Protein AF-0000000074724970 (afdb_homodimer)

Organism: NCBI:txid2562239

Solvent-accessible surface area (backbone atoms only — not comparable to full-atom values): 22967 Å² total; per-residue (Å²): 104,51,64,37,39,50,50,50,51,49,46,39,30,71,76,38,43,68,58,43,49,53,44,30,39,59,37,38,64,35,45,84,81,31,58,64,40,10,50,47,25,48,47,50,53,39,49,41,46,73,74,40,45,82,68,40,58,88,41,43,71,60,52,51,50,38,47,32,55,33,39,27,64,92,38,59,67,50,22,64,71,35,43,66,61,39,52,50,39,53,50,46,46,38,74,70,32,39,21,25,33,72,36,77,90,77,34,36,38,37,40,40,30,72,75,12,38,33,41,31,28,32,54,78,64,34,38,81,68,50,64,37,65,77,49,83,19,35,35,19,12,25,24,56,32,95,86,40,40,31,35,39,36,30,18,59,74,64,19,32,40,37,31,32,73,59,53,76,75,57,78,83,54,77,79,65,68,57,47,66,77,42,72,46,82,50,80,82,63,72,86,92,61,57,66,48,23,52,34,41,61,49,95,64,14,37,36,37,32,40,63,85,63,55,71,46,79,41,72,76,94,106,49,64,35,40,51,51,49,52,49,46,39,31,72,75,37,43,68,58,42,50,54,44,30,39,58,36,37,65,34,45,84,82,31,59,63,42,10,50,46,25,47,48,50,53,40,50,42,46,74,73,40,45,81,67,39,60,88,41,43,71,60,53,51,48,40,47,32,55,34,39,26,64,90,39,58,67,51,21,66,73,35,44,66,62,40,52,52,40,54,50,48,46,38,75,71,32,39,21,26,33,71,35,76,91,76,34,36,39,37,40,40,31,72,75,12,36,33,43,32,28,31,54,77,63,34,39,84,69,48,64,37,62,77,50,82,19,36,35,19,14,25,22,54,34,95,84,40,40,32,34,40,36,29,19,56,72,64,20,31,40,38,30,32,74,59,54,78,74,60,78,84,61,59,86,68,71,55,48,66,77,43,73,46,81,50,78,84,64,70,86,90,60,57,67,48,22,52,34,42,62,51,96,64,15,37,36,37,34,41,62,86,63,54,71,46,80,42,74,75,95

Secondary structure (DSSP, 8-state):
-HHHHHHHHHHHHHH-HHHHHHHHHHHHT-TTT-HHHHHHHHHHHHHHHHH-HHHHGGGHHHHHHHHHHTT-TT-HHHHHHHHHHHHHHHHHHHHH-TTEEEETTTTEEEEE-TTSEEEEEETTTTEEEEEEE--SS---EEEE-TTSSEEEEEETTTTEEEEEE--S--SS-SS----EEEEEE-----TTT----EEEEETTEEEEE-TTS-EEEE---/-HHHHHHHHHHHHHH-HHHHHHHHHHHHT-TTT-HHHHHHHHHHHHHHHHH-HHHHGGGHHHHHHHHHHTT-TT-HHHHHHHHHHHHHHHHHHHHH-TTEEEETTTTEEEEE-TTSEEEEEETTTTEEEEEEE--SS---EEEE-TTSSEEEEEETTTTEEEEEE--S-SS--SS----EEEEEE-----TTT----EEEEETTEEEEE-TTS-EEEE---

pLDDT: mean 89.26, std 13.51, range [39.09, 98.5]

Nearest PDB structures (foldseek):
  7mq9-assembly1_LO  TM=6.511E-01  e=4.055E-06  Homo sapiens
  7ufv-assembly1_A  TM=5.588E-01  e=2.136E-06  Homo sapiens
  7mqa-assembly1_LO  TM=6.805E-01  e=7.926E-05  Homo sapiens
  7d4i-assembly1_B1  TM=6.310E-01  e=5.922E-05  Saccharomyces cerevisiae S288C
  9b9w-assembly1_B  TM=4.303E-01  e=1.901E-06  Homo sapiens

Radius of gyration: 29.62 Å; Cα contacts (8 Å, |Δi|>4): 936; chains: 2; bounding box: 37×93×68 Å

Structure (mmCIF, N/CA/C/O backbone):
data_AF-0000000074724970-model_v1
#
loop_
_entity.id
_entity.type
_entity.pdbx_description
1 polymer 'Uncharacterized protein'
#
loop_
_atom_site.group_PDB
_atom_site.id
_atom_site.type_symbol
_atom_site.label_atom_id
_atom_site.label_alt_id
_atom_site.label_comp_id
_atom_site.label_asym_id
_atom_site.label_entity_id
_atom_site.label_seq_id
_atom_site.pdbx_PDB_ins_code
_atom_site.Cartn_x
_atom_site.Cartn_y
_atom_site.Cartn_z
_atom_site.occupancy
_atom_site.B_iso_or_equiv
_atom_site.auth_seq_id
_atom_site.auth_comp_id
_atom_site.auth_asym_id
_atom_site.auth_atom_id
_atom_site.pdbx_PDB_model_num
ATOM 1 N N . MET A 1 1 ? -19.594 3.406 -2.119 1 48.69 1 MET A N 1
ATOM 2 C CA . MET A 1 1 ? -18.5 3.447 -1.15 1 48.69 1 MET A CA 1
ATOM 3 C C . MET A 1 1 ? -17.672 2.17 -1.213 1 48.69 1 MET A C 1
ATOM 5 O O . MET A 1 1 ? -16.453 2.225 -1.27 1 48.69 1 MET A O 1
ATOM 9 N N . ALA A 1 2 ? -18.406 1.032 -1.255 1 57.56 2 ALA A N 1
ATOM 10 C CA . ALA A 1 2 ? -17.719 -0.25 -1.345 1 57.56 2 ALA A CA 1
ATOM 11 C C . ALA A 1 2 ? -16.875 -0.333 -2.617 1 57.56 2 ALA A C 1
ATOM 13 O O . ALA A 1 2 ? -15.711 -0.722 -2.574 1 57.56 2 ALA A O 1
ATOM 14 N N . GLY A 1 3 ? -17.359 0.349 -3.604 1 79.62 3 GLY A N 1
ATOM 15 C CA . GLY A 1 3 ? -16.656 0.359 -4.871 1 79.62 3 GLY A CA 1
ATOM 16 C C . GLY A 1 3 ? -15.422 1.247 -4.859 1 79.62 3 GLY A C 1
ATOM 17 O O . GLY A 1 3 ? -14.359 0.858 -5.359 1 79.62 3 GLY A O 1
ATOM 18 N N . ALA A 1 4 ? -15.516 2.309 -4.07 1 89.5 4 ALA A N 1
ATOM 19 C CA . ALA A 1 4 ? -14.422 3.273 -4.051 1 89.5 4 ALA A CA 1
ATOM 20 C C . ALA A 1 4 ? -13.227 2.732 -3.266 1 89.5 4 ALA A C 1
ATOM 22 O O . ALA A 1 4 ? -12.078 2.912 -3.672 1 89.5 4 ALA A O 1
ATOM 23 N N . ALA A 1 5 ? -13.531 1.999 -2.197 1 91.06 5 ALA A N 1
ATOM 24 C CA . ALA A 1 5 ? -12.453 1.448 -1.383 1 91.06 5 ALA A CA 1
ATOM 25 C C . ALA A 1 5 ? -11.695 0.362 -2.141 1 91.06 5 ALA A C 1
ATOM 27 O O . ALA A 1 5 ? -10.469 0.272 -2.047 1 91.06 5 ALA A O 1
ATOM 28 N N . SER A 1 6 ? -12.445 -0.415 -2.859 1 91.69 6 SER A N 1
ATOM 29 C CA . SER A 1 6 ? -11.805 -1.448 -3.668 1 91.69 6 SER A CA 1
ATOM 30 C C . SER A 1 6 ? -10.914 -0.837 -4.742 1 91.69 6 SER A C 1
ATOM 32 O O . SER A 1 6 ? -9.82 -1.334 -5.004 1 91.69 6 SER A O 1
ATOM 34 N N . ALA A 1 7 ? -11.406 0.219 -5.281 1 94.5 7 ALA A N 1
ATOM 35 C CA . ALA A 1 7 ? -10.617 0.92 -6.289 1 94.5 7 ALA A CA 1
ATOM 36 C C . ALA A 1 7 ? -9.344 1.501 -5.684 1 94.5 7 ALA A C 1
ATOM 38 O O . ALA A 1 7 ? -8.281 1.48 -6.316 1 94.5 7 ALA A O 1
ATOM 39 N N . LEU A 1 8 ? -9.445 2.006 -4.48 1 96.88 8 LEU A N 1
ATOM 40 C CA . LEU A 1 8 ? -8.289 2.562 -3.797 1 96.88 8 LEU A CA 1
ATOM 41 C C . LEU A 1 8 ? -7.266 1.474 -3.488 1 96.88 8 LEU A C 1
ATOM 43 O O . LEU A 1 8 ? -6.059 1.699 -3.607 1 96.88 8 LEU A O 1
ATOM 47 N N . LEU A 1 9 ? -7.758 0.296 -3.176 1 97.56 9 LEU A N 1
ATOM 48 C CA . LEU A 1 9 ? -6.855 -0.821 -2.92 1 97.56 9 LEU A CA 1
ATOM 49 C C . LEU A 1 9 ? -6.121 -1.229 -4.195 1 97.56 9 LEU A C 1
ATOM 51 O O . LEU A 1 9 ? -4.938 -1.572 -4.152 1 97.56 9 LEU A O 1
ATOM 55 N N . MET A 1 10 ? -6.848 -1.121 -5.301 1 97.25 10 MET A N 1
ATOM 56 C CA . MET A 1 10 ? -6.195 -1.415 -6.574 1 97.25 10 MET A CA 1
ATOM 57 C C . MET A 1 10 ? -5.086 -0.409 -6.863 1 97.25 10 MET A C 1
ATOM 59 O O . MET A 1 10 ? -4.027 -0.777 -7.371 1 97.25 10 MET A O 1
ATOM 63 N N . GLN A 1 11 ? -5.293 0.827 -6.441 1 97.19 11 GLN A N 1
ATOM 64 C CA . GLN A 1 11 ? -4.266 1.845 -6.652 1 97.19 11 GLN A CA 1
ATOM 65 C C . GLN A 1 11 ? -3.066 1.613 -5.738 1 97.19 11 GLN A C 1
ATOM 67 O O . GLN A 1 11 ? -1.928 1.894 -6.113 1 97.19 11 GLN A O 1
ATOM 72 N N . VAL A 1 12 ? -3.309 1.096 -4.582 1 98.06 12 VAL A N 1
ATOM 73 C CA . VAL A 1 12 ? -2.215 0.704 -3.697 1 98.06 12 VAL A CA 1
ATOM 74 C C . VAL A 1 12 ? -1.378 -0.385 -4.363 1 98.06 12 VAL A C 1
ATOM 76 O O . VAL A 1 12 ? -0.147 -0.302 -4.387 1 98.06 12 VAL A O 1
ATOM 79 N N . GLY A 1 13 ? -2.062 -1.363 -4.891 1 98.25 13 GLY A N 1
ATOM 80 C CA . GLY A 1 13 ? -1.37 -2.436 -5.59 1 98.25 13 GLY A CA 1
ATOM 81 C C . GLY A 1 13 ? -0.557 -1.947 -6.773 1 98.25 13 GLY A C 1
ATOM 82 O O . GLY A 1 13 ? 0.54 -2.449 -7.031 1 98.25 13 GLY A O 1
ATOM 83 N N . ASN A 1 14 ? -1.136 -0.971 -7.492 1 97.81 14 ASN A N 1
ATOM 84 C CA . ASN A 1 14 ? -0.42 -0.404 -8.633 1 97.81 14 ASN A CA 1
ATOM 85 C C . ASN A 1 14 ? 0.836 0.341 -8.188 1 97.81 14 ASN A C 1
ATOM 87 O O . ASN A 1 14 ? 1.858 0.306 -8.875 1 97.81 14 ASN A O 1
ATOM 91 N N . ALA A 1 15 ? 0.74 0.98 -7.039 1 97.62 15 ALA A N 1
ATOM 92 C CA . ALA A 1 15 ? 1.867 1.756 -6.531 1 97.62 15 ALA A CA 1
ATOM 93 C C . ALA A 1 15 ? 2.908 0.85 -5.879 1 97.62 15 ALA A C 1
ATOM 95 O O . ALA A 1 15 ? 4.113 1.052 -6.051 1 97.62 15 ALA A O 1
ATOM 96 N N . ASP A 1 16 ? 2.465 -0.13 -5.18 1 98.06 16 ASP A N 1
ATOM 97 C CA . ASP A 1 16 ? 3.344 -1.046 -4.457 1 98.06 16 ASP A CA 1
ATOM 98 C C . ASP A 1 16 ? 2.713 -2.432 -4.336 1 98.06 16 ASP A C 1
ATOM 100 O O . ASP A 1 16 ? 2.115 -2.758 -3.309 1 98.06 16 ASP A O 1
ATOM 104 N N . PRO A 1 17 ? 2.953 -3.312 -5.301 1 98.38 17 PRO A N 1
ATOM 105 C CA . PRO A 1 17 ? 2.316 -4.633 -5.309 1 98.38 17 PRO A CA 1
ATOM 106 C C . PRO A 1 17 ? 2.764 -5.508 -4.141 1 98.38 17 PRO A C 1
ATOM 108 O O . PRO A 1 17 ? 1.978 -6.312 -3.633 1 98.38 17 PRO A O 1
ATOM 111 N N . SER A 1 18 ? 4.02 -5.379 -3.762 1 98 18 SER A N 1
ATOM 112 C CA . SER A 1 18 ? 4.535 -6.199 -2.672 1 98 18 SER A CA 1
ATOM 113 C C . SER A 1 18 ? 3.811 -5.902 -1.363 1 98 18 SER A C 1
ATOM 115 O O . SER A 1 18 ? 3.447 -6.82 -0.625 1 98 18 SER A O 1
ATOM 117 N N . THR A 1 19 ? 3.543 -4.598 -1.091 1 97.88 19 THR A N 1
ATOM 118 C CA . THR A 1 19 ? 2.832 -4.207 0.121 1 97.88 19 THR A CA 1
ATOM 119 C C . THR A 1 19 ? 1.392 -4.707 0.088 1 97.88 19 THR A C 1
ATOM 121 O O . THR A 1 19 ? 0.876 -5.199 1.094 1 97.88 19 THR A O 1
ATOM 124 N N . LEU A 1 20 ? 0.759 -4.543 -1.037 1 98.44 20 LEU A N 1
ATOM 125 C CA . LEU A 1 20 ? -0.606 -5.043 -1.148 1 98.44 20 LEU A CA 1
ATOM 126 C C . LEU A 1 20 ? -0.663 -6.539 -0.856 1 98.44 20 LEU A C 1
ATOM 128 O O . LEU A 1 20 ? -1.479 -6.988 -0.048 1 98.44 20 LEU A O 1
ATOM 132 N N . LEU A 1 21 ? 0.236 -7.277 -1.486 1 98.5 21 LEU A N 1
ATOM 133 C CA . LEU A 1 21 ? 0.244 -8.727 -1.304 1 98.5 21 LEU A CA 1
ATOM 134 C C . LEU A 1 21 ? 0.49 -9.086 0.157 1 98.5 21 LEU A C 1
ATOM 136 O O . LEU A 1 21 ? -0.186 -9.961 0.708 1 98.5 21 LEU A O 1
ATOM 140 N N . GLN A 1 22 ? 1.427 -8.43 0.736 1 98.06 22 GLN A N 1
ATOM 141 C CA . GLN A 1 22 ? 1.77 -8.719 2.125 1 98.06 22 GLN A CA 1
ATOM 142 C C . GLN A 1 22 ? 0.578 -8.477 3.047 1 98.06 22 GLN A C 1
ATOM 144 O O . GLN A 1 22 ? 0.263 -9.312 3.895 1 98.06 22 GLN A O 1
ATOM 149 N N . VAL A 1 23 ? -0.06 -7.387 2.873 1 98.44 23 VAL A N 1
ATOM 150 C CA . VAL A 1 23 ? -1.175 -7.02 3.738 1 98.44 23 VAL A CA 1
ATOM 151 C C . VAL A 1 23 ? -2.35 -7.965 3.502 1 98.44 23 VAL A C 1
ATOM 153 O O . VAL A 1 23 ? -2.967 -8.445 4.453 1 98.44 23 VAL A O 1
ATOM 156 N N . MET A 1 24 ? -2.664 -8.227 2.248 1 98.25 24 MET A N 1
ATOM 157 C CA . MET A 1 24 ? -3.783 -9.117 1.952 1 98.25 24 MET A CA 1
ATOM 158 C C . MET A 1 24 ? -3.498 -10.523 2.449 1 98.25 24 MET A C 1
ATOM 160 O O . MET A 1 24 ? -4.406 -11.219 2.914 1 98.25 24 MET A O 1
ATOM 164 N N . SER A 1 25 ? -2.227 -10.969 2.279 1 98 25 SER A N 1
ATOM 165 C CA . SER A 1 25 ? -1.833 -12.289 2.76 1 98 25 SER A CA 1
ATOM 166 C C . SER A 1 25 ? -2.102 -12.438 4.254 1 98 25 SER A C 1
ATOM 168 O O . SER A 1 25 ? -2.65 -13.453 4.691 1 98 25 SER A O 1
ATOM 170 N N . LYS A 1 26 ? -1.776 -11.414 4.996 1 97.88 26 LYS A N 1
ATOM 171 C CA . LYS A 1 26 ? -1.981 -11.445 6.441 1 97.88 26 LYS A CA 1
ATOM 172 C C . LYS A 1 26 ? -3.465 -11.359 6.789 1 97.88 26 LYS A C 1
ATOM 174 O O . LYS A 1 26 ? -3.928 -12 7.734 1 97.88 26 LYS A O 1
ATOM 179 N N . ALA A 1 27 ? -4.16 -10.586 6.062 1 97.88 27 ALA A N 1
ATOM 180 C CA . ALA A 1 27 ? -5.578 -10.375 6.336 1 97.88 27 ALA A CA 1
ATOM 181 C C . ALA A 1 27 ? -6.398 -11.609 5.988 1 97.88 27 ALA A C 1
ATOM 183 O O . ALA A 1 27 ? -7.402 -11.906 6.641 1 97.88 27 ALA A O 1
ATOM 184 N N . ALA A 1 28 ? -5.992 -12.336 4.988 1 97.75 28 ALA A N 1
ATOM 185 C CA . ALA A 1 28 ? -6.75 -13.453 4.434 1 97.75 28 ALA A CA 1
ATOM 186 C C . ALA A 1 28 ? -6.906 -14.57 5.465 1 97.75 28 ALA A C 1
ATOM 188 O O . ALA A 1 28 ? -7.832 -15.383 5.371 1 97.75 28 ALA A O 1
ATOM 189 N N . ILE A 1 29 ? -6.004 -14.625 6.434 1 97.12 29 ILE A N 1
ATOM 190 C CA . ILE A 1 29 ? -6.059 -15.734 7.375 1 97.12 29 ILE A CA 1
ATOM 191 C C . ILE A 1 29 ? -6.703 -15.281 8.68 1 97.12 29 ILE A C 1
ATOM 193 O O . ILE A 1 29 ? -6.754 -16.031 9.656 1 97.12 29 ILE A O 1
ATOM 197 N N . ARG A 1 30 ? -7.199 -14.031 8.734 1 95.56 30 ARG A N 1
ATOM 198 C CA . ARG A 1 30 ? -7.754 -13.477 9.961 1 95.56 30 ARG A CA 1
ATOM 199 C C . ARG A 1 30 ? -9.273 -13.633 10 1 95.56 30 ARG A C 1
ATOM 201 O O . ARG A 1 30 ? -9.992 -12.648 10.172 1 95.56 30 ARG A O 1
ATOM 208 N N . VAL A 1 31 ? -9.719 -14.844 10.016 1 93.56 31 VAL A N 1
ATOM 209 C CA . VAL A 1 31 ? -11.141 -15.148 10.109 1 93.56 31 VAL A CA 1
ATOM 210 C C . VAL A 1 31 ? -11.648 -14.828 11.516 1 93.56 31 VAL A C 1
ATOM 212 O O . VAL A 1 31 ? -12.852 -14.648 11.719 1 93.56 31 VAL A O 1
ATOM 215 N N . ASP A 1 32 ? -10.711 -14.766 12.422 1 91.88 32 ASP A N 1
ATOM 216 C CA . ASP A 1 32 ? -11.047 -14.43 13.797 1 91.88 32 ASP A CA 1
ATOM 217 C C . ASP A 1 32 ? -11.547 -12.992 13.906 1 91.88 32 ASP A C 1
ATOM 219 O O . ASP A 1 32 ? -12.32 -12.664 14.812 1 91.88 32 ASP A O 1
ATOM 223 N N . ILE A 1 33 ? -11.086 -12.086 13.086 1 92.12 33 ILE A N 1
ATOM 224 C CA . ILE A 1 33 ? -11.648 -10.734 13.039 1 92.12 33 ILE A CA 1
ATOM 225 C C . ILE A 1 33 ? -13.07 -10.789 12.484 1 92.12 33 ILE A C 1
ATOM 227 O O . ILE A 1 33 ? -14.023 -10.383 13.156 1 92.12 33 ILE A O 1
ATOM 231 N N . SER A 1 34 ? -13.227 -11.312 11.305 1 90.56 34 SER A N 1
ATOM 232 C CA . SER A 1 34 ? -14.5 -11.656 10.688 1 90.56 34 SER A CA 1
ATOM 233 C C . SER A 1 34 ? -14.305 -12.422 9.383 1 90.56 34 SER A C 1
ATOM 235 O O . SER A 1 34 ? -13.352 -12.156 8.648 1 90.56 34 SER A O 1
ATOM 237 N N . PRO A 1 35 ? -15.203 -13.289 9.094 1 89.69 35 PRO A N 1
ATOM 238 C CA . PRO A 1 35 ? -15.102 -14 7.816 1 89.69 35 PRO A CA 1
ATOM 239 C C . PRO A 1 35 ? -15.141 -13.055 6.617 1 89.69 35 PRO A C 1
ATOM 241 O O . PRO A 1 35 ? -14.469 -13.297 5.613 1 89.69 35 PRO A O 1
ATOM 244 N N . ALA A 1 36 ? -15.93 -12.055 6.812 1 90.62 36 ALA A N 1
ATOM 245 C CA . ALA A 1 36 ? -16.047 -11.086 5.73 1 90.62 36 ALA A CA 1
ATOM 246 C C . ALA A 1 36 ? -14.727 -10.359 5.496 1 90.62 36 ALA A C 1
ATOM 248 O O . ALA A 1 36 ? -14.367 -10.055 4.355 1 90.62 36 ALA A O 1
ATOM 249 N N . TYR A 1 37 ? -14.008 -10.094 6.566 1 93.75 37 TYR A N 1
ATOM 250 C CA . TYR A 1 37 ? -12.711 -9.445 6.48 1 93.75 37 TYR A CA 1
ATOM 251 C C . TYR A 1 37 ? -11.719 -10.305 5.703 1 93.75 37 TYR A C 1
ATOM 253 O O . TYR A 1 37 ? -11.094 -9.836 4.75 1 93.75 37 TYR A O 1
ATOM 261 N N . ALA A 1 38 ? -11.641 -11.57 6.039 1 95.19 38 ALA A N 1
ATOM 262 C CA . ALA A 1 38 ? -10.742 -12.5 5.367 1 95.19 38 ALA A CA 1
ATOM 263 C C . ALA A 1 38 ? -11.141 -12.688 3.904 1 95.19 38 ALA A C 1
ATOM 265 O O . ALA A 1 38 ? -10.281 -12.672 3.016 1 95.19 38 ALA A O 1
ATOM 266 N N . SER A 1 39 ? -12.391 -12.805 3.676 1 94.25 39 SER A N 1
ATOM 267 C CA . SER A 1 39 ? -12.883 -13 2.316 1 94.25 39 SER A CA 1
ATOM 268 C C . SER A 1 39 ? -12.617 -11.773 1.45 1 94.25 39 SER A C 1
ATOM 270 O O . SER A 1 39 ? -12.336 -11.898 0.258 1 94.25 39 SER A O 1
ATOM 272 N N . SER A 1 40 ? -12.727 -10.602 2.07 1 94.75 40 SER A N 1
ATOM 273 C CA . SER A 1 40 ? -12.469 -9.375 1.328 1 94.75 40 SER A CA 1
ATOM 274 C C . SER A 1 40 ? -11.008 -9.297 0.881 1 94.75 40 SER A C 1
ATOM 276 O O . SER A 1 40 ? -10.719 -8.828 -0.222 1 94.75 40 SER A O 1
ATOM 278 N N . ALA A 1 41 ? -10.148 -9.758 1.715 1 97.44 41 ALA A N 1
ATOM 279 C CA . ALA A 1 41 ? -8.734 -9.773 1.357 1 97.44 41 ALA A CA 1
ATOM 280 C C . ALA A 1 41 ? -8.477 -10.688 0.16 1 97.44 41 ALA A C 1
ATOM 282 O O . ALA A 1 41 ? -7.738 -10.328 -0.757 1 97.44 41 ALA A O 1
ATOM 283 N N . LEU A 1 42 ? -9.102 -11.805 0.15 1 97.25 42 LEU A N 1
ATOM 284 C CA . LEU A 1 42 ? -8.961 -12.75 -0.954 1 97.25 42 LEU A CA 1
ATOM 285 C C . LEU A 1 42 ? -9.539 -12.172 -2.24 1 97.25 42 LEU A C 1
ATOM 287 O O . LEU A 1 42 ? -8.977 -12.352 -3.32 1 97.25 42 LEU A O 1
ATOM 291 N N . LEU A 1 43 ? -10.617 -11.508 -2.076 1 95.75 43 LEU A N 1
ATOM 292 C CA . LEU A 1 43 ? -11.242 -10.883 -3.236 1 95.75 43 LEU A CA 1
ATOM 293 C C . LEU A 1 43 ? -10.344 -9.797 -3.816 1 95.75 43 LEU A C 1
ATOM 295 O O . LEU A 1 43 ? -10.219 -9.672 -5.035 1 95.75 43 LEU A O 1
ATOM 299 N N . VAL A 1 44 ? -9.742 -9 -2.943 1 97 44 VAL A N 1
ATOM 300 C CA . VAL A 1 44 ? -8.828 -7.961 -3.391 1 97 44 VAL A CA 1
ATOM 301 C C . VAL A 1 44 ? -7.664 -8.586 -4.156 1 97 44 VAL A C 1
ATOM 303 O O . VAL A 1 44 ? -7.285 -8.102 -5.227 1 97 44 VAL A O 1
ATOM 306 N N . LEU A 1 45 ? -7.121 -9.688 -3.646 1 97.25 45 LEU A N 1
ATOM 307 C CA . LEU A 1 45 ? -6.031 -10.383 -4.328 1 97.25 45 LEU A CA 1
ATOM 308 C C . LEU A 1 45 ? -6.477 -10.867 -5.703 1 97.25 45 LEU A C 1
ATOM 310 O O . LEU A 1 45 ? -5.758 -10.695 -6.688 1 97.25 45 LEU A O 1
ATOM 314 N N . GLN A 1 46 ? -7.66 -11.43 -5.742 1 97.12 46 GLN A N 1
ATOM 315 C CA . GLN A 1 46 ? -8.172 -11.953 -7.008 1 97.12 46 GLN A CA 1
ATOM 316 C C . GLN A 1 46 ? -8.375 -10.828 -8.023 1 97.12 46 GLN A C 1
ATOM 318 O O . GLN A 1 46 ? -8 -10.969 -9.188 1 97.12 46 GLN A O 1
ATOM 323 N N . LEU A 1 47 ? -8.906 -9.758 -7.555 1 96.44 47 LEU A N 1
ATOM 324 C CA . LEU A 1 47 ? -9.141 -8.609 -8.422 1 96.44 47 LEU A CA 1
ATOM 325 C C . LEU A 1 47 ? -7.816 -8.039 -8.93 1 96.44 47 LEU A C 1
ATOM 327 O O . LEU A 1 47 ? -7.715 -7.637 -10.094 1 96.44 47 LEU A O 1
ATOM 331 N N . PHE A 1 48 ? -6.891 -8.008 -8.094 1 97.88 48 PHE A N 1
ATOM 332 C CA . PHE A 1 48 ? -5.59 -7.465 -8.469 1 97.88 48 PHE A CA 1
ATOM 333 C C . PHE A 1 48 ? -4.926 -8.336 -9.531 1 97.88 48 PHE A C 1
ATOM 335 O O . PHE A 1 48 ? -4.293 -7.828 -10.453 1 97.88 48 PHE A O 1
ATOM 342 N N . VAL A 1 49 ? -5.074 -9.656 -9.414 1 97.69 49 VAL A N 1
ATOM 343 C CA . VAL A 1 49 ? -4.574 -10.586 -10.43 1 97.69 49 VAL A CA 1
ATOM 344 C C . VAL A 1 49 ? -5.234 -10.289 -11.773 1 97.69 49 VAL A C 1
ATOM 346 O O . VAL A 1 49 ? -4.562 -10.234 -12.805 1 97.69 49 VAL A O 1
ATOM 349 N N . GLN A 1 50 ? -6.488 -10.047 -11.797 1 96.88 50 GLN A N 1
ATOM 350 C CA . GLN A 1 50 ? -7.266 -9.812 -13.008 1 96.88 50 GLN A CA 1
ATOM 351 C C . GLN A 1 50 ? -6.898 -8.477 -13.648 1 96.88 50 GLN A C 1
ATOM 353 O O . GLN A 1 50 ? -6.789 -8.375 -14.875 1 96.88 50 GLN A O 1
ATOM 358 N N . ARG A 1 51 ? -6.625 -7.508 -12.844 1 96.25 51 ARG A N 1
ATOM 359 C CA . ARG A 1 51 ? -6.504 -6.141 -13.344 1 96.25 51 ARG A CA 1
ATOM 360 C C . ARG A 1 51 ? -5.055 -5.805 -13.672 1 96.25 51 ARG A C 1
ATOM 362 O O . ARG A 1 51 ? -4.785 -5.035 -14.594 1 96.25 51 ARG A O 1
ATOM 369 N N . ALA A 1 52 ? -4.18 -6.344 -12.93 1 97.38 52 ALA A N 1
ATOM 370 C CA . ALA A 1 52 ? -2.773 -6 -13.117 1 97.38 52 ALA A CA 1
ATOM 371 C C . ALA A 1 52 ? -1.891 -7.242 -13.047 1 97.38 52 ALA A C 1
ATOM 373 O O . ALA A 1 52 ? -0.963 -7.301 -12.234 1 97.38 52 ALA A O 1
ATOM 374 N N . PRO A 1 53 ? -2.1 -8.227 -14.016 1 96.12 53 PRO A N 1
ATOM 375 C CA . PRO A 1 53 ? -1.327 -9.469 -13.984 1 96.12 53 PRO A CA 1
ATOM 376 C C . PRO A 1 53 ? 0.175 -9.234 -14.125 1 96.12 53 PRO A C 1
ATOM 378 O O . PRO A 1 53 ? 0.976 -9.977 -13.555 1 96.12 53 PRO A O 1
ATOM 381 N N . GLU A 1 54 ? 0.598 -8.195 -14.844 1 95.38 54 GLU A N 1
ATOM 382 C CA . GLU A 1 54 ? 2.016 -7.914 -15.055 1 95.38 54 GLU A CA 1
ATOM 383 C C . GLU A 1 54 ? 2.707 -7.562 -13.734 1 95.38 54 GLU A C 1
ATOM 385 O O . GLU A 1 54 ? 3.895 -7.836 -13.562 1 95.38 54 GLU A O 1
ATOM 390 N N . LYS A 1 55 ? 1.955 -6.977 -12.773 1 96.88 55 LYS A N 1
ATOM 391 C CA . LYS A 1 55 ? 2.51 -6.609 -11.477 1 96.88 55 LYS A CA 1
ATOM 392 C C . LYS A 1 55 ? 2.541 -7.809 -10.531 1 96.88 55 LYS A C 1
ATOM 394 O O . LYS A 1 55 ? 3.383 -7.879 -9.633 1 96.88 55 LYS A O 1
ATOM 399 N N . VAL A 1 56 ? 1.688 -8.781 -10.797 1 97.44 56 VAL A N 1
ATOM 400 C CA . VAL A 1 56 ? 1.573 -9.945 -9.93 1 97.44 56 VAL A CA 1
ATOM 401 C C . VAL A 1 56 ? 2.592 -11 -10.344 1 97.44 56 VAL A C 1
ATOM 403 O O . VAL A 1 56 ? 3.084 -11.766 -9.508 1 97.44 56 VAL A O 1
ATOM 406 N N . ARG A 1 57 ? 2.977 -11.023 -11.594 1 95.81 57 ARG A N 1
ATOM 407 C CA . ARG A 1 57 ? 3.785 -12.086 -12.18 1 95.81 57 ARG A CA 1
ATOM 408 C C . ARG A 1 57 ? 5.07 -12.297 -11.383 1 95.81 57 ARG A C 1
ATOM 410 O O . ARG A 1 57 ? 5.395 -13.43 -11.016 1 95.81 57 ARG A O 1
ATOM 417 N N . PRO A 1 58 ? 5.781 -11.188 -11.016 1 96.25 58 PRO A N 1
ATOM 418 C CA . PRO A 1 58 ? 7.012 -11.391 -10.242 1 96.25 58 PRO A CA 1
ATOM 419 C C . PRO A 1 58 ? 6.746 -11.883 -8.82 1 96.25 58 PRO A C 1
ATOM 421 O O . PRO A 1 58 ? 7.668 -12.336 -8.141 1 96.25 58 PRO A O 1
ATOM 424 N N . LEU A 1 59 ? 5.496 -11.836 -8.375 1 97.62 59 LEU A N 1
ATOM 425 C CA . LEU A 1 59 ? 5.152 -12.148 -6.992 1 97.62 59 LEU A CA 1
ATOM 426 C C . LE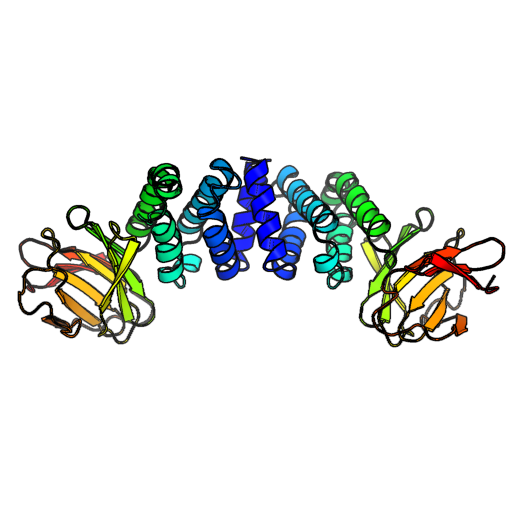U A 1 59 ? 4.363 -13.453 -6.914 1 97.62 59 LEU A C 1
ATOM 428 O O . LEU A 1 59 ? 3.779 -13.766 -5.875 1 97.62 59 LEU A O 1
ATOM 432 N N . LEU A 1 60 ? 4.363 -14.242 -7.922 1 97.62 60 LEU A N 1
ATOM 433 C CA . LEU A 1 60 ? 3.482 -15.398 -8.055 1 97.62 60 LEU A CA 1
ATOM 434 C C . LEU A 1 60 ? 3.707 -16.375 -6.906 1 97.62 60 LEU A C 1
ATOM 436 O O . LEU A 1 60 ? 2.746 -16.875 -6.305 1 97.62 60 LEU A O 1
ATOM 440 N N . PRO A 1 61 ? 5.02 -16.688 -6.578 1 97.31 61 PRO A N 1
ATOM 441 C CA . PRO A 1 61 ? 5.195 -17.609 -5.461 1 97.31 61 PRO A CA 1
ATOM 442 C C . PRO A 1 61 ? 4.562 -17.109 -4.164 1 97.31 61 PRO A C 1
ATOM 444 O O . PRO A 1 61 ? 3.873 -17.859 -3.477 1 97.31 61 PRO A O 1
ATOM 447 N N . GLY A 1 62 ? 4.766 -15.805 -3.918 1 97.56 62 GLY A N 1
ATOM 448 C CA . GLY A 1 62 ? 4.16 -15.211 -2.734 1 97.56 62 GLY A CA 1
ATOM 449 C C . GLY A 1 62 ? 2.643 -15.242 -2.764 1 97.56 62 GLY A C 1
ATOM 450 O O . GLY A 1 62 ? 2.002 -15.492 -1.741 1 97.56 62 GLY A O 1
ATOM 451 N N . CYS A 1 63 ? 2.098 -14.93 -3.891 1 98.19 63 CYS A N 1
ATOM 452 C CA . CYS A 1 63 ? 0.649 -14.945 -4.055 1 98.19 63 CYS A CA 1
ATOM 453 C C . CYS A 1 63 ? 0.093 -16.359 -3.844 1 98.19 63 CYS A C 1
ATOM 455 O O . CYS A 1 63 ? -0.877 -16.531 -3.107 1 98.19 63 CYS A O 1
ATOM 457 N N . ALA A 1 64 ? 0.699 -17.328 -4.469 1 97.75 64 ALA A N 1
ATOM 458 C CA . ALA A 1 64 ? 0.271 -18.719 -4.312 1 97.75 64 ALA A CA 1
ATOM 459 C C . ALA A 1 64 ? 0.336 -19.156 -2.852 1 97.75 64 ALA A C 1
ATOM 461 O O . ALA A 1 64 ? -0.603 -19.766 -2.338 1 97.75 64 ALA A O 1
ATOM 462 N N . GLU A 1 65 ? 1.407 -18.812 -2.227 1 97.12 65 GLU A N 1
ATOM 463 C CA . GLU A 1 65 ? 1.582 -19.219 -0.833 1 97.12 65 GLU A CA 1
ATOM 464 C C . GLU A 1 65 ? 0.548 -18.547 0.066 1 97.12 65 GLU A C 1
ATOM 466 O O . GLU A 1 65 ? 0.044 -19.156 1.008 1 97.12 65 GLU A O 1
ATOM 471 N N . ALA A 1 66 ? 0.292 -17.312 -0.19 1 97.5 66 ALA A N 1
ATOM 472 C CA . ALA A 1 66 ? -0.739 -16.609 0.566 1 97.5 66 ALA A CA 1
ATOM 473 C C . ALA A 1 66 ? -2.08 -17.328 0.469 1 97.5 66 ALA A C 1
ATOM 475 O O . ALA A 1 66 ? -2.785 -17.484 1.471 1 97.5 66 ALA A O 1
ATOM 476 N N . LEU A 1 67 ? -2.428 -17.766 -0.688 1 97.88 67 LEU A N 1
ATOM 477 C CA . LEU A 1 67 ? -3.693 -18.469 -0.916 1 97.88 67 LEU A CA 1
ATOM 478 C C . LEU A 1 67 ? -3.68 -19.844 -0.282 1 97.88 67 LEU A C 1
ATOM 480 O O . LEU A 1 67 ? -4.641 -20.25 0.381 1 97.88 67 LEU A O 1
ATOM 484 N N . LEU A 1 68 ? -2.588 -20.531 -0.413 1 96.81 68 LEU A N 1
ATOM 485 C CA . LEU A 1 68 ? -2.477 -21.891 0.099 1 96.81 68 LEU A CA 1
ATOM 486 C C . LEU A 1 68 ? -2.557 -21.906 1.621 1 96.81 68 LEU A C 1
ATOM 488 O O . LEU A 1 68 ? -3.082 -22.844 2.209 1 96.81 68 LEU A O 1
ATOM 492 N N . ARG A 1 69 ? -2.045 -20.891 2.227 1 96.31 69 ARG A N 1
ATOM 493 C CA . ARG A 1 69 ? -2.076 -20.812 3.684 1 96.31 69 ARG A CA 1
ATOM 494 C C . ARG A 1 69 ? -3.51 -20.844 4.203 1 96.31 69 ARG A C 1
ATOM 496 O O . ARG A 1 69 ? -3.764 -21.359 5.297 1 96.31 69 ARG A O 1
ATOM 503 N N . CYS A 1 70 ? -4.438 -20.406 3.436 1 97.38 70 CYS A N 1
ATOM 504 C CA . CYS A 1 70 ? -5.844 -20.406 3.822 1 97.38 70 CYS A CA 1
ATOM 505 C C . CYS A 1 70 ? -6.418 -21.812 3.799 1 97.38 70 CYS A C 1
ATOM 507 O O . CYS A 1 70 ? -7.5 -22.062 4.332 1 97.38 70 CYS A O 1
ATOM 509 N N . LEU A 1 71 ? -5.652 -22.719 3.182 1 95.75 71 LEU A N 1
ATOM 510 C CA . LEU A 1 71 ? -6.125 -24.094 3.059 1 95.75 71 LEU A CA 1
ATOM 511 C C . LEU A 1 71 ? -5.406 -25 4.047 1 95.75 71 LEU A C 1
ATOM 513 O O . LEU A 1 71 ? -5.5 -26.234 3.951 1 95.75 71 LEU A O 1
ATOM 517 N N . ASP A 1 72 ? -4.676 -24.406 4.969 1 94.56 72 ASP A N 1
ATOM 518 C CA . ASP A 1 72 ? -3.943 -25.172 5.969 1 94.56 72 ASP A CA 1
ATOM 519 C C . ASP A 1 72 ? -4.871 -26.141 6.711 1 94.56 72 ASP A C 1
ATOM 521 O O . ASP A 1 72 ? -5.836 -25.719 7.348 1 94.56 72 ASP A O 1
ATOM 525 N N . PRO A 1 73 ? -4.512 -27.422 6.711 1 94.5 73 PRO A N 1
ATOM 526 C CA . PRO A 1 73 ? -5.395 -28.391 7.363 1 94.5 73 PRO A CA 1
ATOM 527 C C . PRO A 1 73 ? -5.383 -28.266 8.883 1 94.5 73 PRO A C 1
ATOM 529 O O . PRO A 1 73 ? -6.285 -28.781 9.555 1 94.5 73 PRO A O 1
ATOM 532 N N . SER A 1 74 ? -4.398 -27.594 9.414 1 94.62 74 SER A N 1
ATOM 533 C CA . SER A 1 74 ? -4.293 -27.438 10.859 1 94.62 74 SER A CA 1
ATOM 534 C C . SER A 1 74 ? -5.289 -26.406 11.375 1 94.62 74 SER A C 1
ATOM 536 O O . SER A 1 74 ? -5.523 -26.312 12.578 1 94.62 74 SER A O 1
ATOM 538 N N . ASP A 1 75 ? -5.992 -25.672 10.508 1 95.06 75 ASP A N 1
ATOM 539 C CA . ASP A 1 75 ? -7.031 -24.703 10.852 1 95.06 75 ASP A CA 1
ATOM 540 C C . ASP A 1 75 ? -8.312 -24.969 10.062 1 95.06 75 ASP A C 1
ATOM 542 O O . ASP A 1 75 ? -8.594 -24.266 9.086 1 95.06 75 ASP A O 1
ATOM 546 N N . PRO A 1 76 ? -9.086 -25.875 10.555 1 93.94 76 PRO A N 1
ATOM 547 C CA . PRO A 1 76 ? -10.273 -26.281 9.797 1 93.94 76 PRO A CA 1
ATOM 548 C C . PRO A 1 76 ? -11.281 -25.156 9.625 1 93.94 76 PRO A C 1
ATOM 550 O O . PRO A 1 76 ? -11.992 -25.109 8.617 1 93.94 76 PRO A O 1
ATOM 553 N N . THR A 1 77 ? -11.344 -24.328 10.586 1 94.69 77 THR A N 1
ATOM 554 C CA . THR A 1 77 ? -12.273 -23.203 10.492 1 94.69 77 THR A CA 1
ATOM 555 C C . THR A 1 77 ? -11.883 -22.281 9.344 1 94.69 77 THR A C 1
ATOM 557 O O . THR A 1 77 ? -12.727 -21.922 8.516 1 94.69 77 THR A O 1
ATOM 560 N N . LEU A 1 78 ? -10.664 -21.922 9.312 1 95.62 78 LEU A N 1
ATOM 561 C CA . LEU A 1 78 ? -10.164 -21.078 8.227 1 95.62 78 LEU A CA 1
ATOM 562 C C . LEU A 1 78 ? -10.391 -21.75 6.871 1 95.62 78 LEU A C 1
ATOM 564 O O . LEU A 1 78 ? -10.891 -21.125 5.938 1 95.62 78 LEU A O 1
ATOM 568 N N . ARG A 1 79 ? -10.016 -23 6.785 1 95.19 79 ARG A N 1
ATOM 569 C CA . ARG A 1 79 ? -10.117 -23.734 5.535 1 95.19 79 ARG A CA 1
ATOM 570 C C . ARG A 1 79 ? -11.555 -23.766 5.023 1 95.19 79 ARG A C 1
ATOM 572 O O . ARG A 1 79 ? -11.805 -23.5 3.846 1 95.19 79 ARG A O 1
ATOM 579 N N . ARG A 1 80 ? -12.461 -24.047 5.895 1 94.94 80 ARG A N 1
ATOM 580 C CA . ARG A 1 80 ? -13.867 -24.125 5.52 1 94.94 80 ARG A CA 1
ATOM 581 C C . ARG A 1 80 ? -14.391 -22.781 5.02 1 94.94 80 ARG A C 1
ATOM 583 O O . ARG A 1 80 ? -15.055 -22.719 3.988 1 94.94 80 ARG A O 1
ATOM 590 N N . HIS A 1 81 ? -14 -21.781 5.688 1 95.25 81 HIS A N 1
ATOM 591 C CA . HIS A 1 81 ? -14.5 -20.453 5.363 1 95.25 81 HIS A CA 1
ATOM 592 C C . HIS A 1 81 ? -13.898 -19.938 4.055 1 95.25 81 HIS A C 1
ATOM 594 O O . HIS A 1 81 ? -14.562 -19.219 3.305 1 95.25 81 HIS A O 1
ATOM 600 N N . SER A 1 82 ? -12.688 -20.281 3.766 1 96.06 82 SER A N 1
ATOM 601 C CA . SER A 1 82 ? -11.945 -19.656 2.674 1 96.06 82 SER A CA 1
ATOM 602 C C . SER A 1 82 ? -11.977 -20.531 1.42 1 96.06 82 SER A C 1
ATOM 604 O O . SER A 1 82 ? -11.547 -20.094 0.348 1 96.06 82 SER A O 1
ATOM 606 N N . LEU A 1 83 ? -12.5 -21.719 1.499 1 95 83 LEU A N 1
ATOM 607 C CA . LEU A 1 83 ? -12.359 -22.734 0.467 1 95 83 LEU A CA 1
ATOM 608 C C . LEU A 1 83 ? -12.812 -22.203 -0.888 1 95 83 LEU A C 1
ATOM 610 O O . LEU A 1 83 ? -12.062 -22.266 -1.864 1 95 83 LEU A O 1
ATOM 614 N N . LEU A 1 84 ? -13.969 -21.672 -0.913 1 94.62 84 LEU A N 1
ATOM 615 C CA . LEU A 1 84 ? -14.531 -21.234 -2.182 1 94.62 84 LEU A CA 1
ATOM 616 C C . LEU A 1 84 ? -13.719 -20.078 -2.762 1 94.62 84 LEU A C 1
ATOM 618 O O . LEU A 1 84 ? -13.359 -20.094 -3.941 1 94.62 84 LEU A O 1
ATOM 622 N N . ALA A 1 85 ? -13.422 -19.078 -1.925 1 95.75 85 ALA A N 1
ATOM 623 C CA . ALA A 1 85 ? -12.688 -17.891 -2.377 1 95.75 85 ALA A CA 1
ATOM 624 C C . ALA A 1 85 ? -11.281 -18.266 -2.832 1 95.75 85 ALA A C 1
ATOM 626 O O . ALA A 1 85 ? -10.797 -17.766 -3.85 1 95.75 85 ALA A O 1
ATOM 627 N N . VAL A 1 86 ? -10.672 -19.156 -2.121 1 97.19 86 VAL A N 1
ATOM 628 C CA . VAL A 1 86 ? -9.312 -19.562 -2.447 1 97.19 86 VAL A CA 1
ATOM 629 C C . VAL A 1 86 ? -9.305 -20.375 -3.73 1 97.19 86 VAL A C 1
ATOM 631 O O . VAL A 1 86 ? -8.445 -20.203 -4.59 1 97.19 86 VAL A O 1
ATOM 634 N N . THR A 1 87 ? -10.258 -21.281 -3.865 1 95.19 87 THR A N 1
ATOM 635 C CA . THR A 1 87 ? -10.367 -22.062 -5.086 1 95.19 87 THR A CA 1
ATOM 636 C C . THR A 1 87 ? -10.547 -21.172 -6.301 1 95.19 87 THR A C 1
ATOM 638 O O . THR A 1 87 ? -9.891 -21.359 -7.328 1 95.19 87 THR A O 1
ATOM 641 N N . SER A 1 88 ? -11.367 -20.188 -6.152 1 96.19 88 SER A N 1
ATOM 642 C CA . SER A 1 88 ? -11.586 -19.234 -7.227 1 96.19 88 SER A CA 1
ATOM 643 C C . SER A 1 88 ? -10.312 -18.469 -7.551 1 96.19 88 SER A C 1
ATOM 645 O O . SER A 1 88 ? -9.977 -18.281 -8.719 1 96.19 88 SER A O 1
ATOM 647 N N . ALA A 1 89 ? -9.625 -18.016 -6.57 1 97.62 89 ALA A N 1
ATOM 648 C CA . ALA A 1 89 ? -8.391 -17.25 -6.754 1 97.62 89 ALA A CA 1
ATOM 649 C C . ALA A 1 89 ? -7.309 -18.109 -7.414 1 97.62 89 ALA A C 1
ATOM 651 O O . ALA A 1 89 ? -6.598 -17.625 -8.305 1 97.62 89 ALA A O 1
ATOM 652 N N . LEU A 1 90 ? -7.176 -19.344 -6.969 1 97.75 90 LEU A N 1
ATOM 653 C CA . LEU A 1 90 ? -6.199 -20.25 -7.574 1 97.75 90 LEU A CA 1
ATOM 654 C C . LEU A 1 90 ? -6.547 -20.516 -9.031 1 97.75 90 LEU A C 1
ATOM 656 O O . LEU A 1 90 ? -5.656 -20.562 -9.891 1 97.75 90 LEU A O 1
ATOM 660 N N . HIS A 1 91 ? -7.828 -20.688 -9.305 1 96.88 91 HIS A N 1
ATOM 661 C CA . HIS A 1 91 ? -8.281 -20.859 -10.68 1 96.88 91 HIS A CA 1
ATOM 662 C C . HIS A 1 91 ? -7.926 -19.656 -11.531 1 96.88 91 HIS A C 1
ATOM 664 O O . HIS A 1 91 ? -7.512 -19.797 -12.68 1 96.88 91 HIS A O 1
ATOM 670 N N . GLU A 1 92 ? -8.078 -18.5 -10.961 1 97.25 92 GLU A N 1
ATOM 671 C CA . GLU A 1 92 ? -7.719 -17.266 -11.656 1 97.25 92 GLU A CA 1
ATOM 672 C C . GLU A 1 92 ? -6.23 -17.234 -11.992 1 97.25 92 GLU A C 1
ATOM 674 O O . GLU A 1 92 ? -5.848 -16.797 -13.086 1 97.25 92 GLU A O 1
ATOM 679 N N . LEU A 1 93 ? -5.402 -17.672 -11.109 1 97.94 93 LEU A N 1
ATOM 680 C CA . LEU A 1 93 ? -3.969 -17.734 -11.375 1 97.94 93 LEU A CA 1
ATOM 681 C C . LEU A 1 93 ? -3.674 -18.656 -12.555 1 97.94 93 LEU A C 1
ATOM 683 O O . LEU A 1 93 ? -2.877 -18.312 -13.438 1 97.94 93 LEU A O 1
ATOM 687 N N . VAL A 1 94 ? -4.34 -19.766 -12.594 1 97.25 94 VAL A N 1
ATOM 688 C CA . VAL A 1 94 ? -4.129 -20.734 -13.648 1 97.25 94 VAL A CA 1
ATOM 689 C C . VAL A 1 94 ? -4.582 -20.156 -14.984 1 97.25 94 VAL A C 1
ATOM 691 O O . VAL A 1 94 ? -3.9 -20.312 -16 1 97.25 94 VAL A O 1
ATOM 694 N N . GLN A 1 95 ? -5.668 -19.469 -14.984 1 9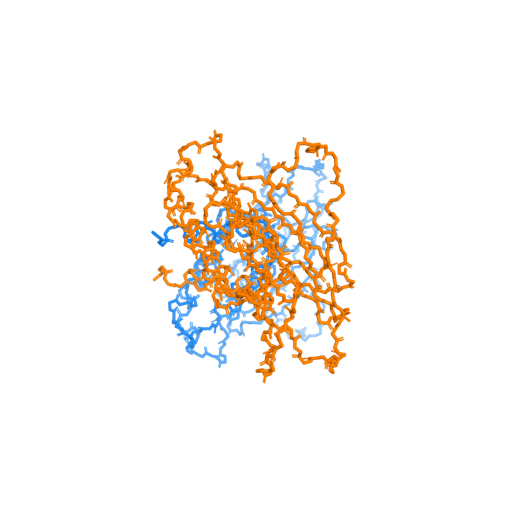5.56 95 GLN A N 1
ATOM 695 C CA . GLN A 1 95 ? -6.219 -18.906 -16.219 1 95.56 95 GLN A CA 1
ATOM 696 C C . GLN A 1 95 ? -5.387 -17.734 -16.703 1 95.56 95 GLN A C 1
ATOM 698 O O . GLN A 1 95 ? -5.281 -17.5 -17.906 1 95.56 95 GLN A O 1
ATOM 703 N N . THR A 1 96 ? -4.797 -17.062 -15.812 1 95.69 96 THR A N 1
ATOM 704 C CA . THR A 1 96 ? -4.141 -15.789 -16.141 1 95.69 96 THR A CA 1
ATOM 705 C C . THR A 1 96 ? -2.682 -16.016 -16.516 1 95.69 96 THR A C 1
ATOM 707 O O . THR A 1 96 ? -2.143 -15.312 -17.375 1 95.69 96 THR A O 1
ATOM 710 N N . PHE A 1 97 ? -2.051 -16.984 -15.93 1 95.75 97 PHE A N 1
ATOM 711 C CA . PHE A 1 97 ? -0.606 -17.125 -16.078 1 95.75 97 PHE A CA 1
ATOM 712 C C . PHE A 1 97 ? -0.259 -18.484 -16.688 1 95.75 97 PHE A C 1
ATOM 714 O O . PHE A 1 97 ? -0.494 -19.531 -16.078 1 95.75 97 PHE A O 1
ATOM 721 N N . PRO A 1 98 ? 0.412 -18.516 -17.828 1 95.12 98 PRO A N 1
ATOM 722 C CA . PRO A 1 98 ? 0.784 -19.766 -18.484 1 95.12 98 PRO A CA 1
ATOM 723 C C . PRO A 1 98 ? 1.811 -20.562 -17.672 1 95.1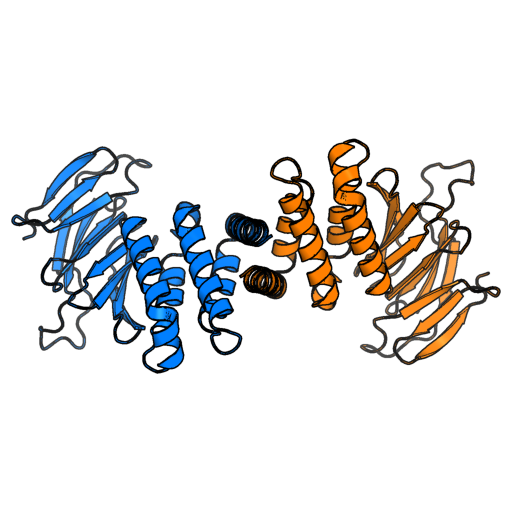2 98 PRO A C 1
ATOM 725 O O . PRO A 1 98 ? 1.996 -21.766 -17.906 1 95.12 98 PRO A O 1
ATOM 728 N N . MET A 1 99 ? 2.51 -19.875 -16.75 1 95.75 99 MET A N 1
ATOM 729 C CA . MET A 1 99 ? 3.525 -20.547 -15.953 1 95.75 99 MET A CA 1
ATOM 730 C C . MET A 1 99 ? 2.936 -21.062 -14.641 1 95.75 99 MET A C 1
ATOM 732 O O . MET A 1 99 ? 3.672 -21.391 -13.711 1 95.75 99 MET A O 1
ATOM 736 N N . VAL A 1 100 ? 1.679 -21.078 -14.539 1 97.56 100 VAL A N 1
ATOM 737 C CA . VAL A 1 100 ? 0.964 -21.672 -13.414 1 97.56 100 VAL A CA 1
ATOM 738 C C . VAL A 1 100 ? 0.039 -22.781 -13.922 1 97.56 100 VAL A C 1
ATOM 740 O O . VAL A 1 100 ? -0.619 -22.625 -14.953 1 97.56 100 VAL A O 1
ATOM 743 N N . ASP A 1 101 ? 0.007 -23.891 -13.242 1 97.69 101 ASP A N 1
ATOM 744 C CA . ASP A 1 101 ? -0.919 -24.969 -13.594 1 97.69 101 ASP A CA 1
ATOM 745 C C . ASP A 1 101 ? -1.336 -25.75 -12.352 1 97.69 101 ASP A C 1
ATOM 747 O O . ASP A 1 101 ? -0.693 -25.656 -11.305 1 97.69 101 ASP A O 1
ATOM 751 N N . PHE A 1 102 ? -2.459 -26.406 -12.461 1 97.69 102 PHE A N 1
ATOM 752 C CA . PHE A 1 102 ? -3.078 -27.156 -11.367 1 97.69 102 PHE A CA 1
ATOM 753 C C . PHE A 1 102 ? -3.59 -28.5 -11.859 1 97.69 102 PHE A C 1
ATOM 755 O O . PHE A 1 102 ? -4.242 -28.578 -12.898 1 97.69 102 PHE A O 1
ATOM 762 N N . HIS A 1 103 ? -3.127 -29.516 -11.156 1 96.81 103 HIS A N 1
ATOM 763 C CA . HIS A 1 103 ? -3.682 -30.844 -11.422 1 96.81 103 HIS A CA 1
ATOM 764 C C . HIS A 1 103 ? -4.711 -31.234 -10.367 1 96.81 103 HIS A C 1
ATOM 766 O O . HIS A 1 103 ? -4.352 -31.531 -9.227 1 96.81 103 HIS A O 1
ATOM 772 N N . GLN A 1 104 ? -5.93 -31.344 -10.719 1 95.38 104 GLN A N 1
ATOM 773 C CA . GLN A 1 104 ? -7.055 -31.484 -9.805 1 95.38 104 GLN A CA 1
ATOM 774 C C . GLN A 1 104 ? -6.988 -32.812 -9.055 1 95.38 104 GLN A C 1
ATOM 776 O O . GLN A 1 104 ? -7.148 -32.844 -7.832 1 95.38 104 GLN A O 1
ATOM 781 N N . GLU A 1 105 ? -6.695 -33.906 -9.805 1 95.19 105 GLU A N 1
ATOM 782 C CA . GLU A 1 105 ? -6.746 -35.25 -9.203 1 95.19 105 GLU A CA 1
ATOM 783 C C . GLU A 1 105 ? -5.637 -35.406 -8.172 1 95.19 105 GLU A C 1
ATOM 785 O O . GLU A 1 105 ? -5.867 -35.969 -7.09 1 95.19 105 GLU A O 1
ATOM 790 N N . SER A 1 106 ? -4.465 -34.969 -8.484 1 93.38 106 SER A N 1
ATOM 791 C CA . 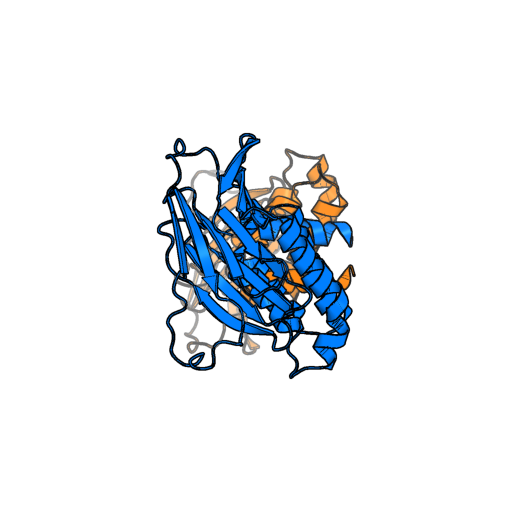SER A 1 106 ? -3.357 -35.156 -7.551 1 93.38 106 SER A CA 1
ATOM 792 C C . SER A 1 106 ? -3.281 -34 -6.566 1 93.38 106 SER A C 1
ATOM 794 O O . SER A 1 106 ? -2.5 -34.031 -5.613 1 93.38 106 SER A O 1
ATOM 796 N N . GLN A 1 107 ? -4.047 -32.844 -6.812 1 95.25 107 GLN A N 1
ATOM 797 C CA . GLN A 1 107 ? -4.094 -31.641 -5.996 1 95.25 107 GLN A CA 1
ATOM 798 C C . GLN A 1 107 ? -2.723 -30.984 -5.918 1 95.25 107 GLN A C 1
ATOM 800 O O . GLN A 1 107 ? -2.318 -30.5 -4.855 1 95.25 107 GLN A O 1
ATOM 805 N N . LYS A 1 108 ? -2.014 -31.047 -7.016 1 95.88 108 LYS A N 1
ATOM 806 C CA . LYS A 1 108 ? -0.718 -30.375 -7.117 1 95.88 108 LYS A CA 1
ATOM 807 C C . LYS A 1 108 ? -0.838 -29.047 -7.863 1 95.88 108 LYS A C 1
ATOM 809 O O . LYS A 1 108 ? -1.55 -28.953 -8.867 1 95.88 108 LYS A O 1
ATOM 814 N N . PHE A 1 109 ? -0.268 -28.031 -7.32 1 97.62 109 PHE A N 1
ATOM 815 C CA . PHE A 1 109 ? -0.243 -26.672 -7.867 1 97.62 109 PHE A CA 1
ATOM 816 C C . PHE A 1 109 ? 1.186 -26.234 -8.172 1 97.62 109 PHE A C 1
ATOM 818 O O . PHE A 1 109 ? 2.049 -26.266 -7.293 1 97.62 109 PHE A O 1
ATOM 825 N N . ALA A 1 110 ? 1.461 -25.938 -9.414 1 97.5 110 ALA A N 1
ATOM 826 C CA . ALA A 1 110 ? 2.822 -25.609 -9.828 1 97.5 110 ALA A CA 1
ATOM 827 C C . ALA A 1 110 ? 2.932 -24.141 -10.25 1 97.5 110 ALA A C 1
ATOM 829 O O . ALA A 1 110 ? 2.029 -23.609 -10.891 1 97.5 110 ALA A O 1
ATOM 830 N N . VAL A 1 111 ? 3.994 -23.484 -9.852 1 98.06 111 VAL A N 1
ATOM 831 C CA . VAL A 1 111 ? 4.281 -22.094 -10.18 1 98.06 111 VAL A CA 1
ATOM 832 C C . VAL A 1 111 ? 5.691 -21.984 -10.75 1 98.06 111 VAL A C 1
ATOM 834 O O . VAL A 1 111 ? 6.668 -22.328 -10.086 1 98.06 111 VAL A O 1
ATOM 837 N N . GLY A 1 112 ? 5.746 -21.547 -11.938 1 96.69 112 GLY A N 1
ATOM 838 C CA . GLY A 1 112 ? 7.027 -21.172 -12.516 1 96.69 112 GLY A CA 1
ATOM 839 C C . GLY A 1 112 ? 7.453 -19.766 -12.18 1 96.69 112 GLY A C 1
ATOM 840 O O . GLY A 1 112 ? 6.621 -18.844 -12.156 1 96.69 112 GLY A O 1
ATOM 841 N N . THR A 1 113 ? 8.789 -19.562 -11.93 1 96.38 113 THR A N 1
ATOM 842 C CA . THR A 1 113 ? 9.258 -18.266 -11.477 1 96.38 113 THR A CA 1
ATOM 843 C C . THR A 1 113 ? 10.133 -17.609 -12.547 1 96.38 113 THR A C 1
ATOM 845 O O . THR A 1 113 ? 10.5 -18.234 -13.539 1 96.38 113 THR A O 1
ATOM 848 N N . GLY A 1 114 ? 10.383 -16.328 -12.344 1 93.75 114 GLY A N 1
ATOM 849 C CA . GLY A 1 114 ? 11.266 -15.57 -13.211 1 93.75 114 GLY A CA 1
ATOM 850 C C . GLY A 1 114 ? 12.711 -16.031 -13.148 1 93.75 114 GLY A C 1
ATOM 851 O O . GLY A 1 114 ? 13.492 -15.789 -14.062 1 93.75 114 GLY A O 1
ATOM 852 N N . GLU A 1 115 ? 13.039 -16.766 -12.109 1 93.94 115 GLU A N 1
ATOM 853 C CA . GLU A 1 115 ? 14.414 -17.234 -11.914 1 93.94 115 GLU A CA 1
ATOM 854 C C . GLU A 1 115 ? 14.617 -18.625 -12.516 1 93.94 115 GLU A C 1
ATOM 856 O O . GLU A 1 115 ? 15.688 -19.219 -12.375 1 93.94 115 GLU A O 1
ATOM 861 N N . GLY A 1 116 ? 13.625 -19.172 -13.062 1 94.31 116 GLY A N 1
ATOM 862 C CA . GLY A 1 116 ? 13.742 -20.453 -13.727 1 94.31 116 GLY A CA 1
ATOM 863 C C . GLY A 1 116 ? 13.484 -21.625 -12.812 1 94.31 116 GLY A C 1
ATOM 864 O O . GLY A 1 116 ? 13.844 -22.766 -13.125 1 94.31 116 GLY A O 1
ATOM 865 N N . VAL A 1 117 ? 12.93 -21.281 -11.727 1 95.44 117 VAL A N 1
ATOM 866 C CA . VAL A 1 117 ? 12.602 -22.297 -10.734 1 95.44 117 VAL A CA 1
ATOM 867 C C . VAL A 1 117 ? 11.117 -22.625 -10.805 1 95.44 117 VAL A C 1
ATOM 869 O O . VAL A 1 117 ? 10.289 -21.75 -11.055 1 95.44 117 VAL A O 1
ATOM 872 N N . ILE A 1 118 ? 10.789 -23.922 -10.648 1 96.75 118 ILE A N 1
ATOM 873 C CA . ILE A 1 118 ? 9.398 -24.359 -10.562 1 96.75 118 ILE A CA 1
ATOM 874 C C . ILE A 1 118 ? 9.102 -24.828 -9.148 1 96.75 118 ILE A C 1
ATOM 876 O O . ILE A 1 118 ? 9.797 -25.703 -8.609 1 96.75 118 ILE A O 1
ATOM 880 N N . LEU A 1 119 ? 8.148 -24.188 -8.562 1 96.94 119 LEU A N 1
ATOM 881 C CA . LEU A 1 119 ? 7.66 -24.578 -7.242 1 96.94 119 LEU A CA 1
ATOM 882 C C . LEU A 1 119 ? 6.379 -25.406 -7.352 1 96.94 119 LEU A C 1
ATOM 884 O O . LEU A 1 119 ? 5.434 -25 -8.031 1 96.94 119 LEU A O 1
ATOM 888 N N . VAL A 1 120 ? 6.367 -26.609 -6.762 1 96.62 120 VAL A N 1
ATOM 889 C CA . VAL A 1 120 ? 5.168 -27.453 -6.75 1 96.62 120 VAL A CA 1
ATOM 890 C C . VAL A 1 120 ? 4.629 -27.547 -5.324 1 96.62 120 VAL A C 1
ATOM 892 O O . VAL A 1 120 ? 5.371 -27.875 -4.395 1 96.62 120 VAL A O 1
ATOM 895 N N . TYR A 1 121 ? 3.352 -27.234 -5.156 1 95.81 121 TYR A N 1
ATOM 896 C CA . TYR A 1 121 ? 2.672 -27.266 -3.867 1 95.81 121 TYR A CA 1
ATOM 897 C C . TYR A 1 121 ? 1.659 -28.391 -3.811 1 95.81 121 TYR A C 1
ATOM 899 O O . TYR A 1 121 ? 1.093 -28.781 -4.836 1 95.81 121 TYR A O 1
ATOM 907 N N . ASP A 1 122 ? 1.531 -28.953 -2.652 1 94.25 122 ASP A N 1
ATOM 908 C CA . ASP A 1 122 ? 0.448 -29.891 -2.363 1 94.25 122 ASP A CA 1
ATOM 909 C C . ASP A 1 122 ? -0.716 -29.188 -1.671 1 94.25 122 ASP A C 1
ATOM 911 O O . ASP A 1 122 ? -0.582 -28.719 -0.536 1 94.25 122 ASP A O 1
ATOM 915 N N . LEU A 1 123 ? -1.867 -29.094 -2.293 1 94 123 LEU A N 1
ATOM 916 C CA . LEU A 1 123 ? -2.996 -28.328 -1.767 1 94 123 LEU A CA 1
ATOM 917 C C . LEU A 1 123 ? -3.615 -29.047 -0.565 1 94 123 LEU A C 1
ATOM 919 O O . LEU A 1 123 ? -4.277 -28.406 0.261 1 94 123 LEU A O 1
ATOM 923 N N . ARG A 1 124 ? -3.486 -30.375 -0.391 1 91.81 124 ARG A N 1
ATOM 924 C CA . ARG A 1 124 ? -4.055 -31.125 0.724 1 91.81 124 ARG A CA 1
ATOM 925 C C . ARG A 1 124 ? -3.379 -30.734 2.039 1 91.81 124 ARG A C 1
ATOM 927 O O . ARG A 1 124 ? -4.035 -30.672 3.08 1 91.81 124 ARG A O 1
ATOM 934 N N . THR A 1 125 ? -2.08 -30.469 1.887 1 92.56 125 THR A N 1
ATOM 935 C CA . THR A 1 125 ? -1.317 -30.141 3.086 1 92.56 125 THR A CA 1
ATOM 936 C C . THR A 1 125 ? -0.981 -28.656 3.119 1 92.56 125 THR A C 1
ATOM 938 O O . THR A 1 125 ? -0.485 -28.156 4.129 1 92.56 125 THR A O 1
ATOM 941 N N . ALA A 1 126 ? -1.265 -27.953 1.993 1 94 126 ALA A N 1
ATOM 942 C CA . ALA A 1 126 ? -0.958 -26.531 1.841 1 94 126 ALA A CA 1
ATOM 943 C C . ALA A 1 126 ? 0.529 -26.266 2.061 1 94 126 ALA A C 1
ATOM 945 O O . ALA A 1 126 ? 0.9 -25.297 2.73 1 94 126 ALA A O 1
ATOM 946 N N . THR A 1 127 ? 1.377 -27.094 1.562 1 92.81 127 THR A N 1
ATOM 947 C CA . THR A 1 127 ? 2.818 -26.984 1.744 1 92.81 127 THR A CA 1
ATOM 948 C C . THR A 1 127 ? 3.543 -27.078 0.406 1 92.81 127 THR A C 1
ATOM 950 O O . THR A 1 127 ? 3 -27.625 -0.56 1 92.81 127 THR A O 1
ATOM 953 N N . LYS A 1 128 ? 4.715 -26.5 0.387 1 91.25 128 LYS A N 1
ATOM 954 C CA . LYS A 1 128 ? 5.621 -26.719 -0.738 1 91.25 128 LYS A CA 1
ATOM 955 C C . LYS A 1 128 ? 6.121 -28.156 -0.766 1 91.25 128 LYS A C 1
ATOM 957 O O . LYS A 1 128 ? 6.66 -28.656 0.227 1 91.25 128 LYS A O 1
ATOM 962 N N . TRP A 1 129 ? 5.914 -28.75 -1.819 1 88.31 129 TRP A N 1
ATOM 963 C CA . TRP A 1 129 ? 6.195 -30.172 -1.95 1 88.31 129 TRP A CA 1
ATOM 964 C C . TRP A 1 129 ? 7.527 -30.406 -2.656 1 88.31 129 TRP A C 1
ATOM 966 O O . TRP A 1 129 ? 8.391 -31.125 -2.154 1 88.31 129 TRP A O 1
ATOM 976 N N . ARG A 1 130 ? 7.754 -29.75 -3.803 1 92.62 130 ARG A N 1
ATOM 977 C CA . ARG A 1 130 ? 8.969 -29.938 -4.586 1 92.62 130 ARG A CA 1
ATOM 978 C C . ARG A 1 130 ? 9.438 -28.641 -5.215 1 92.62 130 ARG A C 1
ATOM 980 O O . ARG A 1 130 ? 8.633 -27.719 -5.41 1 92.62 130 ARG A O 1
ATOM 987 N N . VAL A 1 131 ? 10.734 -28.578 -5.449 1 94.88 131 VAL A N 1
ATOM 988 C CA . VAL A 1 131 ? 11.367 -27.5 -6.199 1 94.88 131 VAL A CA 1
ATOM 989 C C . VAL A 1 131 ? 12.156 -28.078 -7.371 1 94.88 131 VAL A C 1
ATOM 991 O O . VAL A 1 131 ? 12.969 -28.984 -7.188 1 94.88 131 VAL A O 1
ATOM 994 N N . PHE A 1 132 ? 11.828 -27.625 -8.555 1 94.12 132 PHE A N 1
ATOM 995 C CA . PHE A 1 132 ? 12.555 -28.062 -9.742 1 94.12 132 PHE A CA 1
ATOM 996 C C . PHE A 1 132 ? 13.422 -26.938 -10.297 1 94.12 132 PHE A C 1
ATOM 998 O O . PHE A 1 132 ? 12.938 -25.828 -10.5 1 94.12 132 PHE A O 1
ATOM 1005 N N . GLU A 1 133 ? 14.672 -27.297 -10.484 1 94.12 133 GLU A N 1
ATOM 1006 C CA . GLU A 1 133 ? 15.641 -26.359 -11.062 1 94.12 133 GLU A CA 1
ATOM 1007 C C . GLU A 1 133 ? 16.219 -26.906 -12.367 1 94.12 133 GLU A C 1
ATOM 1009 O O . GLU A 1 133 ? 16.438 -28.109 -12.508 1 94.12 133 GLU A O 1
ATOM 1014 N N . GLY A 1 134 ? 16.375 -25.969 -13.344 1 92.38 134 GLY A N 1
ATOM 1015 C CA . GLY A 1 134 ? 16.969 -26.422 -14.602 1 92.38 134 GLY A CA 1
ATOM 1016 C C . GLY A 1 134 ? 16.984 -25.344 -15.664 1 92.38 134 GLY A C 1
ATOM 1017 O O . GLY A 1 134 ? 17.938 -25.234 -16.438 1 92.38 134 GLY A O 1
ATOM 1018 N N . HIS A 1 135 ? 15.938 -24.609 -15.68 1 93.25 135 HIS A N 1
ATOM 1019 C CA . HIS A 1 135 ? 15.891 -23.516 -16.656 1 93.25 135 HIS A CA 1
ATOM 1020 C C . HIS A 1 135 ? 16.875 -22.406 -16.297 1 93.25 135 HIS A C 1
ATOM 1022 O O . HIS A 1 135 ? 17.141 -22.156 -15.117 1 93.25 135 HIS A O 1
ATOM 1028 N N . THR A 1 136 ? 17.406 -21.75 -17.281 1 92.69 136 THR A N 1
ATOM 1029 C CA . THR A 1 136 ? 18.375 -20.672 -17.047 1 92.69 136 THR A CA 1
ATOM 1030 C C . THR A 1 136 ? 17.688 -19.312 -17.141 1 92.69 136 THR A C 1
ATOM 1032 O O . THR A 1 136 ? 18.344 -18.281 -16.984 1 92.69 136 THR A O 1
ATOM 1035 N N . GLY A 1 137 ? 16.422 -19.297 -17.406 1 92.19 137 GLY A N 1
ATOM 1036 C CA . GLY A 1 137 ? 15.617 -18.078 -17.469 1 92.19 137 GLY A CA 1
ATOM 1037 C C . G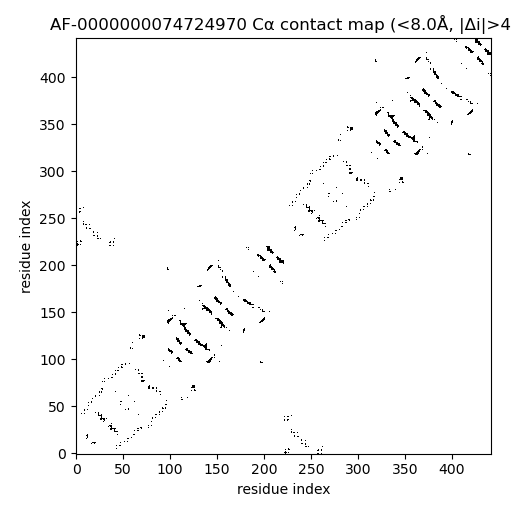LY A 1 137 ? 14.195 -18.281 -16.969 1 92.19 137 GLY A C 1
ATOM 1038 O O . GLY A 1 137 ? 13.875 -19.344 -16.422 1 92.19 137 GLY A O 1
ATOM 1039 N N . PRO A 1 138 ? 13.414 -17.25 -17.188 1 93.69 138 PRO A N 1
ATOM 1040 C CA . PRO A 1 138 ? 12.039 -17.328 -16.672 1 93.69 138 PRO A CA 1
ATOM 1041 C C . PRO A 1 138 ? 11.258 -18.5 -17.266 1 93.69 138 PRO A C 1
ATOM 1043 O O . PRO A 1 138 ? 11.391 -18.812 -18.438 1 93.69 138 PRO A O 1
ATOM 1046 N N . VAL A 1 139 ? 10.539 -19.172 -16.391 1 94.69 139 VAL A N 1
ATOM 1047 C CA . VAL A 1 139 ? 9.586 -20.172 -16.859 1 94.69 139 VAL A CA 1
ATOM 1048 C C . VAL A 1 139 ? 8.422 -19.5 -17.578 1 94.69 139 VAL A C 1
ATOM 1050 O O . VAL A 1 139 ? 7.762 -18.625 -17 1 94.69 139 VAL A O 1
ATOM 1053 N N . ALA A 1 140 ? 8.203 -19.891 -18.828 1 93.12 140 ALA A N 1
ATOM 1054 C CA . ALA A 1 140 ? 7.215 -19.219 -19.656 1 93.12 140 ALA A CA 1
ATOM 1055 C C . ALA A 1 140 ? 5.961 -20.062 -19.828 1 93.12 140 ALA A C 1
ATOM 1057 O O . ALA A 1 140 ? 4.922 -19.578 -20.266 1 93.12 140 ALA A O 1
ATOM 1058 N N . GLY A 1 141 ? 5.984 -21.281 -19.484 1 93.69 141 GLY A N 1
ATOM 1059 C CA . GLY A 1 141 ? 4.859 -22.203 -19.594 1 93.69 141 GLY A CA 1
ATOM 1060 C C . GLY A 1 141 ? 5.031 -23.453 -18.75 1 93.69 141 GLY A C 1
ATOM 1061 O O . GLY A 1 141 ? 6.148 -23.953 -18.594 1 93.69 141 GLY A O 1
ATOM 1062 N N . LEU A 1 142 ? 3.914 -23.891 -18.281 1 95.44 142 LEU A N 1
ATOM 1063 C CA . LEU A 1 142 ? 3.824 -25.109 -17.469 1 95.44 142 LEU A CA 1
ATOM 1064 C C . LEU A 1 142 ? 2.578 -25.906 -17.828 1 95.44 142 LEU A C 1
ATOM 1066 O O . LEU A 1 142 ? 1.557 -25.344 -18.203 1 95.44 142 LEU A O 1
ATOM 1070 N N . GLY A 1 143 ? 2.719 -27.219 -17.656 1 96.12 143 GLY A N 1
ATOM 1071 C CA . GLY A 1 143 ? 1.548 -28.062 -17.828 1 96.12 143 GLY A CA 1
ATOM 1072 C C . GLY A 1 143 ? 1.719 -29.438 -17.219 1 96.12 143 GLY A C 1
ATOM 1073 O O . GLY A 1 143 ? 2.693 -30.141 -17.516 1 96.12 143 GLY A O 1
ATOM 1074 N N . PHE A 1 144 ? 0.786 -29.812 -16.438 1 95.94 144 PHE A N 1
ATOM 1075 C CA . PHE A 1 144 ? 0.763 -31.172 -15.891 1 95.94 144 PHE A CA 1
ATOM 1076 C C . PHE A 1 144 ? 0.291 -32.156 -16.953 1 95.94 144 PHE A C 1
ATOM 1078 O O . PHE A 1 144 ? -0.622 -31.875 -17.719 1 95.94 144 PHE A O 1
ATOM 1085 N N . ALA A 1 145 ? 0.956 -33.344 -16.891 1 94.75 145 ALA A N 1
ATOM 1086 C CA . ALA A 1 145 ? 0.401 -34.438 -17.656 1 94.75 145 ALA A CA 1
ATOM 1087 C C . ALA A 1 145 ? -0.957 -34.875 -17.094 1 94.75 145 ALA A C 1
ATOM 1089 O O . ALA A 1 145 ? -1.247 -34.656 -15.914 1 94.75 145 ALA A O 1
ATOM 1090 N N . PRO A 1 146 ? -1.798 -35.469 -17.953 1 94.12 146 PRO A N 1
ATOM 1091 C CA . PRO A 1 146 ? -3.15 -35.844 -17.516 1 94.12 146 PRO A CA 1
ATOM 1092 C C . PRO A 1 146 ? -3.154 -36.75 -16.297 1 94.12 146 PRO A C 1
ATOM 1094 O O . PRO A 1 146 ? -4.066 -36.688 -15.469 1 94.12 146 PRO A O 1
ATOM 1097 N N . ASP A 1 147 ? -2.15 -37.594 -16.172 1 92 147 ASP A N 1
ATOM 1098 C CA . ASP A 1 147 ? -2.107 -38.531 -15.062 1 92 147 ASP A CA 1
ATOM 1099 C C . ASP A 1 147 ? -1.47 -37.906 -13.828 1 92 147 ASP A C 1
ATOM 1101 O O . ASP A 1 147 ? -1.396 -38.531 -12.766 1 92 147 ASP A O 1
ATOM 1105 N N . GLY A 1 148 ? -0.905 -36.719 -14 1 92.88 148 GLY A N 1
ATOM 1106 C CA . GLY A 1 148 ? -0.323 -36 -12.891 1 92.88 148 GLY A CA 1
ATOM 1107 C C . GLY A 1 148 ? 1.072 -36.469 -12.523 1 92.88 148 GLY A C 1
ATOM 1108 O O . GLY A 1 148 ? 1.682 -35.969 -11.578 1 92.88 148 GLY A O 1
ATOM 1109 N N . ALA A 1 149 ? 1.673 -37.344 -13.227 1 90.44 149 ALA A N 1
ATOM 1110 C CA . ALA A 1 149 ? 2.949 -37.969 -12.875 1 90.44 149 ALA A CA 1
ATOM 1111 C C . ALA A 1 149 ? 4.117 -37.188 -13.461 1 90.44 149 ALA A C 1
ATOM 1113 O O . ALA A 1 149 ? 5.266 -37.375 -13.055 1 90.44 149 ALA A O 1
ATOM 1114 N N . ARG A 1 150 ? 3.797 -36.344 -14.367 1 92.75 150 ARG A N 1
ATOM 1115 C CA . ARG A 1 150 ? 4.824 -35.531 -15.016 1 92.75 150 ARG A CA 1
ATOM 1116 C C . ARG A 1 150 ? 4.375 -34.094 -15.164 1 92.75 150 ARG A C 1
ATOM 1118 O O . ARG A 1 150 ? 3.176 -33.781 -15.195 1 92.75 150 ARG A O 1
ATOM 1125 N N . LEU A 1 151 ? 5.316 -33.188 -15.219 1 95.31 151 LEU A N 1
ATOM 1126 C CA . LEU A 1 151 ? 5.141 -31.75 -15.438 1 95.31 151 LEU A CA 1
ATOM 1127 C C . LEU A 1 151 ? 6.094 -31.25 -16.516 1 95.31 151 LEU A C 1
ATOM 1129 O O . LEU A 1 151 ? 7.289 -31.547 -16.484 1 95.31 151 LEU A O 1
ATOM 1133 N N . ALA A 1 152 ? 5.531 -30.656 -17.5 1 95.44 152 ALA A N 1
ATOM 1134 C CA . ALA A 1 152 ? 6.355 -30.047 -18.531 1 95.44 152 ALA A CA 1
ATOM 1135 C C . ALA A 1 152 ? 6.531 -28.547 -18.281 1 95.44 152 ALA A C 1
ATOM 1137 O O . ALA A 1 152 ? 5.625 -27.891 -17.766 1 95.44 152 ALA A O 1
ATOM 1138 N N . SER A 1 153 ? 7.707 -28.016 -18.656 1 95.5 153 SER A N 1
ATOM 1139 C CA . SER A 1 153 ? 7.984 -26.578 -18.516 1 95.5 153 SER A CA 1
ATOM 1140 C C . SER A 1 153 ? 8.766 -26.062 -19.719 1 95.5 153 SER A C 1
ATOM 1142 O O . SER A 1 153 ? 9.438 -26.828 -20.406 1 95.5 153 SER A O 1
ATOM 1144 N N . TYR A 1 154 ? 8.578 -24.781 -19.922 1 93.44 154 TYR A N 1
ATOM 1145 C CA . TYR A 1 154 ? 9.25 -24.109 -21.016 1 93.44 154 TYR A CA 1
ATOM 1146 C C . TYR A 1 154 ? 9.867 -22.797 -20.578 1 93.44 154 TYR A C 1
ATOM 1148 O O . TYR A 1 154 ? 9.266 -22.047 -19.781 1 93.44 154 TYR A O 1
ATOM 1156 N N . SER A 1 155 ? 11.109 -22.547 -21.078 1 92.44 155 SER A N 1
ATOM 1157 C CA . SER A 1 155 ? 11.734 -21.219 -20.969 1 92.44 155 SER A CA 1
ATOM 1158 C C . SER A 1 155 ? 12.156 -20.703 -22.328 1 92.44 155 SER A C 1
ATOM 1160 O O . SER A 1 155 ? 12.859 -21.391 -23.078 1 92.44 155 SER A O 1
ATOM 1162 N N . SER A 1 156 ? 11.734 -19.469 -22.609 1 88.31 156 SER A N 1
ATOM 1163 C CA . SER A 1 156 ? 12.102 -18.859 -23.891 1 88.31 156 SER A CA 1
ATOM 1164 C C . SER A 1 156 ? 13.555 -18.422 -23.891 1 88.31 156 SER A C 1
ATOM 1166 O O . SER A 1 156 ? 14.148 -18.219 -24.953 1 88.31 156 SER A O 1
ATOM 1168 N N . GLN A 1 157 ? 14.078 -18.234 -22.75 1 88.94 157 GLN A N 1
ATOM 1169 C CA . GLN A 1 157 ? 15.469 -17.797 -22.672 1 88.94 157 GLN A CA 1
ATOM 1170 C C . GLN A 1 157 ? 16.422 -18.938 -23.031 1 88.94 157 GLN A C 1
ATOM 1172 O O . GLN A 1 157 ? 17.375 -18.734 -23.797 1 88.94 157 GLN A O 1
ATOM 1177 N N . ASP A 1 158 ? 16.203 -20.094 -22.453 1 89.5 158 ASP A N 1
ATOM 1178 C CA . ASP A 1 158 ? 17.094 -21.203 -22.766 1 89.5 158 ASP A CA 1
ATOM 1179 C C . ASP A 1 158 ? 16.531 -22.047 -23.906 1 89.5 158 ASP A C 1
ATOM 1181 O O . ASP A 1 158 ? 17.188 -23 -24.359 1 89.5 158 ASP A O 1
ATOM 1185 N N . CYS A 1 159 ? 15.359 -21.734 -24.344 1 89.38 159 CYS A N 1
ATOM 1186 C CA . CYS A 1 159 ? 14.695 -22.391 -25.453 1 89.38 159 CYS A CA 1
ATOM 1187 C C . CYS A 1 159 ? 14.633 -23.906 -25.25 1 89.38 159 CYS A C 1
ATOM 1189 O O . CYS A 1 159 ? 15.016 -24.672 -26.125 1 89.38 159 CYS A O 1
ATOM 1191 N N . THR A 1 160 ? 14.156 -24.203 -24.141 1 91.62 160 THR A N 1
ATOM 1192 C CA . THR A 1 160 ? 14.086 -25.625 -23.797 1 91.62 160 THR A CA 1
ATOM 1193 C C . THR A 1 160 ? 12.734 -25.969 -23.188 1 91.62 160 THR A C 1
ATOM 1195 O O . THR A 1 160 ? 12.133 -25.141 -22.484 1 91.62 160 THR A O 1
ATOM 1198 N N . VAL A 1 161 ? 12.25 -27.109 -23.594 1 93.69 161 VAL A N 1
ATOM 1199 C CA . VAL A 1 161 ? 11.172 -27.766 -22.844 1 93.69 161 VAL A CA 1
ATOM 1200 C C . VAL A 1 161 ? 11.75 -28.875 -21.969 1 93.69 161 VAL A C 1
ATOM 1202 O O . VAL A 1 161 ? 12.531 -29.703 -22.438 1 93.69 161 VAL A O 1
ATOM 1205 N N . ARG A 1 162 ? 11.398 -28.781 -20.703 1 94.25 162 ARG A N 1
ATOM 1206 C CA . ARG A 1 162 ? 11.852 -29.781 -19.734 1 94.25 162 ARG A CA 1
ATOM 1207 C C . ARG A 1 162 ? 10.672 -30.547 -19.156 1 94.25 162 ARG A C 1
ATOM 1209 O O . ARG A 1 162 ? 9.586 -29.984 -18.984 1 94.25 162 ARG A O 1
ATOM 1216 N N . MET A 1 163 ? 10.93 -31.828 -18.859 1 93.62 163 MET A N 1
ATOM 1217 C CA . MET A 1 163 ? 9.938 -32.688 -18.234 1 93.62 163 MET A CA 1
ATOM 1218 C C . MET A 1 163 ? 10.406 -33.125 -16.844 1 93.62 163 MET A C 1
ATOM 1220 O O . MET A 1 163 ? 11.562 -33.5 -16.672 1 93.62 163 MET A O 1
ATOM 1224 N N . TRP A 1 164 ? 9.508 -33.031 -15.914 1 93.69 164 TRP A N 1
ATOM 1225 C CA . TRP A 1 164 ? 9.789 -33.344 -14.523 1 93.69 164 TRP A CA 1
ATOM 1226 C C . TRP A 1 164 ? 8.891 -34.469 -14.023 1 93.69 164 TRP A C 1
ATOM 1228 O O . TRP A 1 164 ? 7.738 -34.594 -14.453 1 93.69 164 TRP A O 1
ATOM 1238 N N . GLN A 1 165 ? 9.43 -35.281 -13.109 1 90.12 165 GLN A N 1
ATOM 1239 C CA . GLN A 1 165 ? 8.617 -36.281 -12.461 1 90.12 165 GLN A CA 1
ATOM 1240 C C . GLN A 1 165 ? 7.902 -35.719 -11.234 1 90.12 165 GLN A C 1
ATOM 1242 O O . GLN A 1 165 ? 8.547 -35.219 -10.312 1 90.12 165 GLN A O 1
ATOM 1247 N N . THR A 1 166 ? 6.566 -35.781 -11.242 1 88.81 166 THR A N 1
ATOM 1248 C CA . THR A 1 166 ? 5.793 -35.25 -10.117 1 88.81 166 THR A CA 1
ATOM 1249 C C . THR A 1 166 ? 5.051 -36.375 -9.406 1 88.81 166 THR A C 1
ATOM 1251 O O . THR A 1 166 ? 4.332 -36.125 -8.43 1 88.81 166 THR A O 1
ATOM 1254 N N . GLY A 1 167 ? 4.98 -37.688 -9.812 1 78.12 167 GLY A N 1
ATOM 1255 C CA . GLY A 1 167 ? 4.344 -38.812 -9.156 1 78.12 167 GLY A CA 1
ATOM 1256 C C . GLY A 1 167 ? 5.137 -39.344 -7.984 1 78.12 167 GLY A C 1
ATOM 1257 O O . GLY A 1 167 ? 6.305 -39 -7.801 1 78.12 167 GLY A O 1
ATOM 1258 N N . THR A 1 168 ? 4.336 -39.906 -6.871 1 64 168 THR A N 1
ATOM 1259 C CA . THR A 1 168 ? 4.922 -40.5 -5.668 1 64 168 THR A CA 1
ATOM 1260 C C . THR A 1 168 ? 5.621 -41.812 -5.992 1 64 168 THR A C 1
ATOM 1262 O O . THR A 1 168 ? 6.312 -42.375 -5.141 1 64 168 THR A O 1
ATOM 1265 N N . GLY A 1 169 ? 5.039 -42.562 -7.008 1 51.84 169 GLY A N 1
ATOM 1266 C CA . GLY A 1 169 ? 5.352 -44 -7.141 1 51.84 169 GLY A CA 1
ATOM 1267 C C . GLY A 1 169 ? 6.828 -44.281 -6.965 1 51.84 169 GLY A C 1
ATOM 1268 O O . GLY A 1 169 ? 7.23 -45.469 -6.98 1 51.84 169 GLY A O 1
ATOM 1269 N N . GLY A 1 170 ? 7.758 -43.656 -7.594 1 45.22 170 GLY A N 1
ATOM 1270 C CA . GLY A 1 170 ? 9.008 -44.375 -7.516 1 45.22 170 GLY A CA 1
ATOM 1271 C C . GLY A 1 170 ? 9.547 -44.5 -6.105 1 45.22 170 GLY A C 1
ATOM 1272 O O . GLY A 1 170 ? 9.242 -43.656 -5.246 1 45.22 170 GLY A O 1
ATOM 1273 N N . PHE A 1 171 ? 9.453 -45.688 -5.48 1 40.31 171 PHE A N 1
ATOM 1274 C CA . PHE A 1 171 ? 10 -46.125 -4.191 1 40.31 171 PHE A CA 1
ATOM 1275 C C . PHE A 1 171 ? 11.109 -45.156 -3.748 1 40.31 171 PHE A C 1
ATOM 1277 O O . PHE A 1 171 ? 11.219 -44.844 -2.566 1 40.31 171 PHE A O 1
ATOM 1284 N N . LEU A 1 172 ? 12.328 -45.281 -4.516 1 41.69 172 LEU A N 1
ATOM 1285 C CA . LEU A 1 172 ? 13.461 -44.469 -4.086 1 41.69 172 LEU A CA 1
ATOM 1286 C C . LEU A 1 172 ? 13.078 -43 -4.059 1 41.69 172 LEU A C 1
ATOM 1288 O O . LEU A 1 172 ? 13.406 -42.25 -4.984 1 41.69 172 LEU A O 1
ATOM 1292 N N . GLY A 1 173 ? 11.938 -42.625 -3.934 1 42.81 173 GLY A N 1
ATOM 1293 C CA . GLY A 1 173 ? 11.297 -41.312 -3.838 1 42.81 173 GLY A CA 1
ATOM 1294 C C . GLY A 1 173 ? 12.086 -40.344 -2.994 1 42.81 173 GLY A C 1
ATOM 1295 O O . GLY A 1 173 ? 11.609 -39.219 -2.725 1 42.81 173 GLY A O 1
ATOM 1296 N N . LEU A 1 174 ? 12.578 -40.969 -1.898 1 40.91 174 LEU A N 1
ATOM 1297 C CA . LEU A 1 174 ? 13.273 -40.156 -0.902 1 40.91 174 LEU A CA 1
ATOM 1298 C C . LEU A 1 174 ? 14.039 -39.031 -1.564 1 40.91 174 LEU A C 1
ATOM 1300 O O . LEU A 1 174 ? 13.93 -37.875 -1.139 1 40.91 174 LEU A O 1
ATOM 1304 N N . LEU A 1 175 ? 15.406 -39.406 -1.796 1 40 175 LEU A N 1
ATOM 1305 C CA . LEU A 1 175 ? 16.5 -38.469 -1.985 1 40 175 LEU A CA 1
ATOM 1306 C C . LEU A 1 175 ? 16.375 -37.719 -3.314 1 40 175 LEU A C 1
ATOM 1308 O O . LEU A 1 175 ? 17.281 -37 -3.732 1 40 175 LEU A O 1
ATOM 1312 N N . GLY A 1 176 ? 15.758 -38.438 -4.438 1 42.94 176 GLY A N 1
ATOM 1313 C CA . GLY A 1 176 ? 16.203 -38 -5.754 1 42.94 176 GLY A CA 1
ATOM 1314 C C . GLY A 1 176 ? 15.891 -36.562 -6.059 1 42.94 176 GLY A C 1
ATOM 1315 O O . GLY A 1 176 ? 14.969 -36 -5.473 1 42.94 176 GLY A O 1
ATOM 1316 N N . GLN A 1 177 ? 16.844 -35.906 -6.312 1 48.06 177 GLN A N 1
ATOM 1317 C CA . GLN A 1 177 ? 17.016 -34.594 -6.965 1 48.06 177 GLN A CA 1
ATOM 1318 C C . GLN A 1 177 ? 15.93 -34.375 -8.008 1 48.06 177 GLN A C 1
ATOM 1320 O O . GLN A 1 177 ? 15.562 -35.281 -8.75 1 48.06 177 GLN A O 1
ATOM 1325 N N . SER A 1 178 ? 14.828 -33.719 -7.719 1 58.03 178 SER A N 1
ATOM 1326 C CA . SER A 1 178 ? 13.922 -33.062 -8.648 1 58.03 178 SER A CA 1
ATOM 1327 C C . SER A 1 178 ? 14.578 -32.875 -10.016 1 58.03 178 SER A C 1
ATOM 1329 O O . SER A 1 178 ? 15.195 -31.828 -10.273 1 58.03 178 SER A O 1
ATOM 1331 N N . ARG A 1 179 ? 15.062 -34.031 -10.633 1 70.75 179 ARG A N 1
ATOM 1332 C CA . ARG A 1 179 ? 15.836 -33.844 -11.852 1 70.75 179 ARG A CA 1
ATOM 1333 C C . ARG A 1 179 ? 14.93 -33.844 -13.078 1 70.75 179 ARG A C 1
ATOM 1335 O O . ARG A 1 179 ? 13.859 -34.438 -13.07 1 70.75 179 ARG A O 1
ATOM 1342 N N . CYS A 1 180 ? 15.18 -33.094 -13.906 1 85.31 180 CYS A N 1
ATOM 1343 C CA . CYS A 1 180 ? 14.648 -33.062 -15.266 1 85.31 180 CYS A CA 1
ATOM 1344 C C . CYS A 1 180 ? 14.789 -34.438 -15.93 1 85.31 180 CYS A C 1
ATOM 1346 O O . CYS A 1 180 ? 15.891 -34.969 -16.016 1 85.31 180 CYS A O 1
ATOM 1348 N N . ILE A 1 181 ? 13.734 -35.125 -16.297 1 85.25 181 ILE A N 1
ATOM 1349 C CA . ILE A 1 181 ? 13.781 -36.5 -16.797 1 85.25 181 ILE A CA 1
ATOM 1350 C C . ILE A 1 181 ? 14.008 -36.469 -18.312 1 85.25 181 ILE A C 1
ATOM 1352 O O . ILE A 1 181 ? 14.539 -37.438 -18.875 1 85.25 181 ILE A O 1
ATOM 1356 N N . ARG A 1 182 ? 13.57 -35.469 -18.938 1 89.88 182 ARG A N 1
ATOM 1357 C CA . ARG A 1 182 ? 13.742 -35.25 -20.375 1 89.88 182 ARG A CA 1
ATOM 1358 C C . ARG A 1 182 ? 13.844 -33.781 -20.719 1 89.88 182 ARG A C 1
ATOM 1360 O O . ARG A 1 182 ? 13.25 -32.938 -20.031 1 89.88 182 ARG A O 1
ATOM 1367 N N . GLN A 1 183 ? 14.609 -33.438 -21.672 1 92.12 183 GLN A N 1
ATOM 1368 C CA . GLN A 1 183 ? 14.688 -32.062 -22.141 1 92.12 183 GLN A CA 1
ATOM 1369 C C . GLN A 1 183 ? 14.82 -32 -23.656 1 92.12 183 GLN A C 1
ATOM 1371 O O . GLN A 1 183 ? 15.414 -32.906 -24.266 1 92.12 183 GLN A O 1
ATOM 1376 N N . GLN A 1 184 ? 14.242 -31.094 -24.25 1 92.06 184 GLN A N 1
ATOM 1377 C CA . GLN A 1 184 ? 14.359 -30.844 -25.688 1 92.06 184 GLN A CA 1
ATOM 1378 C C . GLN A 1 184 ? 14.664 -29.375 -25.969 1 92.06 184 GLN A C 1
ATOM 1380 O O . GLN A 1 184 ? 14 -28.484 -25.438 1 92.06 184 GLN A O 1
ATOM 1385 N N . SER A 1 185 ? 15.68 -29.172 -26.75 1 91.88 185 SER A N 1
ATOM 1386 C CA . SER A 1 185 ? 16.031 -27.828 -27.188 1 91.88 185 SER A CA 1
ATOM 1387 C C . SER A 1 185 ? 15.188 -27.391 -28.375 1 91.88 185 SER A C 1
ATOM 1389 O O . SER A 1 185 ? 14.93 -28.188 -29.281 1 91.88 185 SER A O 1
ATOM 1391 N N . LEU A 1 186 ? 14.781 -26.156 -28.328 1 88.56 186 LEU A N 1
ATOM 1392 C CA . LEU A 1 186 ? 14 -25.578 -29.422 1 88.56 186 LEU A CA 1
ATOM 1393 C C . LEU A 1 186 ? 14.797 -24.484 -30.141 1 88.56 186 LEU A C 1
ATOM 1395 O O . LEU A 1 186 ? 15.789 -23.984 -29.609 1 88.56 186 LEU A O 1
ATOM 1399 N N . PRO A 1 187 ? 14.305 -24.234 -31.391 1 83.81 187 PRO A N 1
ATOM 1400 C CA . PRO A 1 187 ? 14.984 -23.141 -32.094 1 83.81 187 PRO A CA 1
ATOM 1401 C C . PRO A 1 187 ? 14.914 -21.812 -31.312 1 83.81 187 PRO A C 1
ATOM 1403 O O . PRO A 1 187 ? 13.891 -21.516 -30.688 1 83.81 187 PRO A O 1
ATOM 1406 N N . PRO A 1 188 ? 16.016 -21.062 -31.391 1 80.94 188 PRO A N 1
ATOM 1407 C CA . PRO A 1 188 ? 16.016 -19.781 -30.688 1 80.94 188 PRO A CA 1
ATOM 1408 C C . PRO A 1 188 ? 14.898 -18.844 -31.172 1 80.94 188 PRO A C 1
ATOM 1410 O O . PRO A 1 188 ? 14.531 -18.875 -32.344 1 80.94 188 PRO A O 1
ATOM 1413 N N . VAL A 1 189 ? 14.328 -18.156 -30.188 1 76.5 189 VAL A N 1
ATOM 1414 C CA . VAL A 1 189 ? 13.32 -17.156 -30.516 1 76.5 189 VAL A CA 1
ATOM 1415 C C . VAL A 1 189 ? 13.891 -15.75 -30.281 1 76.5 189 VAL A C 1
ATOM 1417 O O . VAL A 1 189 ? 14.734 -15.555 -29.406 1 76.5 189 VAL A O 1
ATOM 1420 N N . PRO A 1 190 ? 13.57 -14.742 -31.266 1 69.5 190 PRO A N 1
ATOM 1421 C CA . PRO A 1 190 ? 14.07 -13.375 -31.078 1 69.5 190 PRO A CA 1
ATOM 1422 C C . PRO A 1 190 ? 13.75 -12.812 -29.688 1 69.5 190 PRO A C 1
ATOM 1424 O O . PRO A 1 190 ? 12.711 -13.133 -29.125 1 69.5 190 PRO A O 1
ATOM 1427 N N . GLU A 1 191 ? 14.727 -12.008 -29.125 1 62.5 191 GLU A N 1
ATOM 1428 C CA . GLU A 1 191 ? 14.609 -11.383 -27.812 1 62.5 191 GLU A CA 1
ATOM 1429 C C . GLU A 1 191 ? 13.352 -10.516 -27.719 1 62.5 191 GLU A C 1
ATOM 1431 O O . GLU A 1 191 ? 12.984 -9.852 -28.688 1 62.5 191 GLU A O 1
ATOM 1436 N N . GLY A 1 192 ? 12.641 -10.383 -26.625 1 57.47 192 GLY A N 1
ATOM 1437 C CA . GLY A 1 192 ? 11.477 -9.539 -26.406 1 57.47 192 GLY A CA 1
ATOM 1438 C C . GLY A 1 192 ? 10.172 -10.211 -26.797 1 57.47 192 GLY A C 1
ATOM 1439 O O . GLY A 1 192 ? 9.094 -9.703 -26.484 1 57.47 192 GLY A O 1
ATOM 1440 N N . GLU A 1 193 ? 10.344 -11.141 -27.703 1 53.88 193 GLU A N 1
ATOM 1441 C CA . GLU A 1 193 ? 9.078 -11.594 -28.266 1 53.88 193 GLU A CA 1
ATOM 1442 C C . GLU A 1 193 ? 8.258 -12.352 -27.234 1 53.88 193 GLU A C 1
ATOM 1444 O O . GLU A 1 193 ? 7.105 -12 -26.969 1 53.88 193 GLU A O 1
ATOM 1449 N N . TRP A 1 194 ? 8.547 -13.82 -27.172 1 54.44 194 TRP A N 1
ATOM 1450 C CA . TRP A 1 194 ? 7.484 -14.719 -26.719 1 54.44 194 TRP A CA 1
ATOM 1451 C C . TRP A 1 194 ? 7.562 -14.938 -25.219 1 54.44 194 TRP A C 1
ATOM 1453 O O . TRP A 1 194 ? 8.531 -15.516 -24.719 1 54.44 194 TRP A O 1
ATOM 1463 N N . ARG A 1 195 ? 6.934 -14.117 -24.453 1 60.56 195 ARG A N 1
ATOM 1464 C CA . ARG A 1 195 ? 7.027 -14.234 -23 1 60.56 195 ARG A CA 1
ATOM 1465 C C . ARG A 1 195 ? 5.938 -15.148 -22.453 1 60.56 195 ARG A C 1
ATOM 1467 O O . ARG A 1 195 ? 6.086 -15.719 -21.375 1 60.56 195 ARG A O 1
ATOM 1474 N N . ALA A 1 196 ? 4.926 -15.359 -23.312 1 63.41 196 ALA A N 1
ATOM 1475 C CA . ALA A 1 196 ? 3.871 -16.203 -22.75 1 63.41 196 ALA A CA 1
ATOM 1476 C C . ALA A 1 196 ? 3.533 -17.359 -23.688 1 63.41 196 ALA A C 1
ATOM 1478 O O . ALA A 1 196 ? 3.477 -17.188 -24.906 1 63.41 196 ALA A O 1
ATOM 1479 N N . VAL A 1 197 ? 3.635 -18.562 -23 1 82.81 197 VAL A N 1
ATOM 1480 C CA . VAL A 1 197 ? 3.326 -19.703 -23.844 1 82.81 197 VAL A CA 1
ATOM 1481 C C . VAL A 1 197 ? 2.34 -20.625 -23.141 1 82.81 197 VAL A C 1
ATOM 1483 O O . VAL A 1 197 ? 2.309 -20.688 -21.906 1 82.81 197 VAL A O 1
ATOM 1486 N N . CYS A 1 198 ? 1.431 -21.203 -24.016 1 86.19 198 CYS A N 1
ATOM 1487 C CA . CYS A 1 198 ? 0.613 -22.312 -23.547 1 86.19 198 CYS A CA 1
ATOM 1488 C C . CYS A 1 198 ? 1.322 -23.641 -23.781 1 86.19 198 CYS A C 1
ATOM 1490 O O . CYS A 1 198 ? 1.831 -23.906 -24.875 1 86.19 198 CYS A O 1
ATOM 1492 N N . LEU A 1 199 ? 1.498 -24.359 -22.766 1 91.56 199 LEU A N 1
ATOM 1493 C CA . LEU A 1 199 ? 2.121 -25.688 -22.781 1 91.56 199 LEU A CA 1
ATOM 1494 C C . LEU A 1 199 ? 1.157 -26.75 -22.281 1 91.56 199 LEU A C 1
ATOM 1496 O O . LEU A 1 199 ? 0.672 -26.656 -21.141 1 91.56 199 LEU A O 1
ATOM 1500 N N . ARG A 1 200 ? 0.84 -27.688 -23.203 1 91.56 200 ARG A N 1
ATOM 1501 C CA . ARG A 1 200 ? -0.091 -28.75 -22.812 1 91.56 200 ARG A CA 1
ATOM 1502 C C . ARG A 1 200 ? 0.387 -30.109 -23.297 1 91.56 200 ARG A C 1
ATOM 1504 O O . ARG A 1 200 ? 0.972 -30.219 -24.375 1 91.56 200 ARG A O 1
ATOM 1511 N N . PHE A 1 201 ? 0.108 -31.109 -22.5 1 92.12 201 PHE A N 1
ATOM 1512 C CA . PHE A 1 201 ? 0.366 -32.469 -22.938 1 92.12 201 PHE A CA 1
ATOM 1513 C C . PHE A 1 201 ? -0.656 -32.906 -23.984 1 92.12 201 PHE A C 1
ATOM 1515 O O . PHE A 1 201 ? -1.82 -32.5 -23.922 1 92.12 201 PHE A O 1
ATOM 1522 N N . SER A 1 202 ? -0.164 -33.594 -24.969 1 87 202 SER A N 1
ATOM 1523 C CA . SER A 1 202 ? -1.005 -34.219 -25.984 1 87 202 SER A CA 1
ATOM 1524 C C . SER A 1 202 ? -0.734 -35.719 -26.109 1 87 202 SER A C 1
ATOM 1526 O O . SER A 1 202 ? 0.066 -36.25 -25.344 1 87 202 SER A O 1
ATOM 1528 N N . GLU A 1 203 ? -1.489 -36.438 -26.938 1 83.19 203 GLU A N 1
ATOM 1529 C CA . GLU A 1 203 ? -1.306 -37.844 -27.172 1 83.19 203 GLU A CA 1
ATOM 1530 C C . GLU A 1 203 ? 0.107 -38.156 -27.672 1 83.19 203 GLU A C 1
ATOM 1532 O O . GLU A 1 203 ? 0.653 -39.219 -27.391 1 83.19 203 GLU A O 1
ATOM 1537 N N . ARG A 1 204 ? 0.669 -37.219 -28.391 1 81.62 204 ARG A N 1
ATOM 1538 C CA . ARG A 1 204 ? 1.952 -37.469 -29.047 1 81.62 204 ARG A CA 1
ATOM 1539 C C . ARG A 1 204 ? 3.094 -36.844 -28.266 1 81.62 204 ARG A C 1
ATOM 1541 O O . ARG A 1 204 ? 4.25 -36.875 -28.688 1 81.62 204 ARG A O 1
ATOM 1548 N N . GLY A 1 205 ? 2.742 -36.219 -27.109 1 90.12 205 GLY A N 1
ATOM 1549 C CA . GLY A 1 205 ? 3.801 -35.562 -26.359 1 90.12 205 GLY A CA 1
ATOM 1550 C C . GLY A 1 205 ? 3.361 -34.281 -25.719 1 90.12 205 GLY A C 1
ATOM 1551 O O . GLY A 1 205 ? 2.406 -34.25 -24.938 1 90.12 205 GLY A O 1
ATOM 1552 N N . VAL A 1 206 ? 4.125 -33.188 -26.047 1 92 206 VAL A N 1
ATOM 1553 C CA . VAL A 1 206 ? 3.824 -31.875 -25.5 1 92 206 VAL A CA 1
ATOM 1554 C C . VAL A 1 206 ? 3.633 -30.891 -26.641 1 92 206 VAL A C 1
ATOM 1556 O O . VAL A 1 206 ? 4.41 -30.859 -27.594 1 92 206 VAL A O 1
ATOM 1559 N N . ARG A 1 207 ? 2.533 -30.172 -26.562 1 91.62 207 ARG A N 1
ATOM 1560 C CA . ARG A 1 207 ? 2.256 -29.094 -27.5 1 91.62 207 ARG A CA 1
ATOM 1561 C C . ARG A 1 207 ? 2.6 -27.734 -26.891 1 91.62 207 ARG A C 1
ATOM 1563 O O . ARG A 1 207 ? 2.174 -27.422 -25.781 1 91.62 207 ARG A O 1
ATOM 1570 N N . LEU A 1 208 ? 3.412 -27.016 -27.578 1 90.5 208 LEU A N 1
ATOM 1571 C CA . LEU A 1 208 ? 3.799 -25.672 -27.156 1 90.5 208 LEU A CA 1
ATOM 1572 C C . LEU A 1 208 ? 3.293 -24.625 -28.156 1 90.5 208 LEU A C 1
ATOM 1574 O O . LEU A 1 208 ? 3.529 -24.75 -29.359 1 90.5 208 LEU A O 1
ATOM 1578 N N . VAL A 1 209 ? 2.463 -23.734 -27.688 1 87.25 209 VAL A N 1
ATOM 1579 C CA . VAL A 1 209 ? 2.006 -22.625 -28.516 1 87.25 209 VAL A CA 1
ATOM 1580 C C . VAL A 1 209 ? 2.678 -21.328 -28.062 1 87.25 209 VAL A C 1
ATOM 1582 O O . VAL A 1 209 ? 2.545 -20.938 -26.906 1 87.25 209 VAL A O 1
ATOM 1585 N N . ARG A 1 210 ? 3.42 -20.719 -28.922 1 79.56 210 ARG A N 1
ATOM 1586 C CA . ARG A 1 210 ? 4.102 -19.469 -28.594 1 79.56 210 ARG A CA 1
ATOM 1587 C C . ARG A 1 210 ? 3.178 -18.281 -28.812 1 79.56 210 ARG A C 1
ATOM 1589 O O . ARG A 1 210 ? 2.086 -18.422 -29.359 1 79.56 210 ARG A O 1
ATOM 1596 N N . GLU A 1 211 ? 3.506 -17.156 -28.172 1 77.31 211 GLU A N 1
ATOM 1597 C CA . GLU A 1 211 ? 2.67 -15.961 -28.219 1 77.31 211 GLU A CA 1
ATOM 1598 C C . GLU A 1 211 ? 2.391 -15.523 -29.641 1 77.31 211 GLU A C 1
ATOM 1600 O O . GLU A 1 211 ? 1.332 -14.961 -29.938 1 77.31 211 GLU A O 1
ATOM 1605 N N . ASN A 1 212 ? 3.307 -15.82 -30.562 1 72.5 212 ASN A N 1
ATOM 1606 C CA . ASN A 1 212 ? 3.123 -15.438 -31.953 1 72.5 212 ASN A CA 1
ATOM 1607 C C . ASN A 1 212 ? 2.227 -16.422 -32.688 1 72.5 212 ASN A C 1
ATOM 1609 O O . ASN A 1 212 ? 1.974 -16.266 -33.906 1 72.5 212 ASN A O 1
ATOM 1613 N N . GLY A 1 213 ? 1.796 -17.469 -32.062 1 76.75 213 GLY A N 1
ATOM 1614 C CA . GLY A 1 213 ? 0.895 -18.438 -32.656 1 76.75 213 GLY A CA 1
ATOM 1615 C C . GLY A 1 213 ? 1.606 -19.672 -33.156 1 76.75 213 GLY A C 1
ATOM 1616 O O . GLY A 1 213 ? 0.962 -20.641 -33.562 1 76.75 213 GLY A O 1
ATOM 1617 N N . ASP A 1 214 ? 3.023 -19.641 -33.188 1 78.38 214 ASP A N 1
ATOM 1618 C CA . ASP A 1 214 ? 3.77 -20.828 -33.594 1 78.38 214 ASP A CA 1
ATOM 1619 C C . ASP A 1 214 ? 3.471 -22 -32.656 1 78.38 214 ASP A C 1
ATOM 1621 O O . ASP A 1 214 ? 3.508 -21.859 -31.453 1 78.38 214 ASP A O 1
ATOM 1625 N N . MET A 1 215 ? 3.037 -23.031 -33.312 1 84.44 215 MET A N 1
ATOM 1626 C CA . MET A 1 215 ? 2.738 -24.234 -32.531 1 84.44 215 MET A CA 1
ATOM 1627 C C . MET A 1 215 ? 3.791 -25.312 -32.812 1 84.44 215 MET A C 1
ATOM 1629 O O . MET A 1 215 ? 4.09 -25.625 -33.969 1 84.44 215 MET A O 1
ATOM 1633 N N . LEU A 1 216 ? 4.426 -25.75 -31.719 1 84.38 216 LEU A N 1
ATOM 1634 C CA . LEU A 1 216 ? 5.406 -26.828 -31.781 1 84.38 216 LEU A CA 1
ATOM 1635 C C . LEU A 1 216 ? 4.891 -28.078 -31.062 1 84.38 216 LEU A C 1
ATOM 1637 O O . LEU A 1 216 ? 4.238 -27.969 -30.031 1 84.38 216 LEU A O 1
ATOM 1641 N N . HIS A 1 217 ? 5.043 -29.219 -31.75 1 86.31 217 HIS A N 1
ATOM 1642 C CA . HIS A 1 217 ? 4.754 -30.516 -31.125 1 86.31 217 HIS A CA 1
ATOM 1643 C C . HIS A 1 217 ? 6.039 -31.266 -30.812 1 86.31 217 HIS A C 1
ATOM 1645 O O . HIS A 1 217 ? 6.859 -31.516 -31.703 1 86.31 217 HIS A O 1
ATOM 1651 N N . LEU A 1 218 ? 6.215 -31.531 -29.547 1 85.56 218 LEU A N 1
ATOM 1652 C CA . LEU A 1 218 ? 7.418 -32.219 -29.094 1 85.56 218 LEU A CA 1
ATOM 1653 C C . LEU A 1 218 ? 7.109 -33.656 -28.672 1 85.56 218 LEU A C 1
ATOM 1655 O O . LEU A 1 218 ? 6.18 -33.875 -27.891 1 85.56 218 LEU A O 1
ATOM 1659 N N . GLY A 1 219 ? 7.703 -34.656 -29.359 1 76.56 219 GLY A N 1
ATOM 1660 C CA . GLY A 1 219 ? 7.488 -36.062 -29.125 1 76.56 219 GLY A CA 1
ATOM 1661 C C . GLY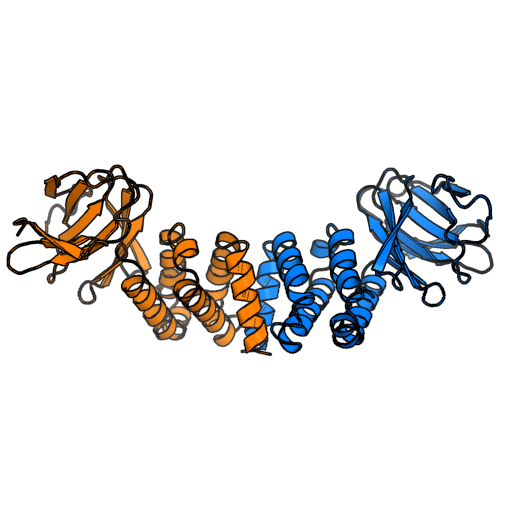 A 1 219 ? 8.016 -36.531 -27.797 1 76.56 219 GLY A C 1
ATOM 1662 O O . GLY A 1 219 ? 8.57 -37.656 -27.688 1 76.56 219 GLY A O 1
ATOM 1663 N N . MET A 1 220 ? 7.887 -35.781 -26.812 1 62.19 220 MET A N 1
ATOM 1664 C CA . MET A 1 220 ? 8.43 -36.188 -25.516 1 62.19 220 MET A CA 1
ATOM 1665 C C . MET A 1 220 ? 7.473 -37.125 -24.797 1 62.19 220 MET A C 1
ATOM 1667 O O . MET A 1 220 ? 7.57 -37.312 -23.578 1 62.19 220 MET A O 1
ATOM 1671 N N . GLY A 1 221 ? 6.453 -37.781 -25.531 1 51 221 GLY A N 1
ATOM 1672 C CA . GLY A 1 221 ? 5.57 -38.688 -24.828 1 51 221 GLY A CA 1
ATOM 1673 C C . GLY A 1 221 ? 6.238 -40 -24.453 1 51 221 GLY A C 1
ATOM 1674 O O . GLY A 1 221 ? 7.273 -40.344 -25.031 1 51 221 GLY A O 1
ATOM 1675 N N . MET B 1 1 ? -19.109 -5.188 3.732 1 47.91 1 MET B N 1
ATOM 1676 C CA . MET B 1 1 ? -18.078 -5.148 2.699 1 47.91 1 MET B CA 1
ATOM 1677 C C . MET B 1 1 ? -17.344 -3.807 2.703 1 47.91 1 MET B C 1
ATOM 1679 O O . MET B 1 1 ? -16.125 -3.758 2.684 1 47.91 1 MET B O 1
ATOM 1683 N N . ALA B 1 2 ? -18.156 -2.732 2.764 1 57.34 2 ALA B N 1
ATOM 1684 C CA . ALA B 1 2 ? -17.562 -1.398 2.809 1 57.34 2 ALA B CA 1
ATOM 1685 C C . ALA B 1 2 ? -16.672 -1.236 4.031 1 57.34 2 ALA B C 1
ATOM 1687 O O . ALA B 1 2 ? -15.539 -0.756 3.922 1 57.34 2 ALA B O 1
ATOM 1688 N N . GLY B 1 3 ? -17.047 -1.938 5.059 1 79.69 3 GLY B N 1
ATOM 1689 C CA . GLY B 1 3 ? -16.266 -1.881 6.285 1 79.69 3 GLY B CA 1
ATOM 1690 C C . GLY B 1 3 ? -14.969 -2.662 6.211 1 79.69 3 GLY B C 1
ATOM 1691 O O . GLY B 1 3 ? -13.922 -2.18 6.645 1 79.69 3 GLY B O 1
ATOM 1692 N N . ALA B 1 4 ? -15.008 -3.729 5.434 1 89.56 4 ALA B N 1
ATOM 1693 C CA . ALA B 1 4 ? -13.836 -4.598 5.359 1 89.56 4 ALA B CA 1
ATOM 1694 C C . ALA B 1 4 ? -12.742 -3.961 4.512 1 89.56 4 ALA B C 1
ATOM 1696 O O . ALA B 1 4 ? -11.562 -4.035 4.859 1 89.56 4 ALA B O 1
ATOM 1697 N N . ALA B 1 5 ? -13.148 -3.268 3.463 1 91.06 5 ALA B N 1
ATOM 1698 C CA . ALA B 1 5 ? -12.172 -2.631 2.592 1 91.06 5 ALA B CA 1
ATOM 1699 C C . ALA B 1 5 ? -11.469 -1.478 3.305 1 91.06 5 ALA B C 1
ATOM 1701 O O . ALA B 1 5 ? -10.258 -1.282 3.145 1 91.06 5 ALA B O 1
ATOM 1702 N N . SER B 1 6 ? -12.25 -0.763 4.062 1 91.69 6 SER B N 1
ATOM 1703 C CA . SER B 1 6 ? -11.664 0.329 4.832 1 91.69 6 SER B CA 1
ATOM 1704 C C . SER B 1 6 ? -10.664 -0.195 5.859 1 91.69 6 SER B C 1
ATOM 1706 O O . SER B 1 6 ? -9.609 0.399 6.066 1 91.69 6 SER B O 1
ATOM 1708 N N . ALA B 1 7 ? -11.039 -1.29 6.43 1 94.56 7 ALA B N 1
ATOM 1709 C CA . ALA B 1 7 ? -10.133 -1.913 7.398 1 94.56 7 ALA B CA 1
ATOM 1710 C C . ALA B 1 7 ? -8.852 -2.385 6.727 1 94.56 7 ALA B C 1
ATOM 1712 O O . ALA B 1 7 ? -7.762 -2.27 7.301 1 94.56 7 ALA B O 1
ATOM 1713 N N . LEU B 1 8 ? -8.969 -2.9 5.523 1 96.94 8 LEU B N 1
ATOM 1714 C CA . LEU B 1 8 ? -7.805 -3.355 4.777 1 96.94 8 LEU B CA 1
ATOM 1715 C C . LEU B 1 8 ? -6.898 -2.184 4.418 1 96.94 8 LEU B C 1
ATOM 1717 O O . LEU B 1 8 ? -5.672 -2.301 4.469 1 96.94 8 LEU B O 1
ATOM 1721 N N . LEU B 1 9 ? -7.504 -1.054 4.125 1 97.62 9 LEU B N 1
ATOM 1722 C CA . LEU B 1 9 ? -6.719 0.138 3.822 1 97.62 9 LEU B CA 1
ATOM 1723 C C . LEU B 1 9 ? -5.961 0.614 5.059 1 97.62 9 LEU B C 1
ATOM 1725 O O . LEU B 1 9 ? -4.812 1.058 4.953 1 97.62 9 LEU B O 1
ATOM 1729 N N . MET B 1 10 ? -6.617 0.447 6.199 1 97.25 10 MET B N 1
ATOM 1730 C CA . MET B 1 10 ? -5.93 0.799 7.438 1 97.25 10 MET B CA 1
ATOM 1731 C C . MET B 1 10 ? -4.719 -0.103 7.664 1 97.25 10 MET B C 1
ATOM 1733 O O . MET B 1 10 ? -3.672 0.358 8.117 1 97.25 10 MET B O 1
ATOM 1737 N N . GLN B 1 11 ? -4.84 -1.349 7.262 1 97.19 11 GLN B N 1
ATOM 1738 C CA . GLN B 1 11 ? -3.719 -2.271 7.418 1 97.19 11 GLN B CA 1
ATOM 1739 C C . GLN B 1 11 ? -2.596 -1.942 6.441 1 97.19 11 GLN B C 1
ATOM 1741 O O . GLN B 1 11 ? -1.417 -2.121 6.758 1 97.19 11 GLN B O 1
ATOM 1746 N N . VAL B 1 12 ? -2.939 -1.46 5.297 1 98.06 12 VAL B N 1
ATOM 1747 C CA . VAL B 1 12 ? -1.935 -0.978 4.355 1 98.06 12 VAL B CA 1
ATOM 1748 C C . VAL B 1 12 ? -1.158 0.18 4.977 1 98.06 12 VAL B C 1
ATOM 1750 O O . VAL B 1 12 ? 0.074 0.202 4.938 1 98.06 12 VAL B O 1
ATOM 1753 N N . GLY B 1 13 ? -1.902 1.109 5.539 1 98.25 13 GLY B N 1
ATOM 1754 C CA . GLY B 1 13 ? -1.269 2.236 6.199 1 98.25 13 GLY B CA 1
ATOM 1755 C C . GLY B 1 13 ? -0.354 1.823 7.34 1 98.25 13 GLY B C 1
ATOM 1756 O O . GLY B 1 13 ? 0.709 2.416 7.535 1 98.25 13 GLY B O 1
ATOM 1757 N N . ASN B 1 14 ? -0.813 0.798 8.094 1 97.81 14 ASN B N 1
ATOM 1758 C CA . ASN B 1 14 ? 0.008 0.3 9.188 1 97.81 14 ASN B CA 1
ATOM 1759 C C . ASN B 1 14 ? 1.3 -0.333 8.68 1 97.81 14 ASN B C 1
ATOM 1761 O O . ASN B 1 14 ? 2.35 -0.207 9.312 1 97.81 14 ASN B O 1
ATOM 1765 N N . ALA B 1 15 ? 1.2 -0.983 7.539 1 97.62 15 ALA B N 1
ATOM 1766 C CA . ALA B 1 15 ? 2.363 -1.658 6.973 1 97.62 15 ALA B CA 1
ATOM 1767 C C . ALA B 1 15 ? 3.285 -0.666 6.27 1 97.62 15 ALA B C 1
ATOM 1769 O O . ALA B 1 15 ? 4.512 -0.761 6.379 1 97.62 15 ALA B O 1
ATOM 1770 N N . ASP B 1 16 ? 2.723 0.264 5.59 1 98.06 16 ASP B N 1
ATOM 1771 C CA . ASP B 1 16 ? 3.48 1.249 4.824 1 98.06 16 ASP B CA 1
ATOM 1772 C C . ASP B 1 16 ? 2.729 2.576 4.738 1 98.06 16 ASP B C 1
ATOM 1774 O O . ASP B 1 16 ? 2.047 2.848 3.748 1 98.06 16 ASP B O 1
ATOM 1778 N N . PRO B 1 17 ? 2.938 3.482 5.691 1 98.38 17 PRO B N 1
ATOM 1779 C CA . PRO B 1 17 ? 2.195 4.746 5.738 1 98.38 17 PRO B CA 1
ATOM 1780 C C . PRO B 1 17 ? 2.5 5.652 4.547 1 98.38 17 PRO B C 1
ATOM 1782 O O . PRO B 1 17 ? 1.624 6.387 4.086 1 98.38 17 PRO B O 1
ATOM 1785 N N . SER B 1 18 ? 3.75 5.625 4.094 1 98 18 SER B N 1
ATOM 1786 C CA . SER B 1 18 ? 4.137 6.484 2.977 1 98 18 SER B CA 1
ATOM 1787 C C . SER B 1 18 ? 3.369 6.121 1.71 1 98 18 SER B C 1
ATOM 1789 O O . SER B 1 18 ? 2.889 7 0.994 1 98 18 SER B O 1
ATOM 1791 N N . THR B 1 19 ? 3.189 4.801 1.46 1 97.88 19 THR B N 1
ATOM 1792 C CA . THR B 1 19 ? 2.449 4.348 0.287 1 97.88 19 THR B CA 1
ATOM 1793 C C . THR B 1 19 ? 0.975 4.723 0.4 1 97.88 19 THR B C 1
ATOM 1795 O O . THR B 1 19 ? 0.364 5.16 -0.577 1 97.88 19 THR B O 1
ATOM 1798 N N . LEU B 1 20 ? 0.422 4.508 1.557 1 98.44 20 LEU B N 1
ATOM 1799 C CA . LEU B 1 20 ? -0.974 4.887 1.744 1 98.44 20 LEU B CA 1
ATOM 1800 C C . LEU B 1 20 ? -1.175 6.371 1.456 1 98.44 20 LEU B C 1
ATOM 1802 O O . LEU B 1 20 ? -2.07 6.746 0.696 1 98.44 20 LEU B O 1
ATOM 1806 N N . LEU B 1 21 ? -0.306 7.195 2.035 1 98.5 21 LEU B N 1
ATOM 1807 C CA . LEU B 1 21 ? -0.432 8.633 1.854 1 98.5 21 LEU B CA 1
ATOM 1808 C C . LEU B 1 21 ? -0.297 9.016 0.383 1 98.5 21 LEU B C 1
ATOM 1810 O O . LEU B 1 21 ? -1.072 9.828 -0.127 1 98.5 21 LEU B O 1
ATOM 1814 N N . GLN B 1 22 ? 0.659 8.43 -0.248 1 98.06 22 GLN B N 1
ATOM 1815 C CA . GLN B 1 22 ? 0.899 8.734 -1.653 1 98.06 22 GLN B CA 1
ATOM 1816 C C . GLN B 1 22 ? -0.316 8.391 -2.51 1 98.06 22 GLN B C 1
ATOM 1818 O O . GLN B 1 22 ? -0.748 9.195 -3.338 1 98.06 22 GLN B O 1
ATOM 1823 N N . VAL B 1 23 ? -0.856 7.254 -2.301 1 98.38 23 VAL B N 1
ATOM 1824 C CA . VAL B 1 23 ? -1.981 6.785 -3.102 1 98.38 23 VAL B CA 1
ATOM 1825 C C . VAL B 1 23 ? -3.217 7.629 -2.803 1 98.38 23 VAL B C 1
ATOM 1827 O O . VAL B 1 23 ? -3.924 8.055 -3.719 1 98.38 23 VAL B O 1
ATOM 1830 N N . MET B 1 24 ? -3.475 7.863 -1.53 1 98.25 24 MET B N 1
ATOM 1831 C CA . MET B 1 24 ? -4.648 8.656 -1.172 1 98.25 24 MET B CA 1
ATOM 1832 C C . MET B 1 24 ? -4.516 10.086 -1.683 1 98.25 24 MET B C 1
ATOM 1834 O O . MET B 1 24 ? -5.5 10.695 -2.094 1 98.25 24 MET B O 1
ATOM 1838 N N . SER B 1 25 ? -3.277 10.633 -1.584 1 97.94 25 SER B N 1
ATOM 1839 C CA . SER B 1 25 ? -3.025 11.984 -2.08 1 97.94 25 SER B CA 1
ATOM 1840 C C . SER B 1 25 ? -3.387 12.109 -3.557 1 97.94 25 SER B C 1
ATOM 1842 O O . SER B 1 25 ? -4.047 13.07 -3.963 1 97.94 25 SER B O 1
ATOM 1844 N N . LYS B 1 26 ? -3.018 11.109 -4.316 1 97.81 26 LYS B N 1
ATOM 1845 C CA . LYS B 1 26 ? -3.303 11.125 -5.75 1 97.81 26 LYS B CA 1
ATOM 1846 C C . LYS B 1 26 ? -4.789 10.898 -6.016 1 97.81 26 LYS B C 1
ATOM 1848 O O . LYS B 1 26 ? -5.355 11.508 -6.93 1 97.81 26 LYS B O 1
ATOM 1853 N N . ALA B 1 27 ? -5.375 10.07 -5.254 1 97.88 27 ALA B N 1
ATOM 1854 C CA . ALA B 1 27 ? -6.781 9.734 -5.453 1 97.88 27 ALA B CA 1
ATOM 1855 C C . ALA B 1 27 ? -7.688 10.898 -5.055 1 97.88 27 ALA B C 1
ATOM 1857 O O . ALA B 1 27 ? -8.742 11.102 -5.656 1 97.88 27 ALA B O 1
ATOM 1858 N N . ALA B 1 28 ? -7.285 11.672 -4.078 1 97.75 28 ALA B N 1
ATOM 1859 C CA . ALA B 1 28 ? -8.109 12.719 -3.484 1 97.75 28 ALA B CA 1
ATOM 1860 C C . ALA B 1 28 ? -8.414 13.82 -4.5 1 97.75 28 ALA B C 1
ATOM 1862 O O . ALA B 1 28 ? -9.406 14.539 -4.363 1 97.75 28 ALA B O 1
ATOM 1863 N N . ILE B 1 29 ? -7.57 13.945 -5.516 1 97.06 29 ILE B N 1
ATOM 1864 C CA . ILE B 1 29 ? -7.773 15.047 -6.453 1 97.06 29 ILE B CA 1
ATOM 1865 C C . ILE B 1 29 ? -8.445 14.531 -7.723 1 97.06 29 ILE B C 1
ATOM 1867 O O . ILE B 1 29 ? -8.617 15.273 -8.688 1 97.06 29 ILE B O 1
ATOM 1871 N N . ARG B 1 30 ? -8.844 13.234 -7.738 1 95.56 30 ARG B N 1
ATOM 1872 C CA . ARG B 1 30 ? -9.406 12.625 -8.938 1 95.56 30 ARG B CA 1
ATOM 1873 C C . ARG B 1 30 ? -10.93 12.641 -8.898 1 95.56 30 ARG B C 1
ATOM 1875 O O . ARG B 1 30 ? -11.57 11.602 -9.023 1 95.56 30 ARG B O 1
ATOM 1882 N N . VAL B 1 31 ? -11.477 13.836 -8.898 1 93.5 31 VAL B N 1
ATOM 1883 C CA . VAL B 1 31 ? -12.93 14.008 -8.914 1 93.5 31 VAL B CA 1
ATOM 1884 C C . VAL B 1 31 ? -13.477 13.641 -10.289 1 93.5 31 VAL B C 1
ATOM 1886 O O . VAL B 1 31 ? -14.672 13.359 -10.438 1 93.5 31 VAL B O 1
ATOM 1889 N N . ASP B 1 32 ? -12.594 13.656 -11.242 1 91.88 32 ASP B N 1
ATOM 1890 C CA . ASP B 1 32 ? -12.969 13.289 -12.602 1 91.88 32 ASP B CA 1
ATOM 1891 C C . ASP B 1 32 ? -13.352 11.812 -12.688 1 91.88 32 ASP B C 1
ATOM 1893 O O . ASP B 1 32 ? -14.141 11.422 -13.547 1 91.88 32 ASP B O 1
ATOM 1897 N N . ILE B 1 33 ? -12.773 10.945 -11.875 1 92.12 33 ILE B N 1
ATOM 1898 C CA . ILE B 1 33 ? -13.219 9.562 -11.805 1 92.12 33 ILE B CA 1
ATOM 1899 C C . ILE B 1 33 ? -14.609 9.5 -11.18 1 92.12 33 ILE B C 1
ATOM 1901 O O . ILE B 1 33 ? -15.547 9 -11.797 1 92.12 33 ILE B O 1
ATOM 1905 N N . SER B 1 34 ? -14.75 10.008 -9.992 1 90.56 34 SER B N 1
ATOM 1906 C CA . SER B 1 34 ? -16.016 10.25 -9.312 1 90.56 34 SER B CA 1
ATOM 1907 C C . SER B 1 34 ? -15.812 11.023 -8.016 1 90.56 34 SER B C 1
ATOM 1909 O O . SER B 1 34 ? -14.805 10.844 -7.328 1 90.56 34 SER B O 1
ATOM 1911 N N . PRO B 1 35 ? -16.75 11.828 -7.684 1 89.69 35 PRO B N 1
ATOM 1912 C CA . PRO B 1 35 ? -16.656 12.539 -6.41 1 89.69 35 PRO B CA 1
ATOM 1913 C C . PRO B 1 35 ? -16.547 11.594 -5.215 1 89.69 35 PRO B C 1
ATOM 1915 O O . PRO B 1 35 ? -15.844 11.891 -4.246 1 89.69 35 PRO B O 1
ATOM 1918 N N . ALA B 1 36 ? -17.266 10.523 -5.375 1 90.81 36 ALA B N 1
ATOM 1919 C CA . ALA B 1 36 ? -17.234 9.547 -4.293 1 90.81 36 ALA B CA 1
ATOM 1920 C C . ALA B 1 36 ? -15.852 8.938 -4.133 1 90.81 36 ALA B C 1
ATOM 1922 O O . ALA B 1 36 ? -15.406 8.672 -3.012 1 90.81 36 ALA B O 1
ATOM 1923 N N . TYR B 1 37 ? -15.156 8.742 -5.223 1 93.69 37 TYR B N 1
ATOM 1924 C CA . TYR B 1 37 ? -13.805 8.203 -5.207 1 93.69 37 TYR B CA 1
ATOM 1925 C C . TYR B 1 37 ? -12.852 9.148 -4.48 1 93.69 37 TYR B C 1
ATOM 1927 O O . TYR B 1 37 ? -12.141 8.734 -3.561 1 93.69 37 TYR B O 1
ATOM 1935 N N . ALA B 1 38 ? -12.898 10.414 -4.832 1 95.12 38 ALA B N 1
ATOM 1936 C CA . ALA B 1 38 ? -12.047 11.422 -4.207 1 95.12 38 ALA B CA 1
ATOM 1937 C C . ALA B 1 38 ? -12.383 11.586 -2.725 1 95.12 38 ALA B C 1
ATOM 1939 O O . ALA B 1 38 ? -11.477 11.641 -1.884 1 95.12 38 ALA B O 1
ATOM 1940 N N . SER B 1 39 ? -13.625 11.578 -2.43 1 94.25 39 SER B N 1
ATOM 1941 C CA . SER B 1 39 ? -14.055 11.734 -1.046 1 94.25 39 SER B CA 1
ATOM 1942 C C . SER B 1 39 ? -13.641 10.539 -0.199 1 94.25 39 SER B C 1
ATOM 1944 O O . SER B 1 39 ? -13.305 10.688 0.976 1 94.25 39 SER B O 1
ATOM 1946 N N . SER B 1 40 ? -13.688 9.367 -0.813 1 94.69 40 SER B N 1
ATOM 1947 C CA . SER B 1 40 ? -13.281 8.172 -0.089 1 94.69 40 SER B CA 1
ATOM 1948 C C . SER B 1 40 ? -11.805 8.219 0.277 1 94.69 40 SER B C 1
ATOM 1950 O O . SER B 1 40 ? -11.414 7.781 1.361 1 94.69 40 SER B O 1
ATOM 1952 N N . ALA B 1 41 ? -11.031 8.742 -0.605 1 97.44 41 ALA B N 1
ATOM 1953 C CA . ALA B 1 41 ? -9.602 8.883 -0.324 1 97.44 41 ALA B CA 1
ATOM 1954 C C . ALA B 1 41 ? -9.367 9.812 0.86 1 97.44 41 ALA B C 1
ATOM 1956 O O . ALA B 1 41 ? -8.547 9.523 1.735 1 97.44 41 ALA B O 1
ATOM 1957 N N . LEU B 1 42 ? -10.078 10.883 0.904 1 97.25 42 LEU B N 1
ATOM 1958 C CA . LEU B 1 42 ? -9.961 11.844 2.002 1 97.25 42 LEU B CA 1
ATOM 1959 C C . LEU B 1 42 ? -10.422 11.219 3.314 1 97.25 42 LEU B C 1
ATOM 1961 O O . LEU B 1 42 ? -9.82 11.453 4.363 1 97.25 42 LEU B O 1
ATOM 1965 N N . LEU B 1 43 ? -11.445 10.461 3.209 1 95.81 43 LEU B N 1
ATOM 1966 C CA . LEU B 1 43 ? -11.953 9.781 4.398 1 95.81 43 LEU B CA 1
ATOM 1967 C C . LEU B 1 43 ? -10.938 8.773 4.926 1 95.81 43 LEU B C 1
ATOM 1969 O O . LEU B 1 43 ? -10.734 8.672 6.141 1 95.81 43 LEU B O 1
ATOM 1973 N N . VAL B 1 44 ? -10.312 8.047 4.027 1 97 44 VAL B N 1
ATOM 1974 C CA . VAL B 1 44 ? -9.289 7.09 4.422 1 97 44 VAL B CA 1
ATOM 1975 C C . VAL B 1 44 ? -8.141 7.816 5.129 1 97 44 VAL B C 1
ATOM 1977 O O . VAL B 1 44 ? -7.668 7.367 6.172 1 97 44 VAL B O 1
ATOM 1980 N N . LEU B 1 45 ? -7.723 8.953 4.586 1 97.31 45 LEU B N 1
ATOM 1981 C CA . LEU B 1 45 ? -6.664 9.734 5.211 1 97.31 45 LEU B CA 1
ATOM 1982 C C . LEU B 1 45 ? -7.074 10.18 6.609 1 97.31 45 LEU B C 1
ATOM 1984 O O . LEU B 1 45 ? -6.289 10.078 7.555 1 97.31 45 LEU B O 1
ATOM 1988 N N . GLN B 1 46 ? -8.297 10.648 6.711 1 97.12 46 GLN B N 1
ATOM 1989 C CA . GLN B 1 46 ? -8.781 11.125 8 1 97.12 46 GLN B CA 1
ATOM 1990 C C . GLN B 1 46 ? -8.828 9.992 9.023 1 97.12 46 GLN B C 1
ATOM 1992 O O . GLN B 1 46 ? -8.406 10.164 10.164 1 97.12 46 GLN B O 1
ATOM 1997 N N . LEU B 1 47 ? -9.289 8.875 8.586 1 96.5 47 LEU B N 1
ATOM 1998 C CA . LEU B 1 47 ? -9.375 7.711 9.461 1 96.5 47 LEU B CA 1
ATOM 1999 C C . LEU B 1 47 ? -7.984 7.254 9.891 1 96.5 47 LEU B C 1
ATOM 2001 O O . LEU B 1 47 ? -7.781 6.863 11.039 1 96.5 47 LEU B O 1
ATOM 2005 N N . PHE B 1 48 ? -7.113 7.305 9.008 1 97.88 48 PHE B N 1
ATOM 2006 C CA . PHE B 1 48 ? -5.75 6.883 9.312 1 97.88 48 PHE B CA 1
ATOM 2007 C C . PHE B 1 48 ? -5.109 7.812 10.336 1 97.88 48 PHE B C 1
ATOM 2009 O O . PHE B 1 48 ? -4.387 7.359 11.227 1 97.88 48 PHE B O 1
ATOM 2016 N N . VAL B 1 49 ? -5.371 9.109 10.242 1 97.69 49 VAL B N 1
ATOM 2017 C CA . VAL B 1 49 ? -4.902 10.078 11.227 1 97.69 49 VAL B CA 1
ATOM 2018 C C . VAL B 1 49 ? -5.461 9.734 12.602 1 97.69 49 VAL B C 1
ATOM 2020 O O . VAL B 1 49 ? -4.734 9.734 13.594 1 97.69 49 VAL B O 1
ATOM 2023 N N . GLN B 1 50 ? -6.688 9.375 12.695 1 96.81 50 GLN B N 1
ATOM 2024 C CA . GLN B 1 50 ? -7.375 9.078 13.945 1 96.81 50 GLN B CA 1
ATOM 2025 C C . GLN B 1 50 ? -6.859 7.777 14.555 1 96.81 50 GLN B C 1
ATOM 2027 O O . GLN B 1 50 ? -6.672 7.688 15.773 1 96.81 50 GLN B O 1
ATOM 2032 N N . ARG B 1 51 ? -6.555 6.836 13.742 1 96.25 51 ARG B N 1
ATOM 2033 C CA . ARG B 1 51 ? -6.289 5.488 14.227 1 96.25 51 ARG B CA 1
ATOM 2034 C C . ARG B 1 51 ? -4.801 5.281 14.484 1 96.25 51 ARG B C 1
ATOM 2036 O O . ARG B 1 51 ? -4.418 4.539 15.391 1 96.25 51 ARG B O 1
ATOM 2043 N N . ALA B 1 52 ? -4.016 5.883 13.695 1 97.44 52 ALA B N 1
ATOM 2044 C CA . ALA B 1 52 ? -2.576 5.664 13.812 1 97.44 52 ALA B CA 1
ATOM 2045 C C . ALA B 1 52 ? -1.812 6.98 13.695 1 97.44 52 ALA B C 1
ATOM 2047 O O . ALA B 1 52 ? -0.941 7.125 12.828 1 97.44 52 ALA B O 1
ATOM 2048 N N . PRO B 1 53 ? -2.049 7.949 14.68 1 96.25 53 PRO B N 1
ATOM 2049 C CA . PRO B 1 53 ? -1.389 9.258 14.609 1 96.25 53 PRO B CA 1
ATOM 2050 C C . PRO B 1 53 ? 0.134 9.148 14.672 1 96.25 53 PRO B C 1
ATOM 2052 O O . PRO B 1 53 ? 0.836 9.961 14.062 1 96.25 53 PRO B O 1
ATOM 2055 N N . GLU B 1 54 ? 0.672 8.141 15.359 1 95.56 54 GLU B N 1
ATOM 2056 C CA . GLU B 1 54 ? 2.117 7.988 15.492 1 95.56 54 GLU B CA 1
ATOM 2057 C C . GLU B 1 54 ? 2.766 7.695 14.141 1 95.56 54 GLU B C 1
ATOM 2059 O O . GLU B 1 54 ? 3.918 8.062 13.906 1 95.56 54 GLU B O 1
ATOM 2064 N N . LYS B 1 55 ? 2.012 7.051 13.227 1 96.94 55 LYS B N 1
ATOM 2065 C CA . LYS B 1 55 ? 2.529 6.734 11.898 1 96.94 55 LYS B CA 1
ATOM 2066 C C . LYS B 1 55 ? 2.406 7.93 10.953 1 96.94 55 LYS B C 1
ATOM 2068 O O . LYS B 1 55 ? 3.189 8.07 10.016 1 96.94 55 LYS B O 1
ATOM 2073 N N . VAL B 1 56 ? 1.495 8.82 11.266 1 97.5 56 VAL B N 1
ATOM 2074 C CA . VAL B 1 56 ? 1.233 9.969 10.414 1 97.5 56 VAL B CA 1
ATOM 2075 C C . VAL B 1 56 ? 2.182 11.109 10.773 1 97.5 56 VAL B C 1
ATOM 2077 O O . VAL B 1 56 ? 2.566 11.906 9.914 1 97.5 56 VAL B O 1
ATOM 2080 N N . ARG B 1 57 ? 2.627 11.172 12.008 1 96.06 57 ARG B N 1
ATOM 2081 C CA . ARG B 1 57 ? 3.369 12.305 12.555 1 96.06 57 ARG B CA 1
ATOM 2082 C C . ARG B 1 57 ? 4.59 12.625 11.695 1 96.06 57 ARG B C 1
ATOM 2084 O O . ARG B 1 57 ? 4.801 13.781 11.32 1 96.06 57 ARG B O 1
ATOM 2091 N N . PRO B 1 58 ? 5.371 11.57 11.281 1 96.25 58 PRO B N 1
ATOM 2092 C CA . PRO B 1 58 ? 6.539 11.891 10.453 1 96.25 58 PRO B CA 1
ATOM 2093 C C . PRO B 1 58 ? 6.156 12.352 9.047 1 96.25 58 PRO B C 1
ATOM 2095 O O . PRO B 1 58 ? 7 12.883 8.312 1 96.25 58 PRO B O 1
ATOM 2098 N N . LEU B 1 59 ? 4.895 12.195 8.664 1 97.69 59 LEU B N 1
ATOM 2099 C CA . LEU B 1 59 ? 4.453 12.477 7.305 1 97.69 59 LEU B CA 1
ATOM 2100 C C . LEU B 1 59 ? 3.551 13.711 7.273 1 97.69 59 LEU B C 1
ATOM 2102 O O . LEU B 1 59 ? 2.883 13.969 6.27 1 97.69 59 LEU B O 1
ATOM 2106 N N . LEU B 1 60 ? 3.537 14.508 8.281 1 97.69 60 LEU B N 1
ATOM 2107 C CA . LEU B 1 60 ? 2.568 15.578 8.461 1 97.69 60 LEU B CA 1
ATOM 2108 C C . LEU B 1 60 ? 2.643 16.578 7.309 1 97.69 60 LEU B C 1
ATOM 2110 O O . LEU B 1 60 ? 1.612 16.984 6.762 1 97.69 60 LEU B O 1
ATOM 2114 N N . PRO B 1 61 ? 3.896 17 6.906 1 97.31 61 PRO B N 1
ATOM 2115 C CA . PRO B 1 61 ? 3.932 17.938 5.785 1 97.31 61 PRO B CA 1
ATOM 2116 C C . PRO B 1 61 ? 3.279 17.375 4.523 1 97.31 61 PRO B C 1
ATOM 2118 O O . PRO B 1 61 ? 2.488 18.078 3.877 1 97.31 61 PRO B O 1
ATOM 2121 N N . GLY B 1 62 ? 3.586 16.094 4.27 1 97.56 62 GLY B N 1
ATOM 2122 C CA . GLY B 1 62 ? 2.975 15.445 3.115 1 97.56 62 GLY B CA 1
ATOM 2123 C C . GLY B 1 62 ? 1.466 15.336 3.223 1 97.56 62 GLY B C 1
ATOM 2124 O O . GLY B 1 62 ? 0.752 15.531 2.238 1 97.56 62 GLY B O 1
ATOM 2125 N N . CYS B 1 63 ? 1.007 14.984 4.371 1 98.25 63 CYS B N 1
ATOM 2126 C CA . CYS B 1 63 ? -0.427 14.867 4.609 1 98.25 63 CYS B CA 1
ATOM 2127 C C . CYS B 1 63 ? -1.115 16.219 4.43 1 98.25 63 CYS B C 1
ATOM 2129 O O . CYS B 1 63 ? -2.137 16.312 3.748 1 98.25 63 CYS B O 1
ATOM 2131 N N . ALA B 1 64 ? -0.565 17.266 5.027 1 97.75 64 ALA B N 1
ATOM 2132 C CA . ALA B 1 64 ? -1.119 18.609 4.895 1 97.75 64 ALA B CA 1
ATOM 2133 C C . ALA B 1 64 ? -1.168 19.047 3.434 1 97.75 64 ALA B C 1
ATOM 2135 O O . ALA B 1 64 ? -2.182 19.562 2.969 1 97.75 64 ALA B O 1
ATOM 2136 N N . GLU B 1 65 ? -0.105 18.781 2.748 1 97.12 65 GLU B N 1
ATOM 2137 C CA . GLU B 1 65 ? -0.039 19.188 1.35 1 97.12 65 GLU B CA 1
ATOM 2138 C C . GLU B 1 65 ? -1.056 18.438 0.502 1 97.12 65 GLU B C 1
ATOM 2140 O O . GLU B 1 65 ? -1.664 19 -0.406 1 97.12 65 GLU B O 1
ATOM 2145 N N . ALA B 1 66 ? -1.192 17.172 0.778 1 97.5 66 ALA B N 1
ATOM 2146 C CA . ALA B 1 66 ? -2.195 16.375 0.074 1 97.5 66 ALA B CA 1
ATOM 2147 C C . ALA B 1 66 ? -3.588 16.984 0.245 1 97.5 66 ALA B C 1
ATOM 2149 O O . ALA B 1 66 ? -4.355 17.062 -0.717 1 97.5 66 ALA B O 1
ATOM 2150 N N . LEU B 1 67 ? -3.908 17.391 1.42 1 97.94 67 LEU B N 1
ATOM 2151 C CA . LEU B 1 67 ? -5.215 17.969 1.717 1 97.94 67 LEU B CA 1
ATOM 2152 C C . LEU B 1 67 ? -5.355 19.359 1.089 1 97.94 67 LEU B C 1
ATOM 2154 O O . LEU B 1 67 ? -6.383 19.672 0.481 1 97.94 67 LEU B O 1
ATOM 2158 N N . LEU B 1 68 ? -4.32 20.125 1.162 1 96.88 68 LEU B N 1
ATOM 2159 C CA . LEU B 1 68 ? -4.355 21.5 0.652 1 96.88 68 LEU B CA 1
ATOM 2160 C C . LEU B 1 68 ? -4.512 21.516 -0.865 1 96.88 68 LEU B C 1
ATOM 2162 O O . LEU B 1 68 ? -5.145 22.406 -1.422 1 96.88 68 LEU B O 1
ATOM 2166 N N . ARG B 1 69 ? -3.953 20.531 -1.507 1 96.25 69 ARG B N 1
ATOM 2167 C CA . ARG B 1 69 ? -4.051 20.453 -2.961 1 96.25 69 ARG B CA 1
ATOM 2168 C C . ARG B 1 69 ? -5.508 20.359 -3.406 1 96.25 69 ARG B C 1
ATOM 2170 O O . ARG B 1 69 ? -5.859 20.844 -4.484 1 96.25 69 ARG B O 1
ATOM 2177 N N . CYS B 1 70 ? -6.355 19.844 -2.586 1 97.31 70 CYS B N 1
ATOM 2178 C CA . CYS B 1 70 ? -7.773 19.734 -2.9 1 97.31 70 CYS B CA 1
ATOM 2179 C C . CYS B 1 70 ? -8.461 21.094 -2.84 1 97.31 70 CYS B C 1
ATOM 2181 O O . CYS B 1 70 ? -9.586 21.234 -3.318 1 97.31 70 CYS B O 1
ATOM 2183 N N . LEU B 1 71 ? -7.746 22.062 -2.268 1 95.69 71 LEU B N 1
ATOM 2184 C CA . LEU B 1 71 ? -8.32 23.391 -2.111 1 95.69 71 LEU B CA 1
ATOM 2185 C C . LEU B 1 71 ? -7.742 24.359 -3.139 1 95.69 71 LEU B C 1
ATOM 2187 O O . LEU B 1 71 ? -7.93 25.562 -3.029 1 95.69 71 LEU B O 1
ATOM 2191 N N . ASP B 1 72 ? -7.02 23.812 -4.094 1 94.38 72 ASP B N 1
ATOM 2192 C CA . ASP B 1 72 ? -6.41 24.641 -5.133 1 94.38 72 ASP B CA 1
ATOM 2193 C C . ASP B 1 72 ? -7.453 25.516 -5.824 1 94.38 72 ASP B C 1
ATOM 2195 O O . ASP B 1 72 ? -8.422 25 -6.398 1 94.38 72 ASP B O 1
ATOM 2199 N N . PRO B 1 73 ? -7.195 26.828 -5.844 1 94.44 73 PRO B N 1
ATOM 2200 C CA . PRO B 1 73 ? -8.188 27.719 -6.449 1 94.44 73 PRO B CA 1
ATOM 2201 C C . PRO B 1 73 ? -8.25 27.578 -7.969 1 94.44 73 PRO B C 1
ATOM 2203 O O . PRO B 1 73 ? -9.227 28 -8.594 1 94.44 73 PRO B O 1
ATOM 2206 N N . SER B 1 74 ? -7.238 26.984 -8.547 1 94.62 74 SER B N 1
ATOM 2207 C CA . SER B 1 74 ? -7.199 26.828 -9.992 1 94.62 74 SER B CA 1
ATOM 2208 C C . SER B 1 74 ? -8.125 25.703 -10.453 1 94.62 74 SER B C 1
ATOM 2210 O O . SER B 1 74 ? -8.414 25.578 -11.648 1 94.62 74 SER B O 1
ATOM 2212 N N . ASP B 1 75 ? -8.719 24.922 -9.547 1 94.94 75 ASP B N 1
ATOM 2213 C CA . ASP B 1 75 ? -9.695 23.875 -9.836 1 94.94 75 ASP B CA 1
ATOM 2214 C C . ASP B 1 75 ? -10.945 24.031 -8.977 1 94.94 75 ASP B C 1
ATOM 2216 O O . ASP B 1 75 ? -11.117 23.312 -7.992 1 94.94 75 ASP B O 1
ATOM 2220 N N . PRO B 1 76 ? -11.82 24.859 -9.43 1 93.88 76 PRO B N 1
ATOM 2221 C CA . PRO B 1 76 ? -12.992 25.172 -8.617 1 93.88 76 PRO B CA 1
ATOM 2222 C C . PRO B 1 76 ? -13.891 23.953 -8.391 1 93.88 76 PRO B C 1
ATOM 2224 O O . PRO B 1 76 ? -14.547 23.844 -7.352 1 93.88 76 PRO B O 1
ATOM 2227 N N . THR B 1 77 ? -13.93 23.125 -9.352 1 94.56 77 THR B N 1
ATOM 2228 C CA . THR B 1 77 ? -14.758 21.922 -9.211 1 94.56 77 THR B CA 1
ATOM 2229 C C . THR B 1 77 ? -14.234 21.031 -8.086 1 94.56 77 THR B C 1
ATOM 2231 O O . THR B 1 77 ? -14.992 20.609 -7.223 1 94.56 77 THR B O 1
ATOM 2234 N N . LEU B 1 78 ? -12.977 20.797 -8.117 1 95.56 78 LEU B N 1
ATOM 2235 C CA . LEU B 1 78 ? -12.359 20 -7.066 1 95.56 78 LEU B CA 1
ATOM 2236 C C . LEU B 1 78 ? -12.57 20.656 -5.703 1 95.56 78 LEU B C 1
ATOM 2238 O O . LEU B 1 78 ? -12.961 19.984 -4.742 1 95.56 78 LEU B O 1
ATOM 2242 N N . ARG B 1 79 ? -12.297 21.922 -5.641 1 95.19 79 ARG B N 1
ATOM 2243 C CA . ARG B 1 79 ? -12.398 22.656 -4.383 1 95.19 79 ARG B CA 1
ATOM 2244 C C . ARG B 1 79 ? -13.805 22.547 -3.799 1 95.19 79 ARG B C 1
ATOM 2246 O O . ARG B 1 79 ? -13.969 22.266 -2.613 1 95.19 79 ARG B O 1
ATOM 2253 N N . ARG B 1 80 ? -14.781 22.75 -4.625 1 94.94 80 ARG B N 1
ATOM 2254 C CA . ARG B 1 80 ? -16.172 22.719 -4.18 1 94.94 80 ARG B CA 1
ATOM 2255 C C . ARG B 1 80 ? -16.547 21.328 -3.656 1 94.94 80 ARG B C 1
ATOM 2257 O O . ARG B 1 80 ? -17.156 21.203 -2.59 1 94.94 80 ARG B O 1
ATOM 2264 N N . HIS B 1 81 ? -16.109 20.359 -4.336 1 95.12 81 HIS B N 1
ATOM 2265 C CA . HIS B 1 81 ? -16.484 18.984 -3.99 1 95.12 81 HIS B CA 1
ATOM 2266 C C . HIS B 1 81 ? -15.766 18.531 -2.723 1 95.12 81 HIS B C 1
ATOM 2268 O O . HIS B 1 81 ? -16.312 17.75 -1.941 1 95.12 81 HIS B O 1
ATOM 2274 N N . SER B 1 82 ? -14.57 19 -2.49 1 95.94 82 SER B N 1
ATOM 2275 C CA . SER B 1 82 ? -13.719 18.438 -1.44 1 95.94 82 SER B CA 1
ATOM 2276 C C . SER B 1 82 ? -13.766 19.312 -0.183 1 95.94 82 SER B C 1
ATOM 2278 O O . SER B 1 82 ? -13.25 18.906 0.864 1 95.94 82 SER B O 1
ATOM 2280 N N . LEU B 1 83 ? -14.398 20.453 -0.236 1 94.94 83 LEU B N 1
ATOM 2281 C CA . LEU B 1 83 ? -14.289 21.484 0.789 1 94.94 83 LEU B CA 1
ATOM 2282 C C . LEU B 1 83 ? -14.625 20.922 2.164 1 94.94 83 LEU B C 1
ATOM 2284 O O . LEU B 1 83 ? -13.836 21.031 3.102 1 94.94 83 LEU B O 1
ATOM 2288 N N . LEU B 1 84 ? -15.727 20.281 2.252 1 94.5 84 LEU B N 1
ATOM 2289 C CA . LEU B 1 84 ? -16.188 19.797 3.547 1 94.5 84 LEU B CA 1
ATOM 2290 C C . LEU B 1 84 ? -15.242 18.719 4.078 1 94.5 84 LEU B C 1
ATOM 2292 O O . LEU B 1 84 ? -14.828 18.766 5.238 1 94.5 84 LEU B O 1
ATOM 2296 N N . ALA B 1 85 ? -14.906 17.75 3.227 1 95.69 85 ALA B N 1
ATOM 2297 C CA . ALA B 1 85 ? -14.047 16.641 3.635 1 95.69 85 ALA B CA 1
ATOM 2298 C C . ALA B 1 85 ? -12.656 17.141 4.016 1 95.69 85 ALA B C 1
ATOM 2300 O O . ALA B 1 85 ? -12.078 16.688 5.008 1 95.69 85 ALA B O 1
ATOM 2301 N N . VAL B 1 86 ? -12.156 18.062 3.281 1 97.12 86 VAL B N 1
ATOM 2302 C CA . VAL B 1 86 ? -10.812 18.594 3.535 1 97.12 86 VAL B CA 1
ATOM 2303 C C . VAL B 1 86 ? -10.82 19.422 4.82 1 97.12 86 VAL B C 1
ATOM 2305 O O . VAL B 1 86 ? -9.898 19.312 5.637 1 97.12 86 VAL B O 1
ATOM 2308 N N . THR B 1 87 ? -11.836 20.219 5.008 1 95.12 87 THR B N 1
ATOM 2309 C CA . THR B 1 87 ? -11.953 21 6.234 1 95.12 87 THR B CA 1
ATOM 2310 C C . THR B 1 87 ? -11.984 20.094 7.457 1 95.12 87 THR B C 1
ATOM 2312 O O . THR B 1 87 ? -11.297 20.344 8.445 1 95.12 87 THR B O 1
ATOM 2315 N N . SER B 1 88 ? -12.727 19.047 7.344 1 96.19 88 SER B N 1
ATOM 2316 C CA . SER B 1 88 ? -12.812 18.078 8.43 1 96.19 88 SER B CA 1
ATOM 2317 C C . SER B 1 88 ? -11.461 17.422 8.688 1 96.19 88 SER B C 1
ATOM 2319 O O . SER B 1 88 ? -11.039 17.266 9.836 1 96.19 88 SER B O 1
ATOM 2321 N N . ALA B 1 89 ? -10.781 17.031 7.672 1 97.62 89 ALA B N 1
ATOM 2322 C CA . ALA B 1 89 ? -9.484 16.375 7.789 1 97.62 89 ALA B CA 1
ATOM 2323 C C . ALA B 1 89 ? -8.445 17.312 8.391 1 97.62 89 ALA B C 1
ATOM 2325 O O . ALA B 1 89 ? -7.648 16.906 9.242 1 97.62 89 ALA B O 1
ATOM 2326 N N . LEU B 1 90 ? -8.438 18.578 7.938 1 97.75 90 LEU B N 1
ATOM 2327 C CA . LEU B 1 90 ? -7.516 19.562 8.492 1 97.75 90 LEU B CA 1
ATOM 2328 C C . LEU B 1 90 ? -7.805 19.797 9.969 1 97.75 90 LEU B C 1
ATOM 2330 O O . LEU B 1 90 ? -6.879 19.922 10.773 1 97.75 90 LEU B O 1
ATOM 2334 N N . HIS B 1 91 ? -9.086 19.875 10.305 1 96.88 91 HIS B N 1
ATOM 2335 C CA . HIS B 1 91 ? -9.477 20.016 11.703 1 96.88 91 HIS B CA 1
ATOM 2336 C C . HIS B 1 91 ? -8.977 18.828 12.531 1 96.88 91 HIS B C 1
ATOM 2338 O O . HIS B 1 91 ? -8.516 19.016 13.664 1 96.88 91 HIS B O 1
ATOM 2344 N N . GLU B 1 92 ? -9.055 17.656 11.961 1 97.31 92 GLU B N 1
ATOM 2345 C CA . GLU B 1 92 ? -8.555 16.469 12.641 1 97.31 92 GLU B CA 1
ATOM 2346 C C . GLU B 1 92 ? -7.059 16.562 12.898 1 97.31 92 GLU B C 1
ATOM 2348 O O . GLU B 1 92 ? -6.578 16.172 13.969 1 97.31 92 GLU B O 1
ATOM 2353 N N . LEU B 1 93 ? -6.312 17.078 11.984 1 98 93 LEU B N 1
ATOM 2354 C CA . LEU B 1 93 ? -4.875 17.25 12.18 1 98 93 LEU B CA 1
ATOM 2355 C C . LEU B 1 93 ? -4.602 18.188 13.344 1 98 93 LEU B C 1
ATOM 2357 O O . LEU B 1 93 ? -3.738 17.922 14.18 1 98 93 LEU B O 1
ATOM 2361 N N . VAL B 1 94 ? -5.359 19.25 13.406 1 97.38 94 VAL B N 1
ATOM 2362 C CA . VAL B 1 94 ? -5.176 20.25 14.461 1 97.38 94 VAL B CA 1
ATOM 2363 C C . VAL B 1 94 ? -5.512 19.641 15.812 1 97.38 94 VAL B C 1
ATOM 2365 O O . VAL B 1 94 ? -4.793 19.844 16.797 1 97.38 94 VAL B O 1
ATOM 2368 N N . GLN B 1 95 ? -6.531 18.844 15.859 1 95.69 95 GLN B N 1
ATOM 2369 C CA . GLN B 1 95 ? -6.969 18.25 17.109 1 95.69 95 GLN B CA 1
ATOM 2370 C C . GLN B 1 95 ? -6.012 17.141 17.562 1 95.69 95 GLN B C 1
ATOM 2372 O O . GLN B 1 95 ? -5.828 16.922 18.766 1 95.69 95 GLN B O 1
ATOM 2377 N N . THR B 1 96 ? -5.414 16.516 16.641 1 95.81 96 THR B N 1
ATOM 2378 C CA . THR B 1 96 ? -4.637 15.32 16.922 1 95.81 96 THR B CA 1
ATOM 2379 C C . THR B 1 96 ? -3.186 15.672 17.234 1 95.81 96 THR B C 1
ATOM 2381 O O . THR B 1 96 ? -2.545 15.023 18.062 1 95.81 96 THR B O 1
ATOM 2384 N N . PHE B 1 97 ? -2.662 16.688 16.609 1 95.88 97 PHE B N 1
ATOM 2385 C CA . PHE B 1 97 ? -1.231 16.953 16.688 1 95.88 97 PHE B CA 1
ATOM 2386 C C . PHE B 1 97 ? -0.971 18.328 17.281 1 95.88 97 PHE B C 1
ATOM 2388 O O . PHE B 1 97 ? -1.33 19.359 16.688 1 95.88 97 PHE B O 1
ATOM 2395 N N . PRO B 1 98 ? -0.25 18.422 18.391 1 95.25 98 PRO B N 1
ATOM 2396 C CA . PRO B 1 98 ? 0.043 19.719 19.016 1 95.25 98 PRO B CA 1
ATOM 2397 C C . PRO B 1 98 ? 0.955 20.594 18.172 1 95.25 98 PRO B C 1
ATOM 2399 O O . PRO B 1 98 ? 1.053 21.797 18.406 1 95.25 98 PRO B O 1
ATOM 2402 N N . MET B 1 99 ? 1.665 19.953 17.219 1 95.88 99 MET B N 1
ATOM 2403 C CA . MET B 1 99 ? 2.574 20.719 16.359 1 95.88 99 MET B CA 1
ATOM 2404 C C . MET B 1 99 ? 1.874 21.172 15.078 1 95.88 99 MET B C 1
ATOM 2406 O O . MET B 1 99 ? 2.529 21.562 14.117 1 95.88 99 MET B O 1
ATOM 2410 N N . VAL B 1 100 ? 0.615 21.062 15.039 1 97.62 100 VAL B N 1
ATOM 2411 C CA . VAL B 1 100 ? -0.209 21.594 13.961 1 97.62 100 VAL B CA 1
ATOM 2412 C C . VAL B 1 100 ? -1.198 22.625 14.516 1 97.62 100 VAL B C 1
ATOM 2414 O O . VAL B 1 100 ? -1.787 22.406 15.578 1 97.62 100 VAL B O 1
ATOM 2417 N N . ASP B 1 101 ? -1.359 23.734 13.844 1 97.81 101 ASP B N 1
ATOM 2418 C CA . ASP B 1 101 ? -2.355 24.734 14.25 1 97.81 101 ASP B CA 1
ATOM 2419 C C . ASP B 1 101 ? -2.904 25.484 13.039 1 97.81 101 ASP B C 1
ATOM 2421 O O . ASP B 1 101 ? -2.314 25.438 11.953 1 97.81 101 ASP B O 1
ATOM 2425 N N . PHE B 1 102 ? -4.074 26.047 13.203 1 97.69 102 PHE B N 1
ATOM 2426 C CA . PHE B 1 102 ? -4.812 26.719 12.148 1 97.69 102 PHE B CA 1
ATOM 2427 C C . PHE B 1 102 ? -5.41 28.031 12.664 1 97.69 102 PHE B C 1
ATOM 2429 O O . PHE B 1 102 ? -6.012 28.062 13.742 1 97.69 102 PHE B O 1
ATOM 2436 N N . HIS B 1 103 ? -5.066 29.094 11.945 1 96.81 103 HIS B N 1
ATOM 2437 C CA . HIS B 1 103 ? -5.719 30.359 12.25 1 96.81 103 HIS B CA 1
ATOM 2438 C C . HIS B 1 103 ? -6.832 30.656 11.25 1 96.81 103 HIS B C 1
ATOM 2440 O O . HIS B 1 103 ? -6.559 30.984 10.094 1 96.81 103 HIS B O 1
ATOM 2446 N N . GLN B 1 104 ? -8.031 30.641 11.664 1 95.38 104 GLN B N 1
ATOM 2447 C CA . GLN B 1 104 ? -9.219 30.688 10.812 1 95.38 104 GLN B CA 1
ATOM 2448 C C . GLN B 1 104 ? -9.305 32 10.055 1 95.38 104 GLN B C 1
ATOM 2450 O O . GLN B 1 104 ? -9.531 32.031 8.844 1 95.38 104 GLN B O 1
ATOM 2455 N N . GLU B 1 105 ? -9.07 33.125 10.797 1 95.25 105 GLU B N 1
ATOM 2456 C CA . GLU B 1 105 ? -9.266 34.469 10.195 1 95.25 105 GLU B CA 1
ATOM 2457 C C . GLU B 1 105 ? -8.242 34.719 9.102 1 95.25 105 GLU B C 1
ATOM 2459 O O . GLU B 1 105 ? -8.578 35.25 8.039 1 95.25 105 GLU B O 1
ATOM 2464 N N . SER B 1 106 ? -7.023 34.406 9.344 1 93.38 106 SER B N 1
ATOM 2465 C CA . SER B 1 106 ? -5.992 34.656 8.352 1 93.38 106 SER B CA 1
ATOM 2466 C C . SER B 1 106 ? -5.867 33.5 7.363 1 93.38 106 SER B C 1
ATOM 2468 O O . SER B 1 106 ? -5.148 33.594 6.367 1 93.38 106 SER B O 1
ATOM 2470 N N . GLN B 1 107 ? -6.508 32.312 7.66 1 95.25 107 GLN B N 1
ATOM 2471 C CA . GLN B 1 107 ? -6.492 31.094 6.844 1 95.25 107 GLN B CA 1
ATOM 2472 C C . GLN B 1 107 ? -5.074 30.547 6.699 1 95.25 107 GLN B C 1
ATOM 2474 O O . GLN B 1 107 ? -4.688 30.094 5.621 1 95.25 107 GLN B O 1
ATOM 2479 N N . LYS B 1 108 ? -4.32 30.688 7.762 1 95.88 108 LYS B N 1
ATOM 2480 C CA . LYS B 1 108 ? -2.969 30.141 7.793 1 95.88 108 LYS B CA 1
ATOM 2481 C C . LYS B 1 108 ? -2.936 28.797 8.539 1 95.88 108 LYS B C 1
ATOM 2483 O O . LYS B 1 108 ? -3.578 28.656 9.578 1 95.88 108 LYS B O 1
ATOM 2488 N N . PHE B 1 109 ? -2.309 27.828 7.957 1 97.62 109 PHE B N 1
ATOM 2489 C CA . PHE B 1 109 ? -2.141 26.484 8.492 1 97.62 109 PHE B CA 1
ATOM 2490 C C . PHE B 1 109 ? -0.666 26.172 8.727 1 97.62 109 PHE B C 1
ATOM 2492 O O . PHE B 1 109 ? 0.144 26.266 7.801 1 97.62 109 PHE B O 1
ATOM 2499 N N . ALA B 1 110 ? -0.303 25.906 9.953 1 97.5 110 ALA B N 1
ATOM 2500 C CA . ALA B 1 110 ? 1.102 25.703 10.297 1 97.5 110 ALA B CA 1
ATOM 2501 C C . ALA B 1 110 ? 1.358 24.25 10.703 1 97.5 110 ALA B C 1
ATOM 2503 O O . ALA B 1 110 ? 0.541 23.641 11.398 1 97.5 110 ALA B O 1
ATOM 2504 N N . VAL B 1 111 ? 2.451 23.688 10.25 1 98.12 111 VAL B N 1
ATOM 2505 C CA . VAL B 1 111 ? 2.873 22.328 10.555 1 98.12 111 VAL B CA 1
ATOM 2506 C C . VAL B 1 111 ? 4.316 22.328 11.047 1 98.12 111 VAL B C 1
ATOM 2508 O O . VAL B 1 111 ? 5.223 22.766 10.336 1 98.12 111 VAL B O 1
ATOM 2511 N N . GLY B 1 112 ? 4.48 21.906 12.227 1 96.81 112 GLY B N 1
ATOM 2512 C CA . GLY B 1 112 ? 5.816 21.656 12.742 1 96.81 112 GLY B CA 1
ATOM 2513 C C . GLY B 1 112 ? 6.344 20.281 12.391 1 96.81 112 GLY B C 1
ATOM 2514 O O . GLY B 1 112 ? 5.594 19.297 12.406 1 96.81 112 GLY B O 1
ATOM 2515 N N . THR B 1 113 ? 7.672 20.203 12.062 1 96.38 113 THR B N 1
ATOM 2516 C CA . THR B 1 113 ? 8.234 18.938 11.578 1 96.38 113 THR B CA 1
ATOM 2517 C C . THR B 1 113 ? 9.211 18.359 12.602 1 96.38 113 THR B C 1
ATOM 2519 O O . THR B 1 113 ? 9.57 19.031 13.57 1 96.38 113 THR B O 1
ATOM 2522 N N . GLY B 1 114 ? 9.555 17.109 12.391 1 93.81 114 GLY B N 1
ATOM 2523 C CA . GLY B 1 114 ? 10.539 16.438 13.211 1 93.81 114 GLY B CA 1
ATOM 2524 C C . GLY B 1 114 ? 11.938 17.016 13.07 1 93.81 114 GLY B C 1
ATOM 2525 O O . GLY B 1 114 ? 12.781 16.844 13.945 1 93.81 114 GLY B O 1
ATOM 2526 N N . GLU B 1 115 ? 12.156 17.766 12.016 1 93.88 115 GLU B N 1
ATOM 2527 C CA . GLU B 1 115 ? 13.469 18.344 11.75 1 93.88 115 GLU B CA 1
ATOM 2528 C C . GLU B 1 115 ? 13.586 19.75 12.344 1 93.88 115 GLU B C 1
ATOM 2530 O O . GLU B 1 115 ? 14.594 20.422 12.148 1 93.88 115 GLU B O 1
ATOM 2535 N N . GLY B 1 116 ? 12.578 20.219 12.938 1 94.31 116 GLY B N 1
ATOM 2536 C CA . GLY B 1 116 ? 12.625 21.516 13.602 1 94.31 116 GLY B CA 1
ATOM 2537 C C . GLY B 1 116 ? 12.211 22.656 12.703 1 94.31 116 GLY B C 1
ATOM 2538 O O . GLY B 1 116 ? 12.469 23.828 13.008 1 94.31 116 GLY B O 1
ATOM 2539 N N . VAL B 1 117 ? 11.641 22.25 11.641 1 95.38 117 VAL B N 1
ATOM 2540 C CA . VAL B 1 117 ? 11.18 23.234 10.664 1 95.38 117 VAL B CA 1
ATOM 2541 C C . VAL B 1 117 ? 9.672 23.453 10.812 1 95.38 117 VAL B C 1
ATOM 2543 O O . VAL B 1 117 ? 8.938 22.5 11.109 1 95.38 117 VAL B O 1
ATOM 2546 N N . ILE B 1 118 ? 9.227 24.703 10.695 1 96.75 118 ILE B N 1
ATOM 2547 C CA . ILE B 1 118 ? 7.801 25.031 10.68 1 96.75 118 ILE B CA 1
ATOM 2548 C C . ILE B 1 118 ? 7.383 25.469 9.281 1 96.75 118 ILE B C 1
ATOM 2550 O O . ILE B 1 118 ? 7.973 26.391 8.719 1 96.75 118 ILE B O 1
ATOM 2554 N N . LEU B 1 119 ? 6.465 24.734 8.742 1 96.94 119 LEU B N 1
ATOM 2555 C CA . LEU B 1 119 ? 5.879 25.078 7.449 1 96.94 119 LEU B CA 1
ATOM 2556 C C . LEU B 1 119 ? 4.539 25.781 7.633 1 96.94 119 LEU B C 1
ATOM 2558 O O . LEU B 1 119 ? 3.668 25.297 8.352 1 96.94 119 LEU B O 1
ATOM 2562 N N . VAL B 1 120 ? 4.395 27 7.051 1 96.56 120 VAL B N 1
ATOM 2563 C CA . VAL B 1 120 ? 3.131 27.734 7.105 1 96.56 120 VAL B CA 1
ATOM 2564 C C . VAL B 1 120 ? 2.508 27.781 5.711 1 96.56 120 VAL B C 1
ATOM 2566 O O . VAL B 1 120 ? 3.168 28.172 4.742 1 96.56 120 VAL B O 1
ATOM 2569 N N . TYR B 1 121 ? 1.262 27.328 5.617 1 95.75 121 TYR B N 1
ATOM 2570 C CA . TYR B 1 121 ? 0.513 27.297 4.367 1 95.75 121 TYR B CA 1
ATOM 2571 C C . TYR B 1 121 ? -0.597 28.344 4.367 1 95.75 121 TYR B C 1
ATOM 2573 O O . TYR B 1 121 ? -1.144 28.688 5.422 1 95.75 121 TYR B O 1
ATOM 2581 N N . ASP B 1 122 ? -0.844 28.906 3.207 1 94.25 122 ASP B N 1
ATOM 2582 C CA . ASP B 1 122 ? -2.018 29.734 2.98 1 94.25 122 ASP B CA 1
ATOM 2583 C C . ASP B 1 122 ? -3.15 28.938 2.342 1 94.25 122 ASP B C 1
ATOM 2585 O O . ASP B 1 122 ? -3.029 28.469 1.204 1 94.25 122 ASP B O 1
ATOM 2589 N N . LEU B 1 123 ? -4.262 28.75 3.018 1 94 123 LEU B N 1
ATOM 2590 C CA . LEU B 1 123 ? -5.344 27.891 2.547 1 94 123 LEU B CA 1
ATOM 2591 C C . LEU B 1 123 ? -6.082 28.531 1.383 1 94 123 LEU B C 1
ATOM 2593 O O . LEU B 1 123 ? -6.738 27.844 0.597 1 94 123 LEU B O 1
ATOM 2597 N N . ARG B 1 124 ? -6.074 29.891 1.19 1 91.75 124 ARG B N 1
ATOM 2598 C CA . ARG B 1 124 ? -6.758 30.578 0.106 1 91.75 124 ARG B CA 1
ATOM 2599 C C . ARG B 1 124 ? -6.121 30.266 -1.241 1 91.75 124 ARG B C 1
ATOM 2601 O O . ARG B 1 124 ? -6.82 30.125 -2.246 1 91.75 124 ARG B O 1
ATOM 2608 N N . THR B 1 125 ? -4.801 30.094 -1.162 1 92.56 125 THR B N 1
ATOM 2609 C CA . THR B 1 125 ? -4.074 29.828 -2.396 1 92.56 125 THR B CA 1
ATOM 2610 C C . THR B 1 125 ? -3.607 28.375 -2.445 1 92.56 125 THR B C 1
ATOM 2612 O O . THR B 1 125 ? -3.107 27.906 -3.473 1 92.56 125 THR B O 1
ATOM 2615 N N . ALA B 1 126 ? -3.779 27.641 -1.305 1 93.88 126 ALA B N 1
ATOM 2616 C CA . ALA B 1 126 ? -3.342 26.25 -1.167 1 93.88 126 ALA B CA 1
ATOM 2617 C C . ALA B 1 126 ? -1.852 26.125 -1.465 1 93.88 126 ALA B C 1
ATOM 2619 O O . ALA B 1 126 ? -1.433 25.188 -2.146 1 93.88 126 ALA B O 1
ATOM 2620 N N . THR B 1 127 ? -1.054 27.047 -0.997 1 92.56 127 THR B N 1
ATOM 2621 C CA . THR B 1 127 ? 0.381 27.047 -1.256 1 92.56 127 THR B CA 1
ATOM 2622 C C . THR B 1 127 ? 1.166 27.219 0.041 1 92.56 127 THR B C 1
ATOM 2624 O O . THR B 1 127 ? 0.634 27.719 1.032 1 92.56 127 THR B O 1
ATOM 2627 N N . LYS B 1 128 ? 2.371 26.703 -0.075 1 92.12 128 LYS B N 1
ATOM 2628 C CA . LYS B 1 128 ? 3.309 27 1.001 1 92.12 128 LYS B CA 1
ATOM 2629 C C . LYS B 1 128 ? 3.684 28.484 1.004 1 92.12 128 LYS B C 1
ATOM 2631 O O . LYS B 1 128 ? 4.105 29.016 -0.02 1 92.12 128 LYS B O 1
ATOM 2636 N N . TRP B 1 129 ? 3.479 29.094 2.145 1 88.56 129 TRP B N 1
ATOM 2637 C CA . TRP B 1 129 ? 3.643 30.547 2.264 1 88.56 129 TRP B CA 1
ATOM 2638 C C . TRP B 1 129 ? 4.984 30.891 2.904 1 88.56 129 TRP B C 1
ATOM 2640 O O . TRP B 1 129 ? 5.754 31.688 2.359 1 88.56 129 TRP B O 1
ATOM 2650 N N . ARG B 1 130 ? 5.32 30.234 4.023 1 92.56 130 ARG B N 1
ATOM 2651 C CA . ARG B 1 130 ? 6.555 30.531 4.742 1 92.56 130 ARG B CA 1
ATOM 2652 C C . ARG B 1 130 ? 7.16 29.266 5.34 1 92.56 130 ARG B C 1
ATOM 2654 O O . ARG B 1 130 ? 6.457 28.281 5.57 1 92.56 130 ARG B O 1
ATOM 2661 N N . VAL B 1 131 ? 8.484 29.312 5.512 1 94.81 131 VAL B N 1
ATOM 2662 C CA . VAL B 1 131 ? 9.242 28.297 6.227 1 94.81 131 VAL B CA 1
ATOM 2663 C C . VAL B 1 131 ? 10.047 28.938 7.355 1 94.81 131 VAL B C 1
ATOM 2665 O O . VAL B 1 131 ? 10.773 29.906 7.133 1 94.81 131 VAL B O 1
ATOM 2668 N N . PHE B 1 132 ? 9.812 28.484 8.555 1 94.12 132 PHE B N 1
ATOM 2669 C CA . PHE B 1 132 ? 10.562 28.984 9.703 1 94.12 132 PHE B CA 1
ATOM 2670 C C . PHE B 1 132 ? 11.547 27.938 10.203 1 94.12 132 PHE B C 1
ATOM 2672 O O . PHE B 1 132 ? 11.188 26.781 10.422 1 94.12 132 PHE B O 1
ATOM 2679 N N . GLU B 1 133 ? 12.766 28.406 10.328 1 94.12 133 GLU B N 1
ATOM 2680 C CA . GLU B 1 133 ? 13.836 27.562 10.844 1 94.12 133 GLU B CA 1
ATOM 2681 C C . GLU B 1 133 ? 14.43 28.141 12.117 1 94.12 133 GLU B C 1
ATOM 2683 O O . GLU B 1 133 ? 14.531 29.375 12.258 1 94.12 133 GLU B O 1
ATOM 2688 N N . GLY B 1 134 ? 14.758 27.234 13.094 1 92.5 134 GLY B N 1
ATOM 2689 C CA . GLY B 1 134 ? 15.367 27.734 14.312 1 92.5 134 GLY B CA 1
ATOM 2690 C C . GLY B 1 134 ? 15.531 26.656 15.375 1 92.5 134 GLY B C 1
ATOM 2691 O O . GLY B 1 134 ? 16.547 26.625 16.078 1 92.5 134 GLY B O 1
ATOM 2692 N N . HIS B 1 135 ? 14.547 25.828 15.461 1 93.31 135 HIS B N 1
ATOM 2693 C CA . HIS B 1 135 ? 14.641 24.75 16.422 1 93.31 135 HIS B CA 1
ATOM 2694 C C . HIS B 1 135 ? 15.695 23.734 16.016 1 93.31 135 HIS B C 1
ATOM 2696 O O . HIS B 1 135 ? 15.914 23.5 14.82 1 93.31 135 HIS B O 1
ATOM 2702 N N . THR B 1 136 ? 16.344 23.125 16.953 1 92.75 136 THR B N 1
ATOM 2703 C CA . THR B 1 136 ? 17.375 22.141 16.672 1 92.75 136 THR B CA 1
ATOM 2704 C C . THR B 1 136 ? 16.812 20.719 16.781 1 92.75 136 THR B C 1
ATOM 2706 O O . THR B 1 136 ? 17.547 19.75 16.578 1 92.75 136 THR B O 1
ATOM 2709 N N . GLY B 1 137 ? 15.578 20.594 17.109 1 92.38 137 GLY B N 1
ATOM 2710 C CA . GLY B 1 137 ? 14.883 19.328 17.219 1 92.38 137 GLY B CA 1
ATOM 2711 C C . GLY B 1 137 ? 13.43 19.406 16.797 1 92.38 137 GLY B C 1
ATOM 2712 O O . GLY B 1 137 ? 12.984 20.422 16.266 1 92.38 137 GLY B O 1
ATOM 2713 N N . PRO B 1 138 ? 12.758 18.297 17.062 1 93.81 138 PRO B N 1
ATOM 2714 C CA . PRO B 1 138 ? 11.359 18.25 16.625 1 93.81 138 PRO B CA 1
ATOM 2715 C C . PRO B 1 138 ? 10.5 19.344 17.25 1 93.81 138 PRO B C 1
ATOM 2717 O O . PRO B 1 138 ? 10.68 19.672 18.422 1 93.81 138 PRO B O 1
ATOM 2720 N N . VAL B 1 139 ? 9.688 19.953 16.438 1 94.88 139 VAL B N 1
ATOM 2721 C CA . VAL B 1 139 ? 8.68 20.875 16.953 1 94.88 139 VAL B CA 1
ATOM 2722 C C . VAL B 1 139 ? 7.621 20.109 17.734 1 94.88 139 VAL B C 1
ATOM 2724 O O . VAL B 1 139 ? 7.004 19.172 17.188 1 94.88 139 VAL B O 1
ATOM 2727 N N . ALA B 1 140 ? 7.438 20.484 19 1 93.31 140 ALA B N 1
ATOM 2728 C CA . ALA B 1 140 ? 6.559 19.719 19.875 1 93.31 140 ALA B CA 1
ATOM 2729 C C . ALA B 1 140 ? 5.246 20.453 20.125 1 93.31 140 ALA B C 1
ATOM 2731 O O . ALA B 1 140 ? 4.289 19.875 20.641 1 93.31 140 ALA B O 1
ATOM 2732 N N . GLY B 1 141 ? 5.148 21.672 19.766 1 93.94 141 GLY B N 1
ATOM 2733 C CA . GLY B 1 141 ? 3.957 22.484 19.938 1 93.94 141 GLY B CA 1
ATOM 2734 C C . GLY B 1 141 ? 3.975 23.75 19.094 1 93.94 141 GLY B C 1
ATOM 2735 O O . GLY B 1 141 ? 5.031 24.344 18.875 1 93.94 141 GLY B O 1
ATOM 2736 N N . LEU B 1 142 ? 2.803 24.094 18.672 1 95.5 142 LEU B N 1
ATOM 2737 C CA . LEU B 1 142 ? 2.566 25.281 17.859 1 95.5 142 LEU B CA 1
ATOM 2738 C C . LEU B 1 142 ? 1.275 25.969 18.281 1 95.5 142 LEU B C 1
ATOM 2740 O O . LEU B 1 142 ? 0.325 25.312 18.703 1 95.5 142 LEU B O 1
ATOM 2744 N N . GLY B 1 143 ? 1.289 27.281 18.109 1 96.25 143 GLY B N 1
ATOM 2745 C CA . GLY B 1 143 ? 0.059 28.031 18.344 1 96.25 143 GLY B CA 1
ATOM 2746 C C . GLY B 1 143 ? 0.078 29.422 17.734 1 96.25 143 GLY B C 1
ATOM 2747 O O . GLY B 1 143 ? 1.002 30.188 17.969 1 96.25 143 GLY B O 1
ATOM 2748 N N . PHE B 1 144 ? -0.918 29.703 17 1 96 144 PHE B N 1
ATOM 2749 C CA . PHE B 1 144 ? -1.087 31.062 16.469 1 96 144 PHE B CA 1
ATOM 2750 C C . PHE B 1 144 ? -1.587 32 17.547 1 96 144 PHE B C 1
ATOM 2752 O O . PHE B 1 144 ? -2.43 31.641 18.375 1 96 144 PHE B O 1
ATOM 2759 N N . ALA B 1 145 ? -1.036 33.219 17.453 1 94.69 145 ALA B N 1
ATOM 2760 C CA . ALA B 1 145 ? -1.646 34.312 18.25 1 94.69 145 ALA B CA 1
ATOM 2761 C C . ALA B 1 145 ? -3.061 34.594 17.766 1 94.69 145 ALA B C 1
ATOM 2763 O O . ALA B 1 145 ? -3.391 34.375 16.594 1 94.69 145 ALA B O 1
ATOM 2764 N N . PRO B 1 146 ? -3.914 35.125 18.672 1 94.06 146 PRO B N 1
ATOM 2765 C CA . PRO B 1 146 ? -5.312 35.375 18.312 1 94.06 146 PRO B CA 1
ATOM 2766 C C . PRO B 1 146 ? -5.461 36.281 17.094 1 94.06 146 PRO B C 1
ATOM 2768 O O . PRO B 1 146 ? -6.406 36.125 16.312 1 94.06 146 PRO B O 1
ATOM 2771 N N . ASP B 1 147 ? -4.547 37.219 16.922 1 92 147 ASP B N 1
ATOM 2772 C CA . ASP B 1 147 ? -4.645 38.156 15.812 1 92 147 ASP B CA 1
ATOM 2773 C C . ASP B 1 147 ? -4.02 37.562 14.547 1 92 147 ASP B C 1
ATOM 2775 O O . ASP B 1 147 ? -4.062 38.188 13.484 1 92 147 ASP B O 1
ATOM 2779 N N . GLY B 1 148 ? -3.342 36.438 14.688 1 92.81 148 GLY B N 1
ATOM 2780 C CA . GLY B 1 148 ? -2.76 35.75 13.539 1 92.81 148 GLY B CA 1
ATOM 2781 C C . GLY B 1 148 ? -1.433 36.344 13.109 1 92.81 148 GLY B C 1
ATOM 2782 O O . GLY B 1 148 ? -0.834 35.906 12.133 1 92.81 148 GLY B O 1
ATOM 2783 N N . ALA B 1 149 ? -0.876 37.281 13.773 1 90.31 149 ALA B N 1
ATOM 2784 C CA . ALA B 1 149 ? 0.323 38 13.352 1 90.31 149 ALA B CA 1
ATOM 2785 C C . ALA B 1 149 ? 1.584 37.344 13.883 1 90.31 149 ALA B C 1
ATOM 2787 O O . ALA B 1 149 ? 2.691 37.625 13.422 1 90.31 149 ALA B O 1
ATOM 2788 N N . ARG B 1 150 ? 1.388 36.469 14.812 1 92.5 150 ARG B N 1
ATOM 2789 C CA . ARG B 1 150 ? 2.514 35.781 15.406 1 92.5 150 ARG B CA 1
ATOM 2790 C C . ARG B 1 150 ? 2.199 34.281 15.57 1 92.5 150 ARG B C 1
ATOM 2792 O O . ARG B 1 150 ? 1.031 33.906 15.656 1 92.5 150 ARG B O 1
ATOM 2799 N N . LEU B 1 151 ? 3.223 33.469 15.57 1 95.31 151 LEU B N 1
ATOM 2800 C CA . LEU B 1 151 ? 3.184 32.031 15.797 1 95.31 151 LEU B CA 1
ATOM 2801 C C . LEU B 1 151 ? 4.23 31.594 16.828 1 95.31 151 LEU B C 1
ATOM 2803 O O . LEU B 1 151 ? 5.395 31.984 16.719 1 95.31 151 LEU B O 1
ATOM 2807 N N . ALA B 1 152 ? 3.762 30.969 17.828 1 95.44 152 ALA B N 1
ATOM 2808 C CA . ALA B 1 152 ? 4.691 30.422 18.828 1 95.44 152 ALA B CA 1
ATOM 2809 C C . ALA B 1 152 ? 4.984 28.953 18.547 1 95.44 152 ALA B C 1
ATOM 2811 O O . ALA B 1 152 ? 4.109 28.219 18.078 1 95.44 152 ALA B O 1
ATOM 2812 N N . SER B 1 153 ? 6.219 28.516 18.859 1 95.62 153 SER B N 1
ATOM 2813 C CA . SER B 1 153 ? 6.613 27.109 18.703 1 95.62 153 SER B CA 1
ATOM 2814 C C . SER B 1 153 ? 7.504 26.672 19.859 1 95.62 153 SER B C 1
ATOM 2816 O O . SER B 1 153 ? 8.133 27.484 20.516 1 95.62 153 SER B O 1
ATOM 2818 N N . TYR B 1 154 ? 7.438 25.375 20.062 1 93.5 154 TYR B N 1
ATOM 2819 C CA . TYR B 1 154 ? 8.234 24.781 21.125 1 93.5 154 TYR B CA 1
ATOM 2820 C C . TYR B 1 154 ? 8.938 23.516 20.641 1 93.5 154 TYR B C 1
ATOM 2822 O O . TYR B 1 154 ? 8.359 22.734 19.891 1 93.5 154 TYR B O 1
ATOM 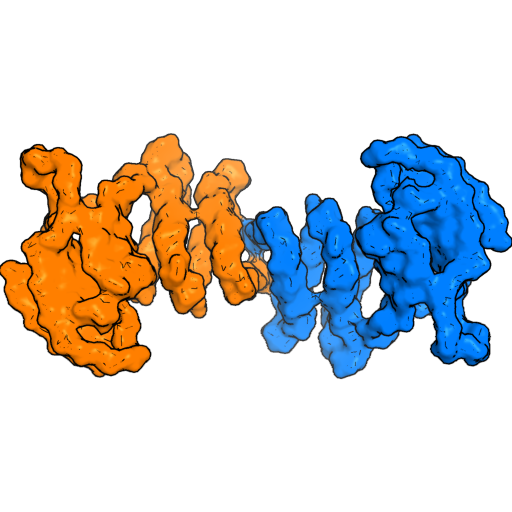2830 N N . SER B 1 155 ? 10.211 23.375 21.078 1 92.62 155 SER B N 1
ATOM 2831 C CA . SER B 1 155 ? 10.945 22.125 20.922 1 92.62 155 SER B CA 1
ATOM 2832 C C . SER B 1 155 ? 11.484 21.641 22.266 1 92.62 155 SER B C 1
ATOM 2834 O O . SER B 1 155 ? 12.156 22.391 22.984 1 92.62 155 SER B O 1
ATOM 2836 N N . SER B 1 156 ? 11.188 20.375 22.562 1 88.44 156 SER B N 1
ATOM 2837 C CA . SER B 1 156 ? 11.672 19.797 23.812 1 88.44 156 SER B CA 1
ATOM 2838 C C . SER B 1 156 ? 13.164 19.484 23.734 1 88.44 156 SER B C 1
ATOM 2840 O O . SER B 1 156 ? 13.82 19.344 24.766 1 88.44 156 SER B O 1
ATOM 2842 N N . GLN B 1 157 ? 13.625 19.344 22.578 1 89 157 GLN B N 1
ATOM 2843 C CA . GLN B 1 157 ? 15.047 19.031 22.422 1 89 157 GLN B CA 1
ATOM 2844 C C . GLN B 1 157 ? 15.922 20.234 22.734 1 89 157 GLN B C 1
ATOM 2846 O O . GLN B 1 157 ? 16.906 20.125 23.453 1 89 157 GLN B O 1
ATOM 2851 N N . ASP B 1 158 ? 15.57 21.391 22.156 1 89.69 158 ASP B N 1
ATOM 2852 C CA . ASP B 1 158 ? 16.375 22.578 22.422 1 89.69 158 ASP B CA 1
ATOM 2853 C C . ASP B 1 158 ? 15.812 23.359 23.594 1 89.69 158 ASP B C 1
ATOM 2855 O O . ASP B 1 158 ? 16.406 24.359 24.031 1 89.69 158 ASP B O 1
ATOM 2859 N N . CYS B 1 159 ? 14.68 22.953 24.094 1 89.5 159 CYS B N 1
ATOM 2860 C CA . CYS B 1 159 ? 14.023 23.547 25.25 1 89.5 159 CYS B CA 1
ATOM 2861 C C . CYS B 1 159 ? 13.82 25.047 25.047 1 89.5 159 CYS B C 1
ATOM 2863 O O . CYS B 1 159 ? 14.18 25.844 25.906 1 89.5 159 CYS B O 1
ATOM 2865 N N . THR B 1 160 ? 13.273 25.312 23.969 1 91.62 160 THR B N 1
ATOM 2866 C CA . THR B 1 160 ? 13.062 26.719 23.641 1 91.62 160 THR B CA 1
ATOM 2867 C C . THR B 1 160 ? 11.648 26.938 23.094 1 91.62 160 THR B C 1
ATOM 2869 O O . THR B 1 160 ? 11.094 26.062 22.438 1 91.62 160 THR B O 1
ATOM 2872 N N . VAL B 1 161 ? 11.086 28.031 23.547 1 93.75 161 VAL B N 1
ATOM 2873 C CA . VAL B 1 161 ? 9.922 28.578 22.859 1 93.75 161 VAL B CA 1
ATOM 2874 C C . VAL B 1 161 ? 10.344 29.734 21.953 1 93.75 161 VAL B C 1
ATOM 2876 O O . VAL B 1 161 ? 11.086 30.625 22.391 1 93.75 161 VAL B O 1
ATOM 2879 N N . ARG B 1 162 ? 9.945 29.594 20.703 1 94.31 162 ARG B N 1
ATOM 2880 C CA . ARG B 1 162 ? 10.258 30.641 19.734 1 94.31 162 ARG B CA 1
ATOM 2881 C C . ARG B 1 162 ? 8.984 31.297 19.203 1 94.31 162 ARG B C 1
ATOM 2883 O O . ARG B 1 162 ? 7.945 30.641 19.094 1 94.31 162 ARG B O 1
ATOM 2890 N N . MET B 1 163 ? 9.125 32.594 18.906 1 93.62 163 MET B N 1
ATOM 2891 C CA . MET B 1 163 ? 8.031 33.375 18.328 1 93.62 163 MET B CA 1
ATOM 2892 C C . MET B 1 163 ? 8.383 33.844 16.922 1 93.62 163 MET B C 1
ATOM 2894 O O . MET B 1 163 ? 9.492 34.312 16.688 1 93.62 163 MET B O 1
ATOM 2898 N N . TRP B 1 164 ? 7.445 33.656 16.047 1 93.69 164 TRP B N 1
ATOM 2899 C CA . TRP B 1 164 ? 7.625 34 14.633 1 93.69 164 TRP B CA 1
ATOM 2900 C C . TRP B 1 164 ? 6.605 35.031 14.188 1 93.69 164 TRP B C 1
ATOM 2902 O O . TRP B 1 164 ? 5.473 35.031 14.672 1 93.69 164 TRP B O 1
ATOM 2912 N N . GLN B 1 165 ? 7.031 35.875 13.25 1 90 165 GLN B N 1
ATOM 2913 C CA . GLN B 1 165 ? 6.102 36.812 12.648 1 90 165 GLN B CA 1
ATOM 2914 C C . GLN B 1 165 ? 5.371 36.188 11.461 1 90 165 GLN B C 1
ATOM 2916 O O . GLN B 1 165 ? 6 35.75 10.5 1 90 165 GLN B O 1
ATOM 2921 N N . THR B 1 166 ? 4.023 36.125 11.539 1 88.81 166 THR B N 1
ATOM 2922 C CA . THR B 1 166 ? 3.24 35.562 10.461 1 88.81 166 THR B CA 1
ATOM 2923 C C . THR B 1 166 ? 2.365 36.594 9.789 1 88.81 166 THR B C 1
ATOM 2925 O O . THR B 1 166 ? 1.62 36.312 8.859 1 88.81 166 THR B O 1
ATOM 2928 N N . GLY B 1 167 ? 2.189 37.906 10.211 1 78 167 GLY B N 1
ATOM 2929 C CA . GLY B 1 167 ? 1.425 39 9.602 1 78 167 GLY B CA 1
ATOM 2930 C C . GLY B 1 167 ? 2.109 39.594 8.391 1 78 167 GLY B C 1
ATOM 2931 O O . GLY B 1 167 ? 3.289 39.344 8.141 1 78 167 GLY B O 1
ATOM 2932 N N . THR B 1 168 ? 1.16 40.156 7.34 1 63.84 168 THR B N 1
ATOM 2933 C CA . THR B 1 168 ? 1.622 40.781 6.109 1 63.84 168 THR B CA 1
ATOM 2934 C C . THR B 1 168 ? 2.223 42.156 6.395 1 63.84 168 THR B C 1
ATOM 2936 O O . THR B 1 168 ? 2.801 42.781 5.508 1 63.84 168 THR B O 1
ATOM 2939 N N . GLY B 1 169 ? 1.624 42.906 7.477 1 51.75 169 GLY B N 1
ATOM 2940 C CA . GLY B 1 169 ? 1.804 44.344 7.594 1 51.75 169 GLY B CA 1
ATOM 2941 C C . GLY B 1 169 ? 3.225 44.781 7.312 1 51.75 169 GLY B C 1
ATOM 2942 O O . GLY B 1 169 ? 3.516 46 7.32 1 51.75 169 GLY B O 1
ATOM 2943 N N . GLY B 1 170 ? 4.254 44.281 7.875 1 44.91 170 GLY B N 1
ATOM 2944 C CA . GLY B 1 170 ? 5.406 45.156 7.688 1 44.91 170 GLY B CA 1
ATOM 2945 C C . GLY B 1 170 ? 5.75 45.375 6.23 1 44.91 170 GLY B C 1
ATOM 2946 O O . GLY B 1 170 ? 5.387 44.562 5.363 1 44.91 170 GLY B O 1
ATOM 2947 N N . PHE B 1 171 ? 5.477 46.625 5.684 1 39.81 171 PHE B N 1
ATOM 2948 C CA . PHE B 1 171 ? 5.789 47.156 4.352 1 39.81 171 PHE B CA 1
ATOM 2949 C C . PHE B 1 171 ? 6.867 46.312 3.688 1 39.81 171 PHE B C 1
ATOM 2951 O O . PHE B 1 171 ? 6.809 46.031 2.484 1 39.81 171 PHE B O 1
ATOM 2958 N N . LEU B 1 172 ? 8.227 46.594 4.199 1 41.16 172 LEU B N 1
ATOM 2959 C CA . LEU B 1 172 ? 9.289 45.875 3.51 1 41.16 172 LEU B CA 1
ATOM 2960 C C . LEU B 1 172 ? 9.008 44.375 3.48 1 41.16 172 LEU B C 1
ATOM 2962 O O . LEU B 1 172 ? 9.227 43.688 4.473 1 41.16 172 LEU B O 1
ATOM 2966 N N . GLY B 1 173 ? 7.867 43.938 3.168 1 41.38 173 GLY B N 1
ATOM 2967 C CA . GLY B 1 173 ? 7.492 42.562 2.779 1 41.38 173 GLY B CA 1
ATOM 2968 C C . GLY B 1 173 ? 8.664 41.75 2.291 1 41.38 173 GLY B C 1
ATOM 2969 O O . GLY B 1 173 ? 8.469 40.719 1.633 1 41.38 173 GLY B O 1
ATOM 2970 N N . LEU B 1 174 ? 9.625 42.562 1.834 1 39.09 174 LEU B N 1
ATOM 2971 C CA . LEU B 1 174 ? 10.758 41.875 1.21 1 39.09 174 LEU B CA 1
ATOM 2972 C C . LEU B 1 174 ? 10.938 40.469 1.789 1 39.09 174 LEU B C 1
ATOM 2974 O O . LEU B 1 174 ? 10.398 40.156 2.852 1 39.09 174 LEU B O 1
ATOM 2978 N N . LEU B 1 175 ? 12.062 39.844 1.26 1 40.5 175 LEU B N 1
ATOM 2979 C CA . LEU B 1 175 ? 12.734 38.562 1.43 1 40.5 175 LEU B CA 1
ATOM 2980 C C . LEU B 1 175 ? 12.828 38.188 2.906 1 40.5 175 LEU B C 1
ATOM 2982 O O . LEU B 1 175 ? 13.641 37.344 3.285 1 40.5 175 LEU B O 1
ATOM 2986 N N . GLY B 1 176 ? 12.461 39.125 3.832 1 42.66 176 GLY B N 1
ATOM 2987 C CA . GLY B 1 176 ? 13.102 38.906 5.125 1 42.66 176 GLY B CA 1
ATOM 2988 C C . GLY B 1 176 ? 12.914 37.5 5.672 1 42.66 176 GLY B C 1
ATOM 2989 O O . GLY B 1 176 ? 12.016 36.781 5.238 1 42.66 176 GLY B O 1
ATOM 2990 N N . GLN B 1 177 ? 13.945 37.031 6.047 1 48.09 177 GLN B N 1
ATOM 2991 C CA . GLN B 1 177 ? 14.297 35.812 6.762 1 48.09 177 GLN B CA 1
ATOM 2992 C C . GLN B 1 177 ? 13.266 35.469 7.84 1 48.09 177 GLN B C 1
ATOM 2994 O O . GLN B 1 177 ? 12.766 36.375 8.516 1 48.09 177 GLN B O 1
ATOM 2999 N N . SER B 1 178 ? 12.266 34.688 7.625 1 58.16 178 SER B N 1
ATOM 3000 C CA . SER B 1 178 ? 11.531 33.875 8.586 1 58.16 178 SER B CA 1
ATOM 3001 C C . SER B 1 178 ? 12.234 33.812 9.938 1 58.16 178 SER B C 1
ATOM 3003 O O . SER B 1 178 ? 12.961 32.875 10.234 1 58.16 178 SER B O 1
ATOM 3005 N N . ARG B 1 179 ? 12.578 35.094 10.477 1 71.06 179 ARG B N 1
ATOM 3006 C CA . ARG B 1 179 ? 13.43 35.031 11.664 1 71.06 179 ARG B CA 1
ATOM 3007 C C . ARG B 1 179 ? 12.602 34.938 12.938 1 71.06 179 ARG B C 1
ATOM 3009 O O . ARG B 1 179 ? 11.469 35.438 12.984 1 71.06 179 ARG B O 1
ATOM 3016 N N . CYS B 1 180 ? 12.961 34.219 13.742 1 85.38 180 CYS B N 1
ATOM 3017 C CA . CYS B 1 180 ? 12.508 34.156 15.133 1 85.38 180 CYS B CA 1
ATOM 3018 C C . CYS B 1 180 ? 12.57 35.531 15.789 1 85.38 180 CYS B C 1
ATOM 3020 O O . CYS B 1 180 ? 13.625 36.156 15.812 1 85.38 180 CYS B O 1
ATOM 3022 N N . ILE B 1 181 ? 11.477 36.125 16.203 1 85.5 181 ILE B N 1
ATOM 3023 C CA . ILE B 1 181 ? 11.43 37.5 16.719 1 85.5 181 ILE B CA 1
ATOM 3024 C C . ILE B 1 181 ? 11.742 37.5 18.203 1 85.5 181 ILE B C 1
ATOM 3026 O O . ILE B 1 181 ? 12.219 38.5 18.75 1 85.5 181 ILE B O 1
ATOM 3030 N N . ARG B 1 182 ? 11.438 36.438 18.859 1 90 182 ARG B N 1
ATOM 3031 C CA . ARG B 1 182 ? 11.711 36.281 20.281 1 90 182 ARG B CA 1
ATOM 3032 C C . ARG B 1 182 ? 11.953 34.812 20.609 1 90 182 ARG B C 1
ATOM 3034 O O . ARG B 1 182 ? 11.398 33.906 19.953 1 90 182 ARG B O 1
ATOM 3041 N N . GLN B 1 183 ? 12.766 34.531 21.516 1 92.12 183 GLN B N 1
ATOM 3042 C CA . GLN B 1 183 ? 12.984 33.188 21.984 1 92.12 183 GLN B CA 1
ATOM 3043 C C . GLN B 1 183 ? 13.203 33.125 23.484 1 92.12 183 GLN B C 1
ATOM 3045 O O . GLN B 1 183 ? 13.742 34.094 24.078 1 92.12 183 GLN B O 1
ATOM 3050 N N . GLN B 1 184 ? 12.75 32.188 24.094 1 92.06 184 GLN B N 1
ATOM 3051 C CA . GLN B 1 184 ? 12.953 31.938 25.531 1 92.06 184 GLN B CA 1
ATOM 3052 C C . GLN B 1 184 ? 13.406 30.516 25.781 1 92.06 184 GLN B C 1
ATOM 3054 O O . GLN B 1 184 ? 12.789 29.562 25.297 1 92.06 184 GLN B O 1
ATOM 3059 N N . SER B 1 185 ? 14.477 30.391 26.5 1 91.81 185 SER B N 1
ATOM 3060 C CA . SER B 1 185 ? 14.961 29.078 26.906 1 91.81 185 SER B CA 1
ATOM 3061 C C . SER B 1 185 ? 14.227 28.578 28.156 1 91.81 185 SER B C 1
ATOM 3063 O O . SER B 1 185 ? 13.945 29.359 29.062 1 91.81 185 SER B O 1
ATOM 3065 N N . LEU B 1 186 ? 13.938 27.312 28.125 1 88.5 186 LEU B N 1
ATOM 3066 C CA . LEU B 1 186 ? 13.266 26.672 29.25 1 88.5 186 LEU B CA 1
ATOM 3067 C C . LEU B 1 186 ? 14.195 25.656 29.922 1 88.5 186 LEU B C 1
ATOM 3069 O O . LEU B 1 186 ? 15.188 25.234 29.328 1 88.5 186 LEU B O 1
ATOM 3073 N N . PRO B 1 187 ? 13.797 25.359 31.219 1 83.62 187 PRO B N 1
ATOM 3074 C CA . PRO B 1 187 ? 14.602 24.328 31.875 1 83.62 187 PRO B CA 1
ATOM 3075 C C . PRO B 1 187 ? 14.594 23.016 31.109 1 83.62 187 PRO B C 1
ATOM 3077 O O . PRO B 1 187 ? 13.57 22.625 30.547 1 83.62 187 PRO B O 1
ATOM 3080 N N . PRO B 1 188 ? 15.758 22.359 31.094 1 80.69 188 PRO B N 1
ATOM 3081 C CA . PRO B 1 188 ? 15.82 21.062 30.406 1 80.69 188 PRO B CA 1
ATOM 3082 C C . PRO B 1 188 ? 14.828 20.047 30.953 1 80.69 188 PRO B C 1
ATOM 3084 O O . PRO B 1 188 ? 14.531 20.047 32.156 1 80.69 188 PRO B O 1
ATOM 3087 N N . VAL B 1 189 ? 14.258 19.312 30.016 1 76.56 189 VAL B N 1
ATOM 3088 C CA . VAL B 1 189 ? 13.359 18.234 30.406 1 76.56 189 VAL B CA 1
ATOM 3089 C C . VAL B 1 189 ? 14.031 16.875 30.141 1 76.56 189 VAL B C 1
ATOM 3091 O O . VAL B 1 189 ? 14.836 16.75 29.219 1 76.56 189 VAL B O 1
ATOM 3094 N N . PRO B 1 190 ? 13.844 15.828 31.156 1 69.25 190 PRO B N 1
ATOM 3095 C CA . PRO B 1 190 ? 14.445 14.516 30.938 1 69.25 190 PRO B CA 1
ATOM 3096 C C . PRO B 1 190 ? 14.109 13.93 29.578 1 69.25 190 PRO B C 1
ATOM 3098 O O . PRO B 1 190 ? 13.023 14.164 29.047 1 69.25 190 PRO B O 1
ATOM 3101 N N . GLU B 1 191 ? 15.109 13.211 28.969 1 62.62 191 GLU B N 1
ATOM 3102 C CA . GLU B 1 191 ? 14.977 12.562 27.672 1 62.62 191 GLU B CA 1
ATOM 3103 C C . GLU B 1 191 ? 13.789 11.602 27.656 1 62.62 191 GLU B C 1
ATOM 3105 O O . GLU B 1 191 ? 13.516 10.93 28.641 1 62.62 191 GLU B O 1
ATOM 3110 N N . GLY B 1 192 ? 12.984 11.43 26.609 1 57.97 192 GLY B N 1
ATOM 3111 C CA . GLY B 1 192 ? 11.867 10.508 26.469 1 57.97 192 GLY B CA 1
ATOM 3112 C C . GLY B 1 192 ? 10.539 11.102 26.906 1 57.97 192 GLY B C 1
ATOM 3113 O O . GLY B 1 192 ? 9.484 10.516 26.672 1 57.97 192 GLY B O 1
ATOM 3114 N N . GLU B 1 193 ? 10.719 12.031 27.781 1 54.16 193 GLU B N 1
ATOM 3115 C CA . GLU B 1 193 ? 9.453 12.398 28.406 1 54.16 193 GLU B CA 1
ATOM 3116 C C . GLU B 1 193 ? 8.516 13.07 27.422 1 54.16 193 GLU B C 1
ATOM 3118 O O . GLU B 1 193 ? 7.371 12.648 27.25 1 54.16 193 GLU B O 1
ATOM 3123 N N . TRP B 1 194 ? 8.711 14.523 27.234 1 55.06 194 TRP B N 1
ATOM 3124 C CA . TRP B 1 194 ? 7.566 15.312 26.781 1 55.06 194 TRP B CA 1
ATOM 3125 C C . TRP B 1 194 ? 7.59 15.477 25.266 1 55.06 194 TRP B C 1
ATOM 3127 O O . TRP B 1 194 ? 8.539 16.047 24.719 1 55.06 194 TRP B O 1
ATOM 3137 N N . ARG B 1 195 ? 6.969 14.617 24.578 1 61.97 195 ARG B N 1
ATOM 3138 C CA . ARG B 1 195 ? 6.98 14.695 23.109 1 61.97 195 ARG B CA 1
ATOM 3139 C C . ARG B 1 195 ? 5.82 15.539 22.594 1 61.97 195 ARG B C 1
ATOM 3141 O O . ARG B 1 195 ? 5.934 16.188 21.547 1 61.97 195 ARG B O 1
ATOM 3148 N N . ALA B 1 196 ? 4.801 15.68 23.484 1 63.56 196 ALA B N 1
ATOM 3149 C CA . ALA B 1 196 ? 3.668 16.438 22.953 1 63.56 196 ALA B CA 1
ATOM 3150 C C . ALA B 1 196 ? 3.252 17.547 23.922 1 63.56 196 ALA B C 1
ATOM 3152 O O . ALA B 1 196 ? 3.242 17.328 25.141 1 63.56 196 ALA B O 1
ATOM 3153 N N . VAL B 1 197 ? 3.209 18.766 23.281 1 84.38 197 VAL B N 1
ATOM 3154 C CA . VAL B 1 197 ? 2.855 19.875 24.156 1 84.38 197 VAL B CA 1
ATOM 3155 C C . VAL B 1 197 ? 1.742 20.703 23.516 1 84.38 197 VAL B C 1
ATOM 3157 O O . VAL B 1 197 ? 1.634 20.766 22.281 1 84.38 197 VAL B O 1
ATOM 3160 N N . CYS B 1 198 ? 0.842 21.188 24.453 1 86.75 198 CYS B N 1
ATOM 3161 C CA . CYS B 1 198 ? -0.095 22.219 24.031 1 86.75 198 CYS B CA 1
ATOM 3162 C C . CYS B 1 198 ? 0.501 23.609 24.25 1 86.75 198 CYS B C 1
ATOM 3164 O O . CYS B 1 198 ? 1.024 23.906 25.328 1 86.75 198 CYS B O 1
ATOM 3166 N N . LEU B 1 199 ? 0.551 24.359 23.234 1 91.75 199 LEU B N 1
ATOM 3167 C CA . LEU B 1 199 ? 1.063 25.719 23.234 1 91.75 199 LEU B CA 1
ATOM 3168 C C . LEU B 1 199 ? -0.008 26.703 22.781 1 91.75 199 LEU B C 1
ATOM 3170 O O . LEU B 1 199 ? -0.543 26.578 21.672 1 91.75 199 LEU B O 1
ATOM 3174 N N . ARG B 1 200 ? -0.35 27.625 23.734 1 91.69 200 ARG B N 1
ATOM 3175 C CA . ARG B 1 200 ? -1.387 28.594 23.391 1 91.69 200 ARG B CA 1
ATOM 3176 C C . ARG B 1 200 ? -1.004 30 23.875 1 91.69 200 ARG B C 1
ATOM 3178 O O . ARG B 1 200 ? -0.372 30.156 24.922 1 91.69 200 ARG B O 1
ATOM 3185 N N . PHE B 1 201 ? -1.415 30.969 23.094 1 92.38 201 PHE B N 1
ATOM 3186 C CA . PHE B 1 201 ? -1.253 32.344 23.531 1 92.38 201 PHE B CA 1
ATOM 3187 C C . PHE B 1 201 ? -2.252 32.688 24.625 1 92.38 201 PHE B C 1
ATOM 3189 O O . PHE B 1 201 ? -3.377 32.188 24.625 1 92.38 201 PHE B O 1
ATOM 3196 N N . SER B 1 202 ? -1.767 33.406 25.594 1 86.94 202 SER B N 1
ATOM 3197 C CA . SER B 1 202 ? -2.598 33.938 26.672 1 86.94 202 SER B CA 1
ATOM 3198 C C . SER B 1 202 ? -2.455 35.469 26.781 1 86.94 202 SER B C 1
ATOM 3200 O O . SER B 1 202 ? -1.755 36.094 25.984 1 86.94 202 SER B O 1
ATOM 3202 N N . GLU B 1 203 ? -3.236 36.094 27.656 1 82.88 203 GLU B N 1
ATOM 3203 C CA . GLU B 1 203 ? -3.168 37.531 27.891 1 82.88 203 GLU B CA 1
ATOM 3204 C C . GLU B 1 203 ? -1.762 37.969 28.312 1 82.88 203 GLU B C 1
ATOM 3206 O O . GLU B 1 203 ? -1.331 39.094 28 1 82.88 203 GLU B O 1
ATOM 3211 N N . ARG B 1 204 ? -1.073 37.094 29 1 81.31 204 ARG B N 1
ATOM 3212 C CA . ARG B 1 204 ? 0.218 37.469 29.578 1 81.31 204 ARG B CA 1
ATOM 3213 C C . ARG B 1 204 ? 1.366 36.938 28.719 1 81.31 204 ARG B C 1
ATOM 3215 O O . ARG B 1 204 ? 2.535 37.094 29.078 1 81.31 204 ARG B O 1
ATOM 3222 N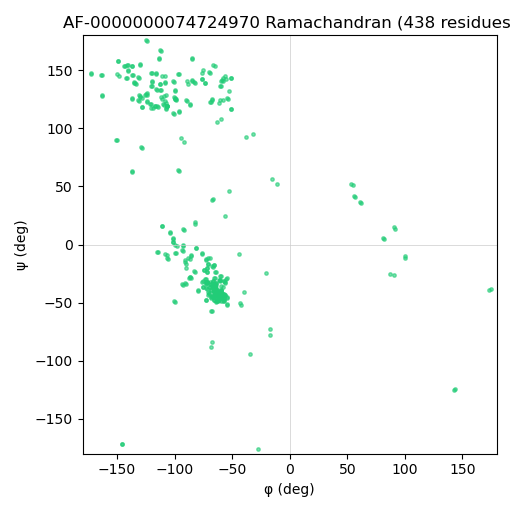 N . GLY B 1 205 ? 1.012 36.281 27.594 1 90 205 GLY B N 1
ATOM 3223 C CA . GLY B 1 205 ? 2.082 35.75 26.781 1 90 205 GLY B CA 1
ATOM 3224 C C . GLY B 1 205 ? 1.725 34.406 26.156 1 90 205 GLY B C 1
ATOM 3225 O O . GLY B 1 205 ? 0.737 34.312 25.422 1 90 205 GLY B O 1
ATOM 3226 N N . VAL B 1 206 ? 2.596 33.406 26.438 1 92 206 VAL B N 1
ATOM 3227 C CA . VAL B 1 206 ? 2.381 32.062 25.891 1 92 206 VAL B CA 1
ATOM 3228 C C . VAL B 1 206 ? 2.334 31.047 27.031 1 92 206 VAL B C 1
ATOM 3230 O O . VAL B 1 206 ? 3.16 31.094 27.953 1 92 206 VAL B O 1
ATOM 3233 N N . ARG B 1 207 ? 1.301 30.25 27.016 1 91.62 207 ARG B N 1
ATOM 3234 C CA . ARG B 1 207 ? 1.166 29.141 27.953 1 91.62 207 ARG B CA 1
ATOM 3235 C C . ARG B 1 207 ? 1.591 27.828 27.328 1 91.62 207 ARG B C 1
ATOM 3237 O O . ARG B 1 207 ? 1.138 27.484 26.234 1 91.62 207 ARG B O 1
ATOM 3244 N N . LEU B 1 208 ? 2.492 27.172 27.969 1 90.62 208 LEU B N 1
ATOM 3245 C CA . LEU B 1 208 ? 2.971 25.859 27.531 1 90.62 208 LEU B CA 1
ATOM 3246 C C . LEU B 1 208 ? 2.594 24.781 28.531 1 90.62 208 LEU B C 1
ATOM 3248 O O . LEU B 1 208 ? 2.881 24.906 29.734 1 90.62 208 LEU B O 1
ATOM 3252 N N . VAL B 1 209 ? 1.813 23.828 28.094 1 87.44 209 VAL B N 1
ATOM 3253 C CA . VAL B 1 209 ? 1.492 22.672 28.922 1 87.44 209 VAL B CA 1
ATOM 3254 C C . VAL B 1 209 ? 2.246 21.453 28.406 1 87.44 209 VAL B C 1
ATOM 3256 O O . VAL B 1 209 ? 2.082 21.047 27.25 1 87.44 209 VAL B O 1
ATOM 3259 N N . ARG B 1 210 ? 3.068 20.891 29.219 1 80.19 210 ARG B N 1
ATOM 3260 C CA . ARG B 1 210 ? 3.844 19.719 28.844 1 80.19 210 ARG B CA 1
ATOM 3261 C C . ARG B 1 210 ? 3.035 18.438 29.062 1 80.19 210 ARG B C 1
ATOM 3263 O O . ARG B 1 210 ? 1.943 18.484 29.641 1 80.19 210 ARG B O 1
ATOM 3270 N N . GLU B 1 211 ? 3.445 17.375 28.406 1 77.12 211 GLU B N 1
ATOM 3271 C CA . GLU B 1 211 ? 2.723 16.109 28.453 1 77.12 211 GLU B CA 1
ATOM 3272 C C . GLU B 1 211 ? 2.523 15.633 29.875 1 77.12 211 GLU B C 1
ATOM 3274 O O . GLU B 1 211 ? 1.524 14.977 30.188 1 77.12 211 GLU B O 1
ATOM 3279 N N . ASN B 1 212 ? 3.455 15.992 30.766 1 72.44 212 ASN B N 1
ATOM 3280 C CA . ASN B 1 212 ? 3.354 15.57 32.156 1 72.44 212 ASN B CA 1
ATOM 3281 C C . ASN B 1 212 ? 2.404 16.469 32.938 1 72.44 212 ASN B C 1
ATOM 3283 O O . ASN B 1 212 ? 2.205 16.266 34.156 1 72.44 212 ASN B O 1
ATOM 3287 N N . GLY B 1 213 ? 1.866 17.484 32.344 1 77.06 213 GLY B N 1
ATOM 3288 C CA . GLY B 1 213 ? 0.908 18.359 33 1 77.06 213 GLY B CA 1
ATOM 3289 C C . GLY B 1 213 ? 1.528 19.656 33.5 1 77.06 213 GLY B C 1
ATOM 3290 O O . GLY B 1 213 ? 0.818 20.562 33.938 1 77.06 213 GLY B O 1
ATOM 3291 N N . ASP B 1 214 ? 2.936 19.75 33.5 1 78.44 214 ASP B N 1
ATOM 3292 C CA . ASP B 1 214 ? 3.592 20.984 33.875 1 78.44 214 ASP B CA 1
ATOM 3293 C C . ASP B 1 214 ? 3.166 22.141 33 1 78.44 214 ASP B C 1
ATOM 3295 O O . ASP B 1 214 ? 3.16 22.016 31.766 1 78.44 214 ASP B O 1
ATOM 3299 N N . MET B 1 215 ? 2.693 23.125 33.656 1 84.56 215 MET B N 1
ATOM 3300 C CA . MET B 1 215 ? 2.264 24.312 32.938 1 84.56 215 MET B CA 1
ATOM 3301 C C . MET B 1 215 ? 3.236 25.469 33.156 1 84.56 215 MET B C 1
ATOM 3303 O O . MET B 1 215 ? 3.562 25.812 34.281 1 84.56 215 MET B O 1
ATOM 3307 N N . LEU B 1 216 ? 3.785 25.984 32.062 1 84.38 216 LEU B N 1
ATOM 3308 C CA . LEU B 1 216 ? 4.676 27.141 32.062 1 84.38 216 LEU B CA 1
ATOM 3309 C C . LEU B 1 216 ? 4.027 28.328 31.406 1 84.38 216 LEU B C 1
ATOM 3311 O O . LEU B 1 216 ? 3.33 28.188 30.391 1 84.38 216 LEU B O 1
ATOM 3315 N N . HIS B 1 217 ? 4.113 29.484 32.062 1 86.44 217 HIS B N 1
ATOM 3316 C CA . HIS B 1 217 ? 3.693 30.75 31.469 1 86.44 217 HIS B CA 1
ATOM 3317 C C . HIS B 1 217 ? 4.895 31.609 31.094 1 86.44 217 HIS B C 1
ATOM 3319 O O . HIS B 1 217 ? 5.734 31.906 31.938 1 86.44 217 HIS B O 1
ATOM 3325 N N . LEU B 1 218 ? 4.992 31.891 29.844 1 85.62 218 LEU B N 1
ATOM 3326 C CA . LEU B 1 218 ? 6.113 32.656 29.312 1 85.62 218 LEU B CA 1
ATOM 3327 C C . LEU B 1 218 ? 5.672 34.062 28.922 1 85.62 218 LEU B C 1
ATOM 3329 O O . LEU B 1 218 ? 4.691 34.219 28.188 1 85.62 218 LEU B O 1
ATOM 3333 N N . GLY B 1 219 ? 6.219 35.125 29.578 1 76.5 219 GLY B N 1
ATOM 3334 C CA . GLY B 1 219 ? 5.887 36.531 29.359 1 76.5 219 GLY B CA 1
ATOM 3335 C C . GLY B 1 219 ? 6.305 37.031 28 1 76.5 219 GLY B C 1
ATOM 3336 O O . GLY B 1 219 ? 6.801 38.156 27.875 1 76.5 219 GLY B O 1
ATOM 3337 N N . MET B 1 220 ? 6.152 36.25 27.016 1 62.38 220 MET B N 1
ATOM 3338 C CA . MET B 1 220 ? 6.594 36.719 25.688 1 62.38 220 MET B CA 1
ATOM 3339 C C . MET B 1 220 ? 5.535 37.594 25.031 1 62.38 220 MET B C 1
ATOM 3341 O O . MET B 1 220 ? 5.551 37.812 23.828 1 62.38 220 MET B O 1
ATOM 3345 N N . GLY B 1 221 ? 4.531 38.188 25.844 1 51.16 221 GLY B N 1
ATOM 3346 C CA . GLY B 1 221 ? 3.559 39.031 25.188 1 51.16 221 GLY B CA 1
ATOM 3347 C C . GLY B 1 221 ? 4.125 40.375 24.797 1 51.16 221 GLY B C 1
ATOM 3348 O O . GLY B 1 221 ? 5.172 40.812 25.312 1 51.16 221 GLY B O 1
#

Foldseek 3Di:
DVVVVLVVLLVVCVVPVVVLLVVLLVQLQPCVVPLVRNLVSLVSLLVNCVPPVVSCQQVVVSNLLSLLVQCAPVCVPSNVSCVVSSVVSLVSCVVRAQQWDAQPVQQWIWHWHQQQKIWIARSNRSDTDDIAHDDRGTWAHKEADNVRQKMWIADLVQQKIFIWGRDCPDPVSPPDDRDTPDMDHDDHDDPPAFRHWHWYADPQGIWIATPVRDIDDDNND/DVVVVLVVLLVVCVVPVVVLLVVLLVQLQPCVVPLVRNLVSLVSLLVNCVPPVVSCQQVVVSNLLSLLVQCAPVCVPSNVSCVVSSVVSLVSCVVRAQQWDAQPVQQWTWHWHQQQKIWIARSNRSDTDDIAHDDRGTWAHKEADNVRQKMWIADLVQQKIFIFGRDCPDPCNPPDDRDTPDMDHDDHDDPPAFRHWHWYADPQGIWIATPVRDIDDDNND

InterPro domains:
  IPR001680 WD40 repeat [PS50082] (132-165)
  IPR001680 WD40 repeat [SM00320] (90-122)
  IPR001680 WD40 repeat [SM00320] (125-165)
  IPR015943 WD40/YVTN repeat-like-containing domain superfamily [G3DSA:2.130.10.10] (70-218)
  IPR016024 Armadillo-type fold [SSF48371] (32-90)
  IPR036322 WD40-repeat-containing domain superfamily [SSF50978] (100-183)
  IPR049916 WD repeat-containing protein 72-like [PTHR44099] (4-190)
  IPR056551 Nucleolar protein 10-like, N-terminal domain [PF23098] (61-172)

Sequence (442 aa):
MAGAASALLMQVGNADPSTLLQVMSKAAIRVDISPAYASSALLVLQLFVQRAPEKVRPLLPGCAEALLRCLDPSDPTLRRHSLLAVTSALHELVQTFPMVDFHQESQKFAVGTGEGVILVYDLRTATKWRVFEGHTGPVAGLGFAPDGARLASYSSQDCTVRMWQTGTGGFLGLLGQSRCIRQQSLPPVPEGEWRAVCLRFSERGVRLVRENGDMLHLGMGMAGAASALLMQVGNADPSTLLQVMSKAAIRVDISPAYASSALLVLQLFVQRAPEKVRPLLPGCAEALLRCLDPSDPTLRRHSLLAVTSALHELVQTFPMVDFHQESQKFAVGTGEGVILVYDLRTATKWRVFEGHTGPVAGLGFAPDGARLASYSSQDCTVRMWQTGTGGFLGLLGQSRCIRQQSLPPVPEGEWRAVCLRFSERGVRLVRENGDMLHLGMG